Protein AF-A0A2V8ZLX4-F1 (afdb_monomer)

pLDDT: mean 80.01, std 16.04, range [33.12, 96.81]

Structure (mmCIF, N/CA/C/O backbone):
data_AF-A0A2V8ZLX4-F1
#
_entry.id   AF-A0A2V8ZLX4-F1
#
loop_
_atom_site.group_PDB
_atom_site.id
_atom_site.type_symbol
_atom_site.label_atom_id
_atom_site.label_alt_id
_atom_site.label_comp_id
_atom_site.label_asym_id
_atom_site.label_entity_id
_atom_site.label_seq_id
_atom_site.pdbx_PDB_ins_code
_atom_site.Cartn_x
_atom_site.Cartn_y
_atom_site.Cartn_z
_atom_site.occupancy
_atom_site.B_iso_or_equiv
_atom_site.auth_seq_id
_atom_site.auth_comp_id
_atom_site.auth_asym_id
_atom_site.auth_atom_id
_atom_site.pdbx_PDB_model_num
ATOM 1 N N . MET A 1 1 ? 41.575 -12.033 -39.866 1.00 42.47 1 MET A N 1
ATOM 2 C CA . MET A 1 1 ? 41.100 -11.963 -38.464 1.00 42.47 1 MET A CA 1
ATOM 3 C C . MET A 1 1 ? 39.827 -11.117 -38.433 1.00 42.47 1 MET A C 1
ATOM 5 O O . MET A 1 1 ? 39.918 -9.908 -38.311 1.00 42.47 1 MET A O 1
ATOM 9 N N . ASN A 1 2 ? 38.648 -11.728 -38.599 1.00 47.41 2 ASN A N 1
ATOM 10 C CA . ASN A 1 2 ? 37.373 -11.013 -38.829 1.00 47.41 2 ASN A CA 1
ATOM 11 C C . ASN A 1 2 ? 36.447 -10.983 -37.587 1.00 47.41 2 ASN A C 1
ATOM 13 O O . ASN A 1 2 ? 35.227 -10.976 -37.723 1.00 47.41 2 ASN A O 1
ATOM 17 N N . GLY A 1 3 ? 37.011 -11.005 -36.370 1.00 54.41 3 GLY A N 1
ATOM 18 C CA . GLY A 1 3 ? 36.251 -11.072 -35.106 1.00 54.41 3 GLY A CA 1
ATOM 19 C C . GLY A 1 3 ? 36.209 -9.779 -34.277 1.00 54.41 3 GLY A C 1
ATOM 20 O O . GLY A 1 3 ? 35.423 -9.683 -33.339 1.00 54.41 3 GLY A O 1
ATOM 21 N N . ALA A 1 4 ? 37.016 -8.769 -34.615 1.00 64.19 4 ALA A N 1
ATOM 22 C CA . ALA A 1 4 ? 37.214 -7.569 -33.794 1.00 64.19 4 ALA A CA 1
ATOM 23 C C . ALA A 1 4 ? 35.933 -6.785 -33.403 1.00 64.19 4 ALA A C 1
ATOM 25 O O . ALA A 1 4 ? 35.817 -6.409 -32.233 1.00 64.19 4 ALA A O 1
ATOM 26 N N . PRO A 1 5 ? 34.935 -6.552 -34.286 1.00 69.81 5 PRO A N 1
ATOM 27 C CA . PRO A 1 5 ? 33.767 -5.741 -33.920 1.00 69.81 5 PRO A CA 1
ATOM 28 C C . PRO A 1 5 ? 32.818 -6.461 -32.956 1.00 69.81 5 PRO A C 1
ATOM 30 O O . PRO A 1 5 ? 32.200 -5.822 -32.107 1.00 69.81 5 PRO A O 1
ATOM 33 N N . TRP A 1 6 ? 32.731 -7.789 -33.045 1.00 78.62 6 TRP A N 1
ATOM 34 C CA . TRP A 1 6 ? 31.919 -8.601 -32.138 1.00 78.62 6 TRP A CA 1
ATOM 35 C C . TRP A 1 6 ? 32.579 -8.810 -30.775 1.00 78.62 6 TRP A C 1
ATOM 37 O O . TRP A 1 6 ? 31.885 -9.142 -29.824 1.00 78.62 6 TRP A O 1
ATOM 47 N N . ILE A 1 7 ? 33.885 -8.557 -30.665 1.00 81.88 7 ILE A N 1
ATOM 48 C CA . ILE A 1 7 ? 34.617 -8.539 -29.393 1.00 81.88 7 ILE A CA 1
ATOM 49 C C . ILE A 1 7 ? 34.477 -7.167 -28.709 1.00 81.88 7 ILE A C 1
ATOM 51 O O . ILE A 1 7 ? 34.258 -7.097 -27.503 1.00 81.88 7 ILE A O 1
ATOM 55 N N . ALA A 1 8 ? 34.536 -6.065 -29.466 1.00 85.88 8 ALA A N 1
ATOM 56 C CA . ALA A 1 8 ? 34.393 -4.710 -28.918 1.00 85.88 8 ALA A CA 1
ATOM 57 C C . ALA A 1 8 ? 32.942 -4.349 -28.542 1.00 85.88 8 ALA A C 1
ATOM 59 O O . ALA A 1 8 ? 32.709 -3.548 -27.635 1.00 85.88 8 ALA A O 1
ATOM 60 N N . PHE A 1 9 ? 31.959 -4.935 -29.227 1.00 89.31 9 PHE A N 1
ATOM 61 C CA . PHE A 1 9 ? 30.538 -4.714 -28.966 1.00 89.31 9 PHE A CA 1
ATOM 62 C C . PHE A 1 9 ? 30.087 -5.070 -27.535 1.00 89.31 9 PHE A C 1
ATOM 64 O O . PHE A 1 9 ? 29.525 -4.185 -26.890 1.00 89.31 9 PHE A O 1
ATOM 71 N N . PRO A 1 10 ? 30.326 -6.285 -26.997 1.00 90.56 10 PRO A N 1
ATOM 72 C CA . PRO A 1 10 ? 29.906 -6.635 -25.641 1.00 90.56 10 PRO A CA 1
ATOM 73 C C . PRO A 1 10 ? 30.579 -5.750 -24.589 1.00 90.56 10 PRO A C 1
ATOM 75 O O . PRO A 1 10 ? 29.921 -5.342 -23.640 1.00 90.56 10 PRO A O 1
ATOM 78 N N . PHE A 1 11 ? 31.846 -5.368 -24.786 1.00 91.81 11 PHE A N 1
ATOM 79 C CA . PHE A 1 11 ? 32.520 -4.424 -23.894 1.00 91.81 11 PHE A CA 1
ATOM 80 C C . PHE A 1 11 ? 31.835 -3.050 -23.901 1.00 91.81 11 PHE A C 1
ATOM 82 O O . PHE A 1 11 ? 31.494 -2.518 -22.847 1.00 91.81 11 PHE A O 1
ATOM 89 N N . CYS A 1 12 ? 31.563 -2.496 -25.088 1.00 91.62 12 CYS A N 1
ATOM 90 C CA . CYS A 1 12 ? 30.848 -1.226 -25.222 1.00 91.62 12 CYS A CA 1
ATOM 91 C C . CYS A 1 12 ? 29.444 -1.291 -24.602 1.00 91.62 12 CYS A C 1
ATOM 93 O O . CYS A 1 12 ? 29.046 -0.366 -23.898 1.00 91.62 12 CYS A O 1
ATOM 95 N N . LEU A 1 13 ? 28.720 -2.393 -24.821 1.00 92.94 13 LEU A N 1
ATOM 96 C CA . LEU A 1 13 ? 27.395 -2.627 -24.254 1.00 92.94 13 LEU A CA 1
ATOM 97 C C . LEU A 1 13 ? 27.431 -2.647 -22.723 1.00 92.94 13 LEU A C 1
ATOM 99 O O . LEU A 1 13 ? 26.627 -1.964 -22.094 1.00 92.94 13 LEU A O 1
ATOM 103 N N . VAL A 1 14 ? 28.372 -3.383 -22.124 1.00 93.38 14 VAL A N 1
ATOM 104 C CA . VAL A 1 14 ? 28.529 -3.449 -20.664 1.00 93.38 14 VAL A CA 1
ATOM 105 C C . VAL A 1 14 ? 28.849 -2.071 -20.091 1.00 93.38 14 VAL A C 1
ATOM 107 O O . VAL A 1 14 ? 28.211 -1.666 -19.126 1.00 93.38 14 VAL A O 1
ATOM 110 N N . VAL A 1 15 ? 29.767 -1.315 -20.704 1.00 93.44 15 VAL A N 1
ATOM 111 C CA . VAL A 1 15 ? 30.139 0.032 -20.234 1.00 93.44 15 VAL A CA 1
ATOM 112 C C . VAL A 1 15 ? 28.954 1.000 -20.294 1.00 93.44 15 VAL A C 1
ATOM 114 O O . VAL A 1 15 ? 28.681 1.690 -19.313 1.00 93.44 15 VAL A O 1
ATOM 117 N N . VAL A 1 16 ? 28.219 1.037 -21.412 1.00 92.19 16 VAL A N 1
ATOM 118 C CA . VAL A 1 16 ? 27.037 1.907 -21.561 1.00 92.19 16 VAL A CA 1
ATOM 119 C C . VAL A 1 16 ? 25.951 1.515 -20.561 1.00 92.19 16 VAL A C 1
ATOM 121 O O . VAL A 1 16 ? 25.414 2.375 -19.867 1.00 92.19 16 VAL A O 1
ATOM 124 N N . THR A 1 17 ? 25.665 0.218 -20.439 1.00 92.25 17 THR A N 1
ATOM 125 C CA . THR A 1 17 ? 24.638 -0.298 -19.523 1.00 92.25 17 THR A CA 1
ATOM 126 C C . THR A 1 17 ? 24.994 0.001 -18.068 1.00 92.25 17 THR A C 1
ATOM 128 O O . THR A 1 17 ? 24.149 0.488 -17.323 1.00 92.25 17 THR A O 1
ATOM 131 N N . ALA A 1 18 ? 26.248 -0.223 -17.664 1.00 90.75 18 ALA A N 1
ATOM 132 C CA . ALA A 1 18 ? 26.724 0.083 -16.318 1.00 90.75 18 ALA A CA 1
ATOM 133 C C . ALA A 1 18 ? 26.631 1.584 -16.009 1.00 90.75 18 ALA A C 1
ATOM 135 O O . ALA A 1 18 ? 26.186 1.953 -14.925 1.00 90.75 18 ALA A O 1
ATOM 136 N N . GLY A 1 19 ? 26.977 2.451 -16.969 1.00 91.31 19 GLY A N 1
ATOM 137 C CA . GLY A 1 19 ? 26.840 3.901 -16.823 1.00 91.31 19 GLY A CA 1
ATOM 138 C C . GLY A 1 19 ? 25.388 4.348 -16.629 1.00 91.31 19 GLY A C 1
ATOM 139 O O . GLY A 1 19 ? 25.106 5.165 -15.756 1.00 91.31 19 GLY A O 1
ATOM 140 N N . ILE A 1 20 ? 24.451 3.774 -17.388 1.00 90.38 20 ILE A N 1
ATOM 141 C CA . ILE A 1 20 ? 23.016 4.074 -17.253 1.00 90.38 20 ILE A CA 1
ATOM 142 C C . ILE A 1 20 ? 22.462 3.516 -15.944 1.00 90.38 20 ILE A C 1
ATOM 144 O O . ILE A 1 20 ? 21.714 4.208 -15.263 1.00 90.38 20 ILE A O 1
ATOM 148 N N . CYS A 1 21 ? 22.864 2.307 -15.553 1.00 87.25 21 CYS A N 1
ATOM 149 C CA . CYS A 1 21 ? 22.480 1.720 -14.274 1.00 87.25 21 CYS A CA 1
ATOM 150 C C . CYS A 1 21 ? 22.970 2.585 -13.102 1.00 87.25 21 CYS A C 1
ATOM 152 O O . CYS A 1 21 ? 22.197 2.865 -12.193 1.00 87.25 21 CYS A O 1
ATOM 154 N N . ALA A 1 22 ? 24.213 3.077 -13.150 1.00 86.44 22 ALA A N 1
ATOM 155 C CA . ALA A 1 22 ? 24.742 4.004 -12.151 1.00 86.44 22 ALA A CA 1
ATOM 156 C C . ALA A 1 22 ? 23.957 5.328 -12.127 1.00 86.44 22 ALA A C 1
ATOM 158 O O . ALA A 1 22 ? 23.596 5.808 -11.054 1.00 86.44 22 ALA A O 1
ATOM 159 N N . ALA A 1 23 ? 23.622 5.882 -13.298 1.00 86.06 23 ALA A N 1
ATOM 160 C CA . ALA A 1 23 ? 22.785 7.076 -13.406 1.00 86.06 23 ALA A CA 1
ATOM 161 C C . ALA A 1 23 ? 21.362 6.859 -12.854 1.00 86.06 23 ALA A C 1
ATOM 163 O O . ALA A 1 23 ? 20.777 7.798 -12.308 1.00 86.06 23 ALA A O 1
ATOM 164 N N . SER A 1 24 ? 20.819 5.644 -12.997 1.00 82.56 24 SER A N 1
ATOM 165 C CA . SER A 1 24 ? 19.520 5.221 -12.457 1.00 82.56 24 SER A CA 1
ATOM 166 C C . SER A 1 24 ? 19.556 5.149 -10.940 1.00 82.56 24 SER A C 1
ATOM 168 O O . SER A 1 24 ? 18.721 5.763 -10.283 1.00 82.56 24 SER A O 1
ATOM 170 N N . SER A 1 25 ? 20.583 4.504 -10.379 1.00 76.69 25 SER A N 1
ATOM 171 C CA . SER A 1 25 ? 20.799 4.425 -8.930 1.00 76.69 25 SER A CA 1
ATOM 172 C C . SER A 1 25 ? 21.025 5.793 -8.284 1.00 76.69 25 SER A C 1
ATOM 174 O O . SER A 1 25 ? 20.680 5.992 -7.125 1.00 76.69 25 SER A O 1
ATOM 176 N N . MET A 1 26 ? 21.604 6.742 -9.024 1.00 79.00 26 MET A N 1
ATOM 177 C CA . MET A 1 26 ? 21.797 8.128 -8.582 1.00 79.00 26 MET A CA 1
ATOM 178 C C . MET A 1 26 ? 20.605 9.042 -8.896 1.00 79.00 26 MET A C 1
ATOM 180 O O . MET A 1 26 ? 20.649 10.223 -8.562 1.00 79.00 26 MET A O 1
ATOM 184 N N . HIS A 1 27 ? 19.559 8.536 -9.559 1.00 70.25 27 HIS A N 1
ATOM 185 C CA . HIS A 1 27 ? 18.378 9.307 -9.958 1.00 70.25 27 HIS A CA 1
ATOM 186 C C . HIS A 1 27 ? 18.691 10.608 -10.731 1.00 70.25 27 HIS A C 1
ATOM 188 O O . HIS A 1 27 ? 17.988 11.609 -10.599 1.00 70.25 27 HIS A O 1
ATOM 194 N N . LEU A 1 28 ? 19.739 10.604 -11.568 1.00 76.94 28 LEU A N 1
ATOM 195 C CA . LEU A 1 28 ? 20.173 11.782 -12.333 1.00 76.94 28 LEU A CA 1
ATOM 196 C C . LEU A 1 28 ? 19.090 12.380 -13.252 1.00 76.94 28 LEU A C 1
ATOM 198 O O . LEU A 1 28 ? 19.076 13.593 -13.450 1.00 76.94 28 LEU A O 1
ATOM 202 N N . LEU A 1 29 ? 18.175 11.575 -13.806 1.00 68.31 29 LEU A N 1
ATOM 203 C CA . LEU A 1 29 ? 17.091 12.063 -14.675 1.00 68.31 29 LEU A CA 1
ATOM 204 C C . LEU A 1 29 ? 15.893 12.609 -13.884 1.00 68.31 29 LEU A C 1
ATOM 206 O O . LEU A 1 29 ? 15.096 13.392 -14.412 1.00 68.31 29 LEU A O 1
ATOM 210 N N . ASN A 1 30 ? 15.813 12.300 -12.589 1.00 66.00 30 ASN A N 1
ATOM 211 C CA . ASN A 1 30 ? 14.802 12.853 -11.698 1.00 66.00 30 ASN A CA 1
ATOM 212 C C . ASN A 1 30 ? 15.051 14.342 -11.381 1.00 66.00 30 ASN A C 1
ATOM 214 O O . ASN A 1 30 ? 14.116 15.048 -11.008 1.00 66.00 30 ASN A O 1
ATOM 218 N N . VAL A 1 31 ? 16.268 14.859 -11.616 1.00 60.34 31 VAL A N 1
ATOM 219 C CA . VAL A 1 31 ? 16.608 16.297 -11.510 1.00 60.34 31 VAL A CA 1
ATOM 220 C C . VAL A 1 31 ? 15.785 17.158 -12.479 1.00 60.34 31 VAL A C 1
ATOM 222 O O . VAL A 1 31 ? 15.575 18.335 -12.232 1.00 60.34 31 VAL A O 1
ATOM 225 N N . ALA A 1 32 ? 15.246 16.587 -13.557 1.00 63.38 32 ALA A N 1
ATOM 226 C CA . ALA A 1 32 ? 14.338 17.291 -14.468 1.00 63.38 32 ALA A CA 1
ATOM 227 C C . ALA A 1 32 ? 12.860 16.889 -14.283 1.00 63.38 32 ALA A C 1
ATOM 229 O O . ALA A 1 32 ? 12.014 17.268 -15.089 1.00 63.38 32 ALA A O 1
ATOM 230 N N . GLY A 1 33 ? 12.539 16.078 -13.265 1.00 64.81 33 GLY A N 1
ATOM 231 C CA . GLY A 1 33 ? 11.188 15.554 -13.024 1.00 64.81 33 GLY A CA 1
ATOM 232 C C . GLY A 1 33 ? 10.684 14.557 -14.079 1.00 64.81 33 GLY A C 1
ATOM 233 O O . GLY A 1 33 ? 9.514 14.177 -14.042 1.00 64.81 33 GLY A O 1
ATOM 234 N N . VAL A 1 34 ? 11.542 14.118 -15.008 1.00 69.62 34 VAL A N 1
ATOM 235 C CA . VAL A 1 34 ? 11.166 13.255 -16.142 1.00 69.62 34 VAL A CA 1
ATOM 236 C C . VAL A 1 34 ? 10.746 11.865 -15.672 1.00 69.62 34 VAL A C 1
ATOM 238 O O . VAL A 1 34 ? 9.688 11.392 -16.078 1.00 69.62 34 VAL A O 1
ATOM 241 N N . ASP A 1 35 ? 11.523 11.242 -14.780 1.00 68.69 35 ASP A N 1
ATOM 242 C CA . ASP A 1 35 ? 11.202 9.919 -14.216 1.00 68.69 35 ASP A CA 1
ATOM 243 C C . ASP A 1 35 ? 9.833 9.924 -13.552 1.00 68.69 35 ASP A C 1
ATOM 245 O O . ASP A 1 35 ? 8.999 9.051 -13.758 1.00 68.69 35 ASP A O 1
ATOM 249 N N . THR A 1 36 ? 9.596 10.978 -12.785 1.00 68.38 36 THR A N 1
ATOM 250 C CA . THR A 1 36 ? 8.364 11.178 -12.052 1.00 68.38 36 THR A CA 1
ATOM 251 C C . THR A 1 36 ? 7.168 11.394 -12.979 1.00 68.38 36 THR A C 1
ATOM 253 O O . THR A 1 36 ? 6.082 10.884 -12.716 1.00 68.38 36 THR A O 1
ATOM 256 N N . TRP A 1 37 ? 7.338 12.157 -14.058 1.00 73.19 37 TRP A N 1
ATOM 257 C CA . TRP A 1 37 ? 6.285 12.359 -15.048 1.00 73.19 37 TRP A CA 1
ATOM 258 C C . TRP A 1 37 ? 5.956 11.068 -15.810 1.00 73.19 37 TRP A C 1
ATOM 260 O O . TRP A 1 37 ? 4.781 10.765 -16.001 1.00 73.19 37 TRP A O 1
ATOM 270 N N . LEU A 1 38 ? 6.968 10.285 -16.194 1.00 76.00 38 LEU A N 1
ATOM 271 C CA . LEU A 1 38 ? 6.772 9.012 -16.893 1.00 76.00 38 LEU A CA 1
ATOM 272 C C . LEU A 1 38 ? 6.137 7.951 -15.997 1.00 76.00 38 LEU A C 1
ATOM 274 O O . LEU A 1 38 ? 5.205 7.285 -16.427 1.00 76.00 38 LEU A O 1
ATOM 278 N N . GLU A 1 39 ? 6.571 7.848 -14.744 1.00 75.75 39 GLU A N 1
ATOM 279 C CA . GLU A 1 39 ? 5.969 6.936 -13.771 1.00 75.75 39 GLU A CA 1
ATOM 280 C C . GLU A 1 39 ? 4.484 7.250 -13.541 1.00 75.75 39 GLU A C 1
ATOM 282 O O . GLU A 1 39 ? 3.670 6.338 -13.435 1.00 75.75 39 GLU A O 1
ATOM 287 N N . ARG A 1 40 ? 4.097 8.537 -13.529 1.00 72.75 40 ARG A N 1
ATOM 288 C CA . ARG A 1 40 ? 2.675 8.922 -13.479 1.00 72.75 40 ARG A CA 1
ATOM 289 C C . ARG A 1 40 ? 1.915 8.380 -14.686 1.00 72.75 40 ARG A C 1
ATOM 291 O O . ARG A 1 40 ? 0.839 7.824 -14.518 1.00 72.75 40 ARG A O 1
ATOM 298 N N . LEU A 1 41 ? 2.474 8.520 -15.888 1.00 75.38 41 LEU A N 1
ATOM 299 C CA . LEU A 1 41 ? 1.843 8.003 -17.102 1.00 75.38 41 LEU A CA 1
ATOM 300 C C . LEU A 1 41 ? 1.729 6.475 -17.089 1.00 75.38 41 LEU A C 1
ATOM 302 O O . LEU A 1 41 ? 0.713 5.953 -17.538 1.00 75.38 41 LEU A O 1
ATOM 306 N N . GLU A 1 42 ? 2.732 5.764 -16.571 1.00 75.12 42 GLU A N 1
ATOM 307 C CA . GLU A 1 42 ? 2.673 4.306 -16.412 1.00 75.12 42 GLU A CA 1
ATOM 308 C C . GLU A 1 42 ? 1.580 3.889 -15.426 1.00 75.12 42 GLU A C 1
ATOM 310 O O . GLU A 1 42 ? 0.743 3.049 -15.757 1.00 75.12 42 GLU A O 1
ATOM 315 N N . LEU A 1 43 ? 1.554 4.496 -14.235 1.00 74.12 43 LEU A N 1
ATOM 316 C CA . LEU A 1 43 ? 0.550 4.200 -13.212 1.00 74.12 43 LEU A CA 1
ATOM 317 C C . LEU A 1 43 ? -0.864 4.559 -13.681 1.00 74.12 43 LEU A C 1
ATOM 319 O O . LEU A 1 43 ? -1.807 3.862 -13.324 1.00 74.12 43 LEU A O 1
ATOM 323 N N . ASP A 1 44 ? -1.023 5.598 -14.502 1.00 69.38 44 ASP A N 1
ATOM 324 C CA . ASP A 1 44 ? -2.308 5.977 -15.097 1.00 69.38 44 ASP A CA 1
ATOM 325 C C . ASP A 1 44 ? -2.799 4.981 -16.160 1.00 69.38 44 ASP A C 1
ATOM 327 O O . ASP A 1 44 ? -4.002 4.903 -16.410 1.00 69.38 44 ASP A O 1
ATOM 331 N N . GLN A 1 45 ? -1.887 4.239 -16.796 1.00 70.00 45 GLN A N 1
ATOM 332 C CA . GLN A 1 45 ? -2.202 3.222 -17.806 1.00 70.00 45 GLN A CA 1
ATOM 333 C C . GLN A 1 45 ? -2.302 1.799 -17.245 1.00 70.00 45 GLN A C 1
ATOM 335 O O . GLN A 1 45 ? -2.700 0.888 -17.979 1.00 70.00 45 GLN A O 1
ATOM 340 N N . MET A 1 46 ? -1.939 1.593 -15.977 1.00 70.25 46 MET A N 1
ATOM 341 C CA . MET A 1 46 ? -2.088 0.305 -15.307 1.00 70.25 46 MET A CA 1
ATOM 342 C C . MET A 1 46 ? -3.587 -0.045 -15.250 1.00 70.25 46 MET A C 1
ATOM 344 O O . MET A 1 46 ? -4.416 0.762 -14.833 1.00 70.25 46 MET A O 1
ATOM 348 N N . ASP A 1 47 ? -3.941 -1.200 -15.815 1.00 57.19 47 ASP A N 1
ATOM 349 C CA . ASP A 1 47 ? -5.316 -1.538 -16.191 1.00 57.19 47 ASP A CA 1
ATOM 350 C C . ASP A 1 47 ? -6.194 -1.891 -14.983 1.00 57.19 47 ASP A C 1
ATOM 352 O O . ASP A 1 47 ? -5.765 -2.560 -14.045 1.00 57.19 47 ASP A O 1
ATOM 356 N N . PHE A 1 48 ? -7.463 -1.486 -15.067 1.00 53.69 48 PHE A N 1
ATOM 357 C CA . PHE A 1 48 ? -8.496 -1.519 -14.022 1.00 53.69 48 PHE A CA 1
ATOM 358 C C . PHE A 1 48 ? -8.852 -2.913 -13.467 1.00 53.69 48 PHE A C 1
ATOM 360 O O . PHE A 1 48 ? -9.643 -3.009 -12.529 1.00 53.69 48 PHE A O 1
ATOM 367 N N . SER A 1 49 ? -8.279 -3.996 -14.002 1.00 45.75 49 SER A N 1
ATOM 368 C CA . SER A 1 49 ? -8.464 -5.357 -13.479 1.00 45.75 49 SER A CA 1
ATOM 369 C C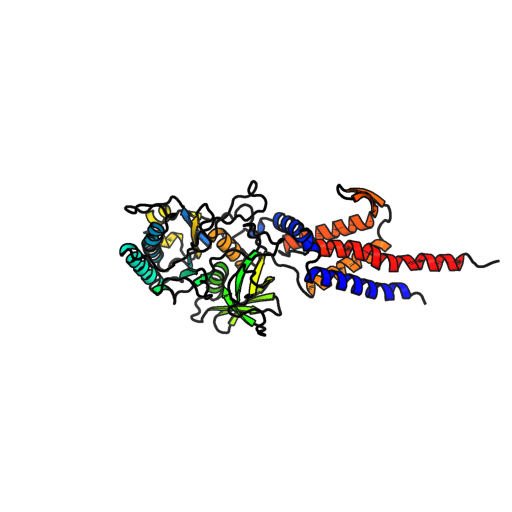 . SER A 1 49 ? -7.814 -5.582 -12.108 1.00 45.75 49 SER A C 1
ATOM 371 O O . SER A 1 49 ? -8.083 -6.603 -11.485 1.00 45.75 49 SER A O 1
ATOM 373 N N . VAL A 1 50 ? -6.991 -4.641 -11.625 1.00 47.75 50 VAL A N 1
ATOM 374 C CA . VAL A 1 50 ? -6.387 -4.655 -10.275 1.00 47.75 50 VAL A CA 1
ATOM 375 C C . VAL A 1 50 ? -7.447 -4.602 -9.161 1.00 47.75 50 VAL A C 1
ATOM 377 O O . VAL A 1 50 ? -7.210 -5.103 -8.071 1.00 47.75 50 VAL A O 1
ATOM 380 N N . ASN A 1 51 ? -8.664 -4.130 -9.457 1.00 46.94 51 ASN A N 1
ATOM 381 C CA . ASN A 1 51 ? -9.727 -3.945 -8.466 1.00 46.94 51 ASN A CA 1
ATOM 382 C C . ASN A 1 51 ? -10.916 -4.904 -8.589 1.00 46.94 51 ASN A C 1
ATOM 384 O O . ASN A 1 51 ? -12.009 -4.594 -8.112 1.00 46.94 51 ASN A O 1
ATOM 388 N N . THR A 1 52 ? -10.716 -6.119 -9.107 1.00 45.97 52 THR A N 1
ATOM 389 C CA . THR A 1 52 ? -11.532 -7.223 -8.589 1.00 45.97 52 THR A CA 1
ATOM 390 C C . THR A 1 52 ? -11.040 -7.511 -7.177 1.00 45.97 52 THR A C 1
ATOM 392 O O . THR A 1 52 ? -10.303 -8.469 -6.951 1.00 45.97 52 THR A O 1
ATOM 395 N N . ALA A 1 53 ? -11.450 -6.701 -6.198 1.00 49.19 53 ALA A N 1
ATOM 396 C CA . ALA A 1 53 ? -11.506 -7.191 -4.830 1.00 49.19 53 ALA A CA 1
ATOM 397 C C . ALA A 1 53 ? -12.187 -8.579 -4.855 1.00 49.19 53 ALA A C 1
ATOM 399 O O . ALA A 1 53 ? -12.901 -8.921 -5.801 1.00 49.19 53 ALA A O 1
ATOM 400 N N . PRO A 1 54 ? -12.072 -9.408 -3.821 1.00 54.22 54 PRO A N 1
ATOM 401 C CA . PRO A 1 54 ? -13.220 -10.203 -3.454 1.00 54.22 54 PRO A CA 1
ATOM 402 C C . PRO A 1 54 ? -14.190 -9.214 -2.781 1.00 54.22 54 PRO A C 1
ATOM 404 O O . PRO A 1 54 ? -14.076 -9.043 -1.561 1.00 54.22 54 PRO A O 1
ATOM 407 N N . PRO A 1 55 ? -15.113 -8.527 -3.506 1.00 56.34 55 PRO A N 1
ATOM 408 C CA . PRO A 1 55 ? -16.048 -7.573 -2.906 1.00 56.34 55 PRO A CA 1
ATOM 409 C C . PRO A 1 55 ? -16.874 -8.219 -1.795 1.00 56.34 55 PRO A C 1
ATOM 411 O O . PRO A 1 55 ? -17.472 -7.523 -0.989 1.00 56.34 55 PRO A O 1
ATOM 414 N N . ASP A 1 56 ? -16.879 -9.547 -1.691 1.00 66.81 56 ASP A N 1
ATOM 415 C CA . ASP A 1 56 ? -17.581 -10.297 -0.660 1.00 66.81 56 ASP A CA 1
ATOM 416 C C . ASP A 1 56 ? -16.848 -10.363 0.687 1.00 66.81 56 ASP A C 1
ATOM 418 O O . ASP A 1 56 ? -17.509 -10.525 1.712 1.00 66.81 56 ASP A O 1
ATOM 422 N N . LYS A 1 57 ? -15.514 -10.215 0.715 1.00 81.25 57 LYS A N 1
ATOM 423 C CA . LYS A 1 57 ? -14.700 -10.452 1.924 1.00 81.25 57 LYS A CA 1
ATOM 424 C C . LYS A 1 57 ? -14.333 -9.194 2.703 1.00 81.25 57 LYS A C 1
ATOM 426 O O . LYS A 1 57 ? -14.072 -9.311 3.894 1.00 81.25 57 LYS A O 1
ATOM 431 N N . LEU A 1 58 ? -14.313 -8.023 2.070 1.00 89.19 58 LEU A N 1
ATOM 432 C CA . LEU A 1 58 ? -14.012 -6.743 2.717 1.00 89.19 58 LEU A CA 1
ATOM 433 C C . LEU A 1 58 ? -15.274 -5.875 2.766 1.00 89.19 58 LEU A C 1
ATOM 435 O O . LEU A 1 58 ? -16.037 -5.808 1.799 1.00 89.19 58 LEU A O 1
ATOM 439 N N . ARG A 1 59 ? -15.526 -5.226 3.901 1.00 91.62 59 ARG A N 1
ATOM 440 C CA . ARG A 1 59 ? -16.587 -4.227 4.059 1.00 91.62 59 ARG A CA 1
ATOM 441 C C . ARG A 1 59 ? -16.016 -2.970 4.676 1.00 91.62 59 ARG A C 1
ATOM 443 O O . ARG A 1 59 ? -15.296 -3.059 5.670 1.00 91.62 59 ARG A O 1
ATOM 450 N N . LEU A 1 60 ? -16.373 -1.824 4.106 1.00 91.88 60 LEU A N 1
ATOM 451 C CA . LEU A 1 60 ? -15.963 -0.532 4.634 1.00 91.88 60 LEU A CA 1
ATOM 452 C C . LEU A 1 60 ? -17.135 0.106 5.369 1.00 91.88 60 LEU A C 1
ATOM 454 O O . LEU A 1 60 ? -18.248 0.168 4.848 1.00 91.88 60 LEU A O 1
ATOM 458 N N . ILE A 1 61 ? -16.878 0.587 6.578 1.00 93.94 61 ILE A N 1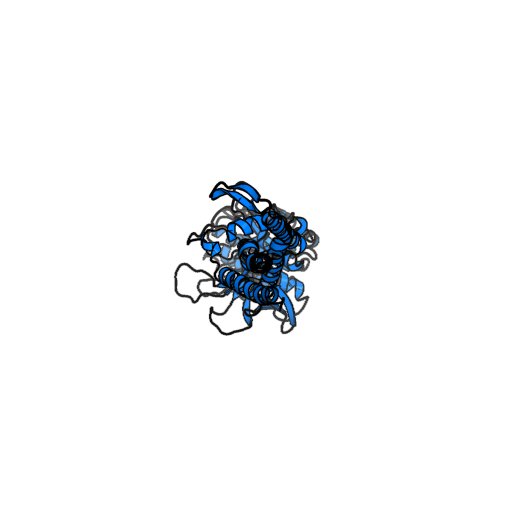
ATOM 459 C CA . ILE A 1 61 ? -17.831 1.385 7.342 1.00 93.94 61 ILE A CA 1
ATOM 460 C C . ILE A 1 61 ? -17.212 2.763 7.523 1.00 93.94 61 ILE A C 1
ATOM 462 O O . ILE A 1 61 ? -16.112 2.881 8.057 1.00 93.94 61 ILE A O 1
ATOM 466 N N . TYR A 1 62 ? -17.912 3.810 7.101 1.00 90.94 62 TYR A N 1
ATOM 467 C CA . TYR A 1 62 ? -17.374 5.165 7.174 1.00 90.94 62 TYR A CA 1
ATOM 468 C C . TYR A 1 62 ? -18.218 6.086 8.051 1.00 90.94 62 TYR A C 1
ATOM 470 O O . TYR A 1 62 ? -19.452 6.033 8.021 1.00 90.94 62 TYR A O 1
ATOM 478 N N . ILE A 1 63 ? -17.552 6.971 8.793 1.00 88.69 63 ILE A N 1
ATOM 479 C CA . ILE A 1 63 ? -18.187 8.097 9.490 1.00 88.69 63 ILE A CA 1
ATOM 480 C C . ILE A 1 63 ? -17.965 9.363 8.668 1.00 88.69 63 ILE A C 1
ATOM 482 O O . ILE A 1 63 ? -16.835 9.672 8.300 1.00 88.69 63 ILE A O 1
ATOM 486 N N . GLY A 1 64 ? -19.035 10.082 8.337 1.00 86.19 64 GLY A N 1
ATOM 487 C CA . GLY A 1 64 ? -18.930 11.364 7.643 1.00 86.19 64 GLY A CA 1
ATOM 488 C C . GLY A 1 64 ? -18.545 12.497 8.592 1.00 86.19 64 GLY A C 1
ATOM 489 O O . GLY A 1 64 ? -18.993 12.518 9.733 1.00 86.19 64 GLY A O 1
ATOM 490 N N . GLN A 1 65 ? -17.791 13.485 8.106 1.00 82.94 65 GLN A N 1
ATOM 491 C CA . GLN A 1 65 ? -17.422 14.686 8.868 1.00 82.94 65 GLN A CA 1
ATOM 492 C C . GLN A 1 65 ? -18.613 15.359 9.562 1.00 82.94 65 GLN A C 1
ATOM 494 O O . GLN A 1 65 ? -18.517 15.733 10.726 1.00 82.94 65 GLN A O 1
ATOM 499 N N . GLY A 1 66 ? -19.738 15.487 8.852 1.00 85.44 66 GLY A N 1
ATOM 500 C CA . GLY A 1 66 ? -20.969 16.099 9.361 1.00 85.44 66 GLY A CA 1
ATOM 501 C C . GLY A 1 66 ? -21.855 15.171 10.197 1.00 85.44 66 GLY A C 1
ATOM 502 O O . GLY A 1 66 ? -22.962 15.566 10.562 1.00 85.44 66 GLY A O 1
ATOM 503 N N . ASP A 1 67 ? -21.423 13.939 10.473 1.00 89.00 67 ASP A N 1
ATOM 504 C CA . ASP A 1 67 ? -22.208 13.016 11.288 1.00 89.00 67 ASP A CA 1
ATOM 505 C C . ASP A 1 67 ? -22.179 13.444 12.755 1.00 89.00 67 ASP A C 1
ATOM 507 O O . ASP A 1 67 ? -21.153 13.865 13.288 1.00 89.00 67 ASP A O 1
ATOM 511 N N . THR A 1 68 ? -23.328 13.328 13.416 1.00 90.50 68 THR A N 1
ATOM 512 C CA . THR A 1 68 ? -23.526 13.729 14.812 1.00 90.50 68 THR A CA 1
ATOM 513 C C . THR A 1 68 ? -24.063 12.559 15.625 1.00 90.50 68 THR A C 1
ATOM 515 O O . THR A 1 68 ? -24.731 11.667 15.092 1.00 90.50 68 THR A O 1
ATOM 518 N N . LEU A 1 69 ? -23.780 12.567 16.928 1.00 87.06 69 LEU A N 1
ATOM 519 C CA . LEU A 1 69 ? -24.387 11.639 17.876 1.00 87.06 69 LEU A CA 1
ATOM 520 C C . LEU A 1 69 ? -25.587 12.297 18.566 1.00 87.06 69 LEU A C 1
ATOM 522 O O . LEU A 1 69 ? -25.550 13.496 18.861 1.00 87.06 69 LEU A O 1
ATOM 526 N N . PRO A 1 70 ? -26.652 11.536 18.881 1.00 83.88 70 PRO A N 1
ATOM 527 C CA . PRO A 1 70 ? -27.757 12.062 19.666 1.00 83.88 70 PRO A CA 1
ATOM 528 C C . PRO A 1 70 ? -27.251 12.634 20.993 1.00 83.88 70 PRO A C 1
ATOM 530 O O . PRO A 1 70 ? -26.555 11.946 21.736 1.00 83.88 70 PRO A O 1
ATOM 533 N N . LYS A 1 71 ? -27.662 13.866 21.318 1.00 79.31 71 LYS A N 1
ATOM 534 C CA . LYS A 1 71 ? -27.308 14.573 22.567 1.00 79.31 71 LYS A CA 1
ATOM 535 C C . LYS A 1 71 ? -25.825 14.951 22.709 1.00 79.31 71 LYS A C 1
ATOM 537 O O . LYS A 1 71 ? -25.422 15.348 23.797 1.00 79.31 71 LYS A O 1
ATOM 542 N N . VAL A 1 72 ? -25.040 14.878 21.636 1.00 82.44 72 VAL A N 1
ATOM 543 C CA . VAL A 1 72 ? -23.680 15.425 21.589 1.00 82.44 72 VAL A CA 1
ATOM 544 C C . VAL A 1 72 ? -23.711 16.736 20.814 1.00 82.44 72 VAL A C 1
ATOM 546 O O . VAL A 1 72 ? -24.236 16.792 19.704 1.00 82.44 72 VAL A O 1
ATOM 549 N N . ASN A 1 73 ? -23.163 17.797 21.405 1.00 82.19 73 ASN A N 1
ATOM 550 C CA . ASN A 1 73 ? -22.959 19.054 20.695 1.00 82.19 73 ASN A CA 1
ATOM 551 C C . ASN A 1 73 ? -21.691 18.940 19.847 1.00 82.19 73 ASN A C 1
ATOM 553 O O . ASN A 1 73 ? -20.606 18.758 20.395 1.00 82.19 73 ASN A O 1
ATOM 557 N N . GLY A 1 74 ? -21.841 19.065 18.532 1.00 84.44 74 GLY A N 1
ATOM 558 C CA . GLY A 1 74 ? -20.744 18.944 17.575 1.00 84.44 74 GLY A CA 1
ATOM 559 C C . GLY A 1 74 ? -20.909 17.759 16.627 1.00 84.44 74 GLY A C 1
ATOM 560 O O . GLY A 1 74 ? -21.806 16.923 16.759 1.00 84.44 74 GLY A O 1
ATOM 561 N N . SER A 1 75 ? -20.037 17.729 15.635 1.00 86.56 75 SER A N 1
ATOM 562 C CA . SER A 1 75 ? -19.937 16.724 14.585 1.00 86.56 75 SER A CA 1
ATOM 563 C C . SER A 1 75 ? -18.701 15.850 14.780 1.00 86.56 75 SER A C 1
ATOM 565 O O . SER A 1 75 ? -17.861 16.124 15.633 1.00 86.56 75 SER A O 1
ATOM 567 N N . PHE A 1 76 ? -18.551 14.800 13.976 1.00 83.38 76 PHE A N 1
ATOM 568 C CA . PHE A 1 76 ? -17.340 13.976 13.978 1.00 83.38 76 PHE A CA 1
ATOM 569 C C . PHE A 1 76 ? -16.064 14.779 13.657 1.00 83.38 76 PHE A C 1
ATOM 571 O O . PHE A 1 76 ? -14.963 14.377 14.043 1.00 83.38 76 PHE A O 1
ATOM 578 N N . ALA A 1 77 ? -16.199 15.922 12.976 1.00 76.31 77 ALA A N 1
ATOM 579 C CA . ALA A 1 77 ? -15.087 16.832 12.726 1.00 76.31 77 ALA A CA 1
ATOM 580 C C . ALA A 1 77 ? -14.499 17.412 14.023 1.00 76.31 77 ALA A C 1
ATOM 582 O O . ALA A 1 77 ? -13.291 17.617 14.098 1.00 76.31 77 ALA A O 1
ATOM 583 N N . ASP A 1 78 ? -15.327 17.633 15.045 1.00 81.25 78 ASP A N 1
ATOM 584 C CA . ASP A 1 78 ? -14.920 18.276 16.292 1.00 81.25 78 ASP A CA 1
ATOM 585 C C . ASP A 1 78 ? -14.222 17.264 17.211 1.00 81.25 78 ASP A C 1
ATOM 587 O O . ASP A 1 78 ? -14.833 16.279 17.624 1.00 81.25 78 ASP A O 1
ATOM 591 N N . GLU A 1 79 ? -12.960 17.505 17.580 1.00 76.38 79 GLU A N 1
ATOM 592 C CA . GLU A 1 79 ? -12.127 16.554 18.339 1.00 76.38 79 GLU A CA 1
ATOM 593 C C . GLU A 1 79 ? -12.817 16.043 19.621 1.00 76.38 79 GLU A C 1
ATOM 595 O O . GLU A 1 79 ? -12.900 14.837 19.871 1.00 76.38 79 GLU A O 1
ATOM 600 N N . GLY A 1 80 ? -13.393 16.957 20.411 1.00 78.44 80 GLY A N 1
ATOM 601 C CA . GLY A 1 80 ? -14.092 16.615 21.651 1.00 78.44 80 GLY A CA 1
ATOM 602 C C . GLY A 1 80 ? -15.331 15.741 21.434 1.00 78.44 80 GLY A C 1
ATOM 603 O O . GLY A 1 80 ? -15.589 14.853 22.244 1.00 78.44 80 GLY A O 1
ATOM 604 N N . ALA A 1 81 ? -16.064 15.948 20.335 1.00 83.88 81 ALA A N 1
ATOM 605 C CA . ALA A 1 81 ? -17.209 15.118 19.970 1.00 83.88 81 ALA A CA 1
ATOM 606 C C . ALA A 1 81 ? -16.760 13.784 19.356 1.00 83.88 81 ALA A C 1
ATOM 608 O O . ALA A 1 81 ? -17.370 12.752 19.635 1.00 83.88 81 ALA A O 1
ATOM 609 N N . ARG A 1 82 ? -15.662 13.771 18.586 1.00 84.69 82 ARG A N 1
ATOM 610 C CA . ARG A 1 82 ? -15.052 12.573 17.988 1.00 84.69 82 ARG A CA 1
ATOM 611 C C . ARG A 1 82 ? -14.685 11.533 19.045 1.00 84.69 82 ARG A C 1
ATOM 613 O O . ARG A 1 82 ? -14.934 10.348 18.851 1.00 84.69 82 ARG A O 1
ATOM 620 N N . GLN A 1 83 ? -14.168 11.958 20.199 1.00 87.25 83 GLN A N 1
ATOM 621 C CA . GLN A 1 83 ? -13.832 11.046 21.301 1.00 87.25 83 GLN A CA 1
ATOM 622 C C . GLN A 1 83 ? -15.058 10.296 21.860 1.00 87.25 83 GLN A C 1
ATOM 624 O O . GLN A 1 83 ? -14.928 9.137 22.257 1.00 87.25 83 GLN A O 1
ATOM 629 N N . LEU A 1 84 ? -16.260 10.883 21.814 1.00 90.50 84 LEU A N 1
ATOM 630 C CA . LEU A 1 84 ? -17.494 10.222 22.264 1.00 90.50 84 LEU A CA 1
ATOM 631 C C . LEU A 1 84 ? -17.945 9.089 21.332 1.00 90.50 84 LEU A C 1
ATOM 633 O O . LEU A 1 84 ? -18.622 8.164 21.784 1.00 90.50 84 LEU A O 1
ATOM 637 N N . TRP A 1 85 ? -17.509 9.081 20.066 1.00 90.25 85 TRP A N 1
ATOM 638 C CA . TRP A 1 85 ? -17.775 7.974 19.135 1.00 90.25 85 TRP A CA 1
ATOM 639 C C . TRP A 1 85 ? -17.122 6.656 19.561 1.00 90.25 85 TRP A C 1
ATOM 641 O O . TRP A 1 85 ? -17.577 5.592 19.144 1.00 90.25 85 TRP A O 1
ATOM 651 N N . ARG A 1 86 ? -16.133 6.692 20.466 1.00 91.69 86 ARG A N 1
ATOM 652 C CA . ARG A 1 86 ? -15.529 5.494 21.078 1.00 91.69 86 ARG A CA 1
ATOM 653 C C . ARG A 1 86 ? -16.581 4.592 21.736 1.00 91.69 86 ARG A C 1
ATOM 655 O O . ARG A 1 86 ? -16.506 3.372 21.594 1.00 91.69 86 ARG A O 1
ATOM 662 N N . ARG A 1 87 ? -17.617 5.170 22.357 1.00 93.88 87 ARG A N 1
ATOM 663 C CA . ARG A 1 87 ? -18.757 4.412 22.904 1.00 93.88 87 ARG A CA 1
ATOM 664 C C . ARG A 1 87 ? -19.513 3.656 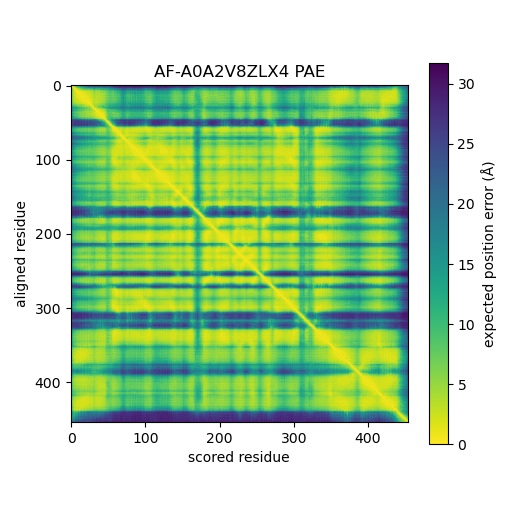21.813 1.00 93.88 87 ARG A C 1
ATOM 666 O O . ARG A 1 87 ? -19.814 2.475 21.963 1.00 93.88 87 ARG A O 1
ATOM 673 N N . GLU A 1 88 ? -19.769 4.303 20.683 1.00 93.94 88 GLU A N 1
ATOM 674 C CA . GLU A 1 88 ? -20.458 3.652 19.569 1.00 93.94 88 GLU A CA 1
ATOM 675 C C . GLU A 1 88 ? -19.589 2.595 18.885 1.00 93.94 88 GLU A C 1
ATOM 677 O O . GLU A 1 88 ? -20.112 1.596 18.389 1.00 93.94 88 GLU A O 1
ATOM 682 N N . HIS A 1 89 ? -18.264 2.759 18.883 1.00 94.75 89 HIS A N 1
ATOM 683 C CA . HIS A 1 89 ? -17.338 1.709 18.458 1.00 94.75 89 HIS A CA 1
ATOM 684 C C . HIS A 1 89 ? -17.398 0.494 19.390 1.00 94.75 89 HIS A C 1
ATOM 686 O O . HIS A 1 89 ? -17.409 -0.642 18.915 1.00 94.75 89 HIS A O 1
ATOM 692 N N . ALA A 1 90 ? -17.509 0.715 20.703 1.00 95.31 90 ALA A N 1
ATOM 693 C CA . ALA A 1 90 ? -17.704 -0.355 21.677 1.00 95.31 90 ALA A CA 1
ATOM 694 C C . ALA A 1 90 ? -19.010 -1.126 21.420 1.00 95.31 90 ALA A C 1
ATOM 696 O O . ALA A 1 90 ? -18.997 -2.358 21.366 1.00 95.31 90 ALA A O 1
ATOM 697 N N . HIS A 1 91 ? -20.123 -0.415 21.194 1.00 94.88 91 HIS A N 1
ATOM 698 C CA . HIS A 1 91 ? -21.409 -1.028 20.844 1.00 94.88 91 HIS A CA 1
ATOM 699 C C . HIS A 1 91 ? -21.329 -1.840 19.549 1.00 94.88 91 HIS A C 1
ATOM 701 O O . HIS A 1 91 ? -21.854 -2.953 19.483 1.00 94.88 91 HIS A O 1
ATOM 707 N N . LEU A 1 92 ? -20.645 -1.313 18.531 1.00 95.12 92 LEU A N 1
ATOM 708 C CA . LEU A 1 92 ? -20.440 -2.021 17.274 1.00 95.12 92 LEU A CA 1
ATOM 709 C C . LEU A 1 92 ? -19.646 -3.318 17.480 1.00 95.12 92 LEU A C 1
ATOM 711 O O . LEU A 1 92 ? -20.074 -4.362 16.995 1.00 95.12 92 LEU A O 1
ATOM 715 N N . LEU A 1 93 ? -18.536 -3.283 18.225 1.00 95.81 93 LEU A N 1
ATOM 716 C CA . LEU A 1 93 ? -17.736 -4.479 18.521 1.00 95.81 93 LEU A CA 1
ATOM 717 C C . LEU A 1 93 ? -18.548 -5.544 19.268 1.00 95.81 93 LEU A C 1
ATOM 719 O O . LEU A 1 93 ? -18.499 -6.723 18.914 1.00 95.81 93 LEU A O 1
ATOM 723 N N . GLN A 1 94 ? -19.343 -5.134 20.260 1.00 94.94 94 GLN A N 1
ATOM 724 C CA . GLN A 1 94 ? -20.231 -6.042 20.990 1.00 94.94 94 GLN A CA 1
ATOM 725 C C . GLN A 1 94 ? -21.284 -6.674 20.072 1.00 94.94 94 GLN A C 1
ATOM 727 O O . GLN A 1 94 ? -21.529 -7.878 20.152 1.00 94.94 94 GLN A O 1
ATOM 732 N N . ALA A 1 95 ? -21.883 -5.877 19.185 1.00 94.38 95 ALA A N 1
ATOM 733 C CA . ALA A 1 95 ? -22.912 -6.331 18.257 1.00 94.38 95 ALA A CA 1
ATOM 734 C C . ALA A 1 95 ? -22.363 -7.241 17.146 1.00 94.38 95 ALA A C 1
ATOM 736 O O . ALA A 1 95 ? -23.034 -8.191 16.747 1.00 94.38 95 ALA A O 1
ATOM 737 N N . LEU A 1 96 ? -21.145 -6.981 16.659 1.00 94.06 96 LEU A N 1
ATOM 738 C CA . LEU A 1 96 ? -20.446 -7.837 15.696 1.00 94.06 96 LEU A CA 1
ATOM 739 C C . LEU A 1 96 ? -20.045 -9.185 16.316 1.00 94.06 96 LEU A C 1
ATOM 741 O O . LEU A 1 96 ? -20.059 -10.211 15.632 1.00 94.06 96 LEU A O 1
ATOM 745 N N . GLY A 1 97 ? -19.707 -9.201 17.609 1.00 91.38 97 GLY A N 1
ATOM 746 C CA . GLY A 1 97 ? -19.351 -10.413 18.340 1.00 91.38 97 GLY A CA 1
ATOM 747 C C . GLY A 1 97 ? -18.150 -11.135 17.719 1.00 91.38 97 GLY A C 1
ATOM 748 O O . GLY A 1 97 ? -17.068 -10.572 17.588 1.00 91.38 97 GLY A O 1
ATOM 749 N N . ASN A 1 98 ? -18.330 -12.407 17.360 1.00 91.44 98 ASN A N 1
ATOM 750 C CA . ASN A 1 98 ? -17.332 -13.226 16.660 1.00 91.44 98 ASN A CA 1
ATOM 751 C C . ASN A 1 98 ? -17.671 -13.447 15.178 1.00 91.44 98 ASN A C 1
ATOM 753 O O . ASN A 1 98 ? -17.129 -14.363 14.565 1.00 91.44 98 ASN A O 1
ATOM 757 N N . ALA A 1 99 ? -18.628 -12.696 14.632 1.00 93.12 99 ALA A N 1
ATOM 758 C CA . ALA A 1 99 ? -19.051 -12.885 13.258 1.00 93.12 99 ALA A CA 1
ATOM 759 C C . ALA A 1 99 ? -17.996 -12.458 12.224 1.00 93.12 99 ALA A C 1
ATOM 761 O O . ALA A 1 99 ? -17.750 -13.248 11.310 1.00 93.12 99 ALA A O 1
ATOM 762 N N . PRO A 1 100 ? -17.373 -11.265 12.310 1.00 93.00 100 PRO A N 1
ATOM 763 C CA . PRO A 1 100 ? -16.313 -10.906 11.377 1.00 93.00 100 PRO A CA 1
ATOM 764 C C . PRO A 1 100 ? -15.036 -11.705 11.654 1.00 93.00 100 PRO A C 1
ATOM 766 O O . PRO A 1 100 ? -14.806 -12.189 12.761 1.00 93.00 100 PRO A O 1
ATOM 769 N N . ARG A 1 101 ? -14.178 -11.813 10.635 1.00 90.00 101 ARG A N 1
ATOM 770 C CA . ARG A 1 101 ? -12.827 -12.388 10.776 1.00 90.00 101 ARG A CA 1
ATOM 771 C C . ARG A 1 101 ? -11.888 -11.423 11.488 1.00 90.00 101 ARG A C 1
ATOM 773 O O . ARG A 1 101 ? -10.992 -11.851 12.210 1.00 90.00 101 ARG A O 1
ATOM 780 N N . LEU A 1 102 ? -12.075 -10.135 11.219 1.00 92.69 102 LEU A N 1
ATOM 781 C CA . LEU A 1 102 ? -11.244 -9.044 11.696 1.00 92.69 102 LEU A CA 1
ATOM 782 C C . LEU A 1 102 ? -12.052 -7.746 11.666 1.00 92.69 102 LEU A C 1
ATOM 784 O O . LEU A 1 102 ? -12.783 -7.496 10.704 1.00 92.69 102 LEU A O 1
ATOM 788 N N . VAL A 1 103 ? -11.865 -6.910 12.684 1.00 95.62 103 VAL A N 1
ATOM 789 C CA . VAL A 1 103 ? -12.295 -5.509 12.681 1.00 95.62 103 VAL A CA 1
ATOM 790 C C . VAL A 1 103 ? -11.053 -4.628 12.768 1.00 95.62 103 VAL A C 1
ATOM 792 O O . VAL A 1 103 ? -10.271 -4.758 13.703 1.00 95.62 103 VAL A O 1
ATOM 795 N N . ALA A 1 104 ? -10.859 -3.746 11.797 1.00 95.50 104 ALA A N 1
ATOM 796 C CA . ALA A 1 104 ? -9.762 -2.790 11.758 1.00 95.50 104 ALA A CA 1
ATOM 797 C C . ALA A 1 104 ? -10.316 -1.363 11.825 1.00 95.50 104 ALA A C 1
ATOM 799 O O . ALA A 1 104 ? -11.318 -1.056 11.179 1.00 95.50 104 ALA A O 1
ATOM 800 N N . PHE A 1 105 ? -9.666 -0.497 12.594 1.00 93.44 105 PHE A N 1
ATOM 801 C CA . PHE A 1 105 ? -10.010 0.920 12.694 1.00 93.44 105 PHE A CA 1
ATOM 802 C C . PHE A 1 105 ? -8.895 1.757 12.074 1.00 93.44 105 PHE A C 1
ATOM 804 O O . PHE A 1 105 ? -7.833 1.887 12.669 1.00 93.44 105 PHE A O 1
ATOM 811 N N . ASP A 1 106 ? -9.137 2.364 10.917 1.00 90.00 106 ASP A N 1
ATOM 812 C CA . ASP A 1 106 ? -8.311 3.446 10.377 1.00 90.00 106 ASP A CA 1
ATOM 813 C C . ASP A 1 106 ? -8.710 4.774 11.031 1.00 90.00 106 ASP A C 1
ATOM 815 O O . ASP A 1 106 ? -9.327 5.643 10.418 1.00 90.00 106 ASP A O 1
ATOM 819 N N . LEU A 1 107 ? -8.470 4.843 12.339 1.00 84.62 107 LEU A N 1
ATOM 820 C CA . LEU A 1 107 ? -8.732 5.978 13.216 1.00 84.62 107 LEU A CA 1
ATOM 821 C C . LEU A 1 107 ? -7.659 5.986 14.302 1.00 84.62 107 LEU A C 1
ATOM 823 O O . LEU A 1 107 ? -7.260 4.921 14.777 1.00 84.62 107 LEU A O 1
ATOM 827 N N . ASN A 1 108 ? -7.256 7.174 14.747 1.00 80.12 108 ASN A N 1
ATOM 828 C CA . ASN A 1 108 ? -6.344 7.308 15.878 1.00 80.12 108 ASN A CA 1
ATOM 829 C C . ASN A 1 108 ? -7.112 7.375 17.203 1.00 80.12 108 ASN A C 1
ATOM 831 O O . ASN A 1 108 ? -8.173 7.997 17.313 1.00 80.12 108 ASN A O 1
ATOM 835 N N . PHE A 1 109 ? -6.530 6.784 18.246 1.00 83.81 109 PHE A N 1
ATOM 836 C CA . PHE A 1 109 ? -7.099 6.769 19.594 1.00 83.81 109 PHE A CA 1
ATOM 837 C C . PHE A 1 109 ? -6.136 7.399 20.614 1.00 83.81 109 PHE A C 1
ATOM 839 O O . PHE A 1 109 ? -5.626 6.679 21.475 1.00 83.81 109 PHE A O 1
ATOM 846 N N . PRO A 1 110 ? -5.883 8.724 20.561 1.00 80.69 110 PRO A N 1
ATOM 847 C CA . PRO A 1 110 ? -5.039 9.409 21.541 1.00 80.69 110 PRO A CA 1
ATOM 848 C C . PRO A 1 110 ? -5.700 9.468 22.926 1.00 80.69 110 PRO A C 1
ATOM 850 O O . PRO A 1 110 ? -6.908 9.223 23.063 1.00 80.69 110 PRO A O 1
ATOM 853 N N . ALA A 1 111 ? -4.912 9.817 23.951 1.00 85.94 111 ALA A N 1
ATOM 854 C CA . ALA A 1 111 ? -5.388 10.048 25.320 1.00 85.94 111 ALA A CA 1
ATOM 855 C C . ALA A 1 111 ? -6.659 10.924 25.325 1.00 85.94 111 ALA A C 1
ATOM 857 O O . ALA A 1 111 ? -6.686 11.937 24.625 1.00 85.94 111 ALA A O 1
ATOM 858 N N . PRO A 1 112 ? -7.730 10.533 26.045 1.00 86.44 112 PRO A N 1
ATOM 859 C CA . PRO A 1 112 ? -8.923 11.364 26.114 1.00 86.44 112 PRO A CA 1
ATOM 860 C C . PRO A 1 112 ? -8.609 12.683 26.816 1.00 86.44 112 PRO A C 1
ATOM 862 O O . PRO A 1 112 ? -7.743 12.735 27.690 1.00 86.44 112 PRO A O 1
ATOM 865 N N . ASN A 1 113 ? -9.350 13.732 26.471 1.00 86.56 113 ASN A N 1
ATOM 866 C CA . ASN A 1 113 ? -9.280 14.976 27.230 1.00 86.56 113 ASN A CA 1
ATOM 867 C C . ASN A 1 113 ? -9.868 14.802 28.651 1.00 86.56 113 ASN A C 1
ATOM 869 O O . ASN A 1 113 ? -10.461 13.773 28.988 1.00 86.56 113 ASN A O 1
ATOM 873 N N . ASP A 1 114 ? -9.727 15.829 29.491 1.00 86.69 114 ASP A N 1
ATOM 874 C CA . ASP A 1 114 ? -10.133 15.779 30.906 1.00 86.69 114 ASP A CA 1
ATOM 875 C C . ASP A 1 114 ? -11.656 15.679 31.130 1.00 86.69 114 ASP A C 1
ATOM 877 O O . ASP A 1 114 ? -12.119 15.567 32.270 1.00 86.69 114 ASP A O 1
ATOM 881 N N . ALA A 1 115 ? -12.470 15.705 30.069 1.00 87.94 115 ALA A N 1
ATOM 882 C CA . ALA A 1 115 ? -13.908 15.536 30.196 1.00 87.94 115 ALA A CA 1
ATOM 883 C C . ALA A 1 115 ? -14.243 14.097 30.619 1.00 87.94 115 ALA A C 1
ATOM 885 O O . ALA A 1 115 ? -13.938 13.125 29.925 1.00 87.94 115 ALA A O 1
ATOM 886 N N . LYS A 1 116 ? -14.958 13.964 31.741 1.00 90.81 116 LYS A N 1
ATOM 887 C CA . LYS A 1 116 ? -15.350 12.668 32.318 1.00 90.81 116 LYS A CA 1
ATOM 888 C C . LYS A 1 116 ? -16.058 11.747 31.314 1.00 90.81 116 LYS A C 1
ATOM 890 O O . LYS A 1 116 ? -15.856 10.537 31.341 1.00 90.81 116 LYS A O 1
ATOM 895 N N . GLU A 1 117 ? -16.877 12.309 30.428 1.00 90.81 117 GLU A N 1
ATOM 896 C CA . GLU A 1 117 ? -17.595 11.543 29.403 1.00 90.81 117 GLU A CA 1
ATOM 897 C C . GLU A 1 117 ? -16.650 10.930 28.358 1.00 90.81 117 GLU A C 1
ATOM 899 O O . GLU A 1 117 ? -16.848 9.781 27.964 1.00 90.81 117 GLU A O 1
ATOM 904 N N . ASN A 1 118 ? -15.585 11.642 27.975 1.00 89.06 118 ASN A N 1
ATOM 905 C CA . ASN A 1 118 ? -14.575 11.158 27.031 1.00 89.06 118 ASN A CA 1
ATOM 906 C C . ASN A 1 118 ? -13.673 10.088 27.647 1.00 89.06 118 ASN A C 1
ATOM 908 O O . ASN A 1 118 ? -13.337 9.103 26.981 1.00 89.06 118 ASN A O 1
ATOM 912 N N . GLN A 1 119 ? -13.336 10.228 28.930 1.00 91.62 119 GLN A N 1
ATOM 913 C CA . GLN A 1 119 ? -12.655 9.175 29.688 1.00 91.62 119 GLN A CA 1
ATOM 914 C C . GLN A 1 119 ? -13.514 7.906 29.730 1.00 91.62 119 GLN A C 1
ATOM 916 O O . GLN A 1 119 ? -13.055 6.836 29.337 1.00 91.62 119 GLN A O 1
ATOM 921 N N . GLN A 1 120 ? -14.795 8.043 30.084 1.00 93.06 120 GLN A N 1
ATOM 922 C CA . GLN A 1 120 ? -15.716 6.911 30.142 1.00 93.06 120 GLN A CA 1
ATOM 923 C C . GLN A 1 120 ? -15.901 6.232 28.773 1.00 93.06 120 GLN A C 1
ATOM 925 O O . GLN A 1 120 ? -15.840 5.008 28.686 1.00 93.06 120 GLN A O 1
ATOM 930 N N . ALA A 1 121 ? -16.090 6.999 27.693 1.00 92.44 121 ALA A N 1
ATOM 931 C CA . ALA A 1 121 ? -16.203 6.446 26.341 1.00 92.44 121 ALA A CA 1
ATOM 932 C C . ALA A 1 121 ? -14.927 5.694 25.912 1.00 92.44 121 ALA A C 1
ATOM 934 O O . ALA A 1 121 ? -14.999 4.668 25.234 1.00 92.44 121 ALA A O 1
ATOM 935 N N . SER A 1 122 ? -13.756 6.174 26.341 1.00 92.31 122 SER A N 1
ATOM 936 C CA . SER A 1 122 ? -12.467 5.522 26.077 1.00 92.31 122 SER A CA 1
ATOM 937 C C . SER A 1 122 ? -12.309 4.210 26.841 1.00 92.31 122 SER A C 1
ATOM 939 O O . SER A 1 122 ? -11.848 3.225 26.266 1.00 92.31 122 SER A O 1
ATOM 941 N N . ASP A 1 123 ? -12.732 4.170 28.105 1.00 93.31 123 ASP A N 1
ATOM 942 C CA . ASP A 1 123 ? -12.713 2.955 28.922 1.00 93.31 123 ASP A CA 1
ATOM 943 C C . ASP A 1 123 ? -13.675 1.892 28.383 1.00 93.31 123 ASP A C 1
ATOM 945 O O . ASP A 1 123 ? -13.323 0.711 28.311 1.00 93.31 123 ASP A O 1
ATOM 949 N N . GLU A 1 124 ? -14.874 2.306 27.963 1.00 95.44 124 GLU A N 1
ATOM 950 C CA . GLU A 1 124 ? -15.864 1.434 27.325 1.00 95.44 124 GLU A CA 1
ATOM 951 C C . GLU A 1 124 ? -15.305 0.811 26.037 1.00 95.44 124 GLU A C 1
ATOM 953 O O . GLU A 1 124 ? -15.405 -0.404 25.845 1.00 95.44 124 GLU A O 1
ATOM 958 N N . PHE A 1 125 ? -14.646 1.610 25.192 1.00 95.44 125 PHE A N 1
ATOM 959 C CA . PHE A 1 125 ? -14.000 1.117 23.978 1.00 95.44 125 PHE A CA 1
ATOM 960 C C . PHE A 1 125 ? -12.833 0.175 24.271 1.00 95.44 125 PHE A C 1
ATOM 962 O O . PHE A 1 125 ? -12.798 -0.937 23.748 1.00 95.44 125 PHE A O 1
ATOM 969 N N . ALA A 1 126 ? -11.911 0.556 25.156 1.00 94.62 126 ALA A N 1
ATOM 970 C CA . ALA A 1 126 ? -10.772 -0.288 25.506 1.00 94.62 126 ALA A CA 1
ATOM 971 C C . ALA A 1 126 ? -11.196 -1.609 26.164 1.00 94.62 126 ALA A C 1
ATOM 973 O O . ALA A 1 126 ? -10.562 -2.650 25.975 1.00 94.62 126 ALA A O 1
ATOM 974 N N . LYS A 1 127 ? -12.286 -1.599 26.938 1.00 95.12 127 LYS A N 1
ATOM 975 C CA . LYS A 1 127 ? -12.912 -2.821 27.441 1.00 95.12 127 LYS A CA 1
ATOM 976 C C . LYS A 1 127 ? -13.454 -3.673 26.291 1.00 95.12 127 LYS A C 1
ATOM 978 O O . LYS A 1 127 ? -13.130 -4.855 26.236 1.00 95.12 127 LYS A O 1
ATOM 983 N N . ALA A 1 128 ? -14.207 -3.085 25.362 1.00 95.69 12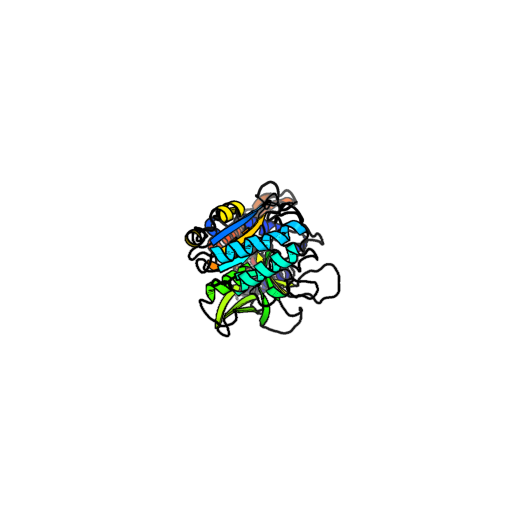8 ALA A N 1
ATOM 984 C CA . ALA A 1 128 ? -14.761 -3.808 24.219 1.00 95.69 128 ALA A CA 1
ATOM 985 C C . ALA A 1 128 ? -13.679 -4.419 23.314 1.00 95.69 128 ALA A C 1
ATOM 987 O O . ALA A 1 128 ? -13.847 -5.550 22.876 1.00 95.69 128 ALA A O 1
ATOM 988 N N . VAL A 1 129 ? -12.557 -3.726 23.088 1.00 95.12 129 VAL A N 1
ATOM 989 C CA . VAL A 1 129 ? -11.408 -4.265 22.337 1.00 95.12 129 VAL A CA 1
ATOM 990 C C . VAL A 1 129 ? -10.804 -5.481 23.046 1.00 95.12 129 VAL A C 1
ATOM 992 O O . VAL A 1 129 ? -10.577 -6.504 22.411 1.00 95.12 129 VAL A O 1
ATOM 995 N N . ARG A 1 130 ? -10.590 -5.414 24.368 1.00 92.56 130 ARG A N 1
ATOM 996 C CA . ARG A 1 130 ? -10.030 -6.536 25.151 1.00 92.56 130 ARG A CA 1
ATOM 997 C C . ARG A 1 130 ? -10.968 -7.739 25.251 1.00 92.56 130 ARG A C 1
ATOM 999 O O . ARG A 1 130 ? -10.502 -8.869 25.332 1.00 92.56 130 ARG A O 1
ATOM 1006 N N . GLU A 1 131 ? -12.273 -7.494 25.301 1.00 93.69 131 GLU A N 1
ATOM 1007 C CA . GLU A 1 131 ? -13.304 -8.532 25.426 1.00 93.69 131 GLU A CA 1
ATOM 1008 C C . GLU A 1 131 ? -13.804 -9.048 24.064 1.00 93.69 131 GLU A C 1
ATOM 1010 O O . GLU A 1 131 ? -14.615 -9.981 24.015 1.00 93.69 131 GLU A O 1
ATOM 1015 N N . ALA A 1 132 ? -13.335 -8.461 22.957 1.00 91.62 132 ALA A N 1
ATOM 1016 C CA . ALA A 1 132 ? -13.724 -8.858 21.615 1.00 91.62 132 ALA A CA 1
ATOM 1017 C C . ALA A 1 132 ? -13.331 -10.315 21.342 1.00 91.62 132 ALA A C 1
ATOM 1019 O O . ALA A 1 132 ? -12.220 -10.763 21.616 1.00 91.62 132 ALA A O 1
ATOM 1020 N N . ARG A 1 133 ? -14.272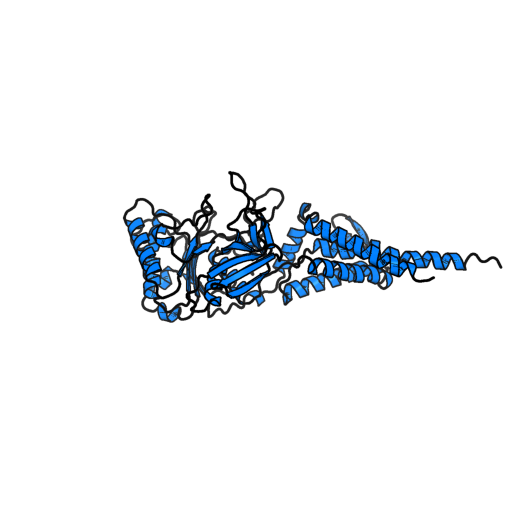 -11.072 20.770 1.00 87.50 133 ARG A N 1
ATOM 1021 C CA . ARG A 1 133 ? -14.035 -12.462 20.347 1.00 87.50 133 ARG A CA 1
ATOM 1022 C C . ARG A 1 133 ? -13.470 -12.562 18.931 1.00 87.50 133 ARG A C 1
ATOM 1024 O O . ARG A 1 133 ? -12.951 -13.609 18.558 1.00 87.50 133 ARG A O 1
ATOM 1031 N N . THR A 1 134 ? -13.617 -11.499 18.148 1.00 89.31 134 THR A N 1
ATOM 1032 C CA . THR A 1 134 ? -12.908 -11.290 16.882 1.00 89.31 134 THR A CA 1
ATOM 1033 C C . THR A 1 134 ? -11.569 -10.613 17.156 1.00 89.31 134 THR A C 1
ATOM 1035 O O . THR A 1 134 ? -11.436 -9.895 18.147 1.00 89.31 134 THR A O 1
ATOM 1038 N N . ARG A 1 135 ? -10.597 -10.780 16.254 1.00 90.88 135 ARG A N 1
ATOM 1039 C CA . ARG A 1 135 ? -9.397 -9.936 16.266 1.00 90.88 135 ARG A CA 1
ATOM 1040 C C . ARG A 1 135 ? -9.783 -8.492 15.959 1.00 90.88 135 ARG A C 1
ATOM 1042 O O . ARG A 1 135 ? -10.663 -8.252 15.121 1.00 90.88 135 ARG A O 1
ATOM 1049 N N . VAL A 1 136 ? -9.142 -7.561 16.659 1.00 93.81 136 VAL A N 1
ATOM 1050 C CA . VAL A 1 136 ? -9.363 -6.122 16.522 1.00 93.81 136 VAL A CA 1
ATOM 1051 C C . VAL A 1 136 ? -8.015 -5.433 16.372 1.00 93.81 136 VAL A C 1
ATOM 1053 O O . VAL A 1 136 ? -7.193 -5.522 17.278 1.00 93.81 136 VAL A O 1
ATOM 1056 N N . ILE A 1 137 ? -7.822 -4.730 15.257 1.00 94.44 137 ILE A N 1
ATOM 1057 C CA . ILE A 1 137 ? -6.637 -3.905 15.010 1.00 94.44 137 ILE A CA 1
ATOM 1058 C C . ILE A 1 137 ? -7.036 -2.439 15.135 1.00 94.44 137 ILE A C 1
ATOM 1060 O O . ILE A 1 137 ? -7.981 -1.988 14.480 1.00 94.44 137 ILE A O 1
ATOM 1064 N N . VAL A 1 138 ? -6.307 -1.684 15.949 1.00 92.81 138 VAL A N 1
ATOM 1065 C CA . VAL A 1 138 ? -6.494 -0.234 16.064 1.00 92.81 138 VAL A CA 1
ATOM 1066 C C . VAL A 1 138 ? -5.441 0.524 15.267 1.00 92.81 138 VAL A C 1
ATOM 1068 O O . VAL A 1 138 ? -4.268 0.157 15.227 1.00 92.81 138 VAL A O 1
ATOM 1071 N N . GLY A 1 139 ? -5.864 1.596 14.616 1.00 88.12 139 GLY A N 1
ATOM 1072 C CA . GLY A 1 139 ? -4.973 2.530 13.960 1.00 88.12 139 GLY A CA 1
ATOM 1073 C C . GLY A 1 139 ? -4.177 3.340 14.978 1.00 88.12 139 GLY A C 1
ATOM 1074 O O . GLY A 1 139 ? -4.694 3.725 16.032 1.00 88.12 139 GLY A O 1
ATOM 1075 N N . ALA A 1 140 ? -2.906 3.588 14.675 1.00 84.88 140 ALA A N 1
ATOM 1076 C CA . ALA A 1 140 ? -2.091 4.513 15.445 1.00 84.88 140 ALA A CA 1
ATOM 1077 C C . ALA A 1 140 ? -1.101 5.270 14.564 1.00 84.88 140 ALA A C 1
ATOM 1079 O O . ALA A 1 140 ? -0.475 4.711 13.660 1.00 84.88 140 ALA A O 1
ATOM 1080 N N . GLU A 1 141 ? -0.872 6.523 14.926 1.00 80.31 141 GLU A N 1
ATOM 1081 C CA . GLU A 1 141 ? 0.298 7.280 14.505 1.00 80.31 141 GLU A CA 1
ATOM 1082 C C . GLU A 1 141 ? 1.433 7.128 15.510 1.00 80.31 141 GLU A C 1
ATOM 1084 O O . GLU A 1 141 ? 1.253 6.681 16.644 1.00 80.31 141 GLU A O 1
ATOM 1089 N N . LEU A 1 142 ? 2.638 7.494 15.085 1.00 78.19 142 LEU A N 1
ATOM 1090 C CA . LEU A 1 142 ? 3.810 7.463 15.945 1.00 78.19 142 LEU A CA 1
ATOM 1091 C C . LEU A 1 142 ? 4.089 8.858 16.481 1.00 78.19 142 LEU A C 1
ATOM 1093 O O . LEU A 1 142 ? 4.255 9.796 15.704 1.00 78.19 142 LEU A O 1
ATOM 1097 N N . ASN A 1 143 ? 4.250 8.970 17.798 1.00 75.69 143 ASN A N 1
ATOM 1098 C CA . ASN A 1 143 ? 4.740 10.200 18.406 1.00 75.69 143 ASN A CA 1
ATOM 1099 C C . ASN A 1 143 ? 6.185 10.496 17.977 1.00 75.69 143 ASN A C 1
ATOM 1101 O O . ASN A 1 143 ? 6.861 9.696 17.317 1.00 75.69 143 ASN A O 1
ATOM 1105 N N . GLU A 1 144 ? 6.707 11.640 18.414 1.00 69.88 144 GLU A N 1
ATOM 1106 C CA . GLU A 1 144 ? 8.115 11.996 18.230 1.00 69.88 144 GLU A CA 1
ATOM 1107 C C . GLU A 1 144 ? 9.052 10.894 18.745 1.00 69.88 144 GLU A C 1
ATOM 1109 O O . GLU A 1 144 ? 10.095 10.614 18.145 1.00 69.88 144 GLU A O 1
ATOM 1114 N N . GLN A 1 145 ? 8.638 10.186 19.803 1.00 71.81 145 GLN A N 1
ATOM 1115 C CA . GLN A 1 145 ? 9.360 9.066 20.387 1.00 71.81 145 GLN A CA 1
ATOM 1116 C C . GLN A 1 145 ? 9.289 7.764 19.571 1.00 71.81 145 GLN A C 1
ATOM 1118 O O . GLN A 1 145 ? 10.030 6.822 19.875 1.00 71.81 145 GLN A O 1
ATOM 1123 N N . GLY A 1 146 ? 8.579 7.736 18.441 1.00 73.25 146 GLY A N 1
ATOM 1124 C CA . GLY A 1 146 ? 8.446 6.558 17.583 1.00 73.25 146 GLY A CA 1
ATOM 1125 C C . GLY A 1 146 ? 7.625 5.446 18.236 1.00 73.25 146 GLY A C 1
ATOM 1126 O O . GLY A 1 146 ? 7.788 4.284 17.870 1.00 73.25 146 GLY A O 1
ATOM 1127 N N . LEU A 1 147 ? 6.809 5.805 19.225 1.00 81.31 147 LEU A N 1
ATOM 1128 C CA . LEU A 1 147 ? 5.873 4.940 19.926 1.00 81.31 147 LEU A CA 1
ATOM 1129 C C . LEU A 1 147 ? 4.454 5.231 19.423 1.00 81.31 147 LEU A C 1
ATOM 1131 O O . LEU A 1 147 ? 4.163 6.386 19.102 1.00 81.31 147 LEU A O 1
ATOM 1135 N N . PRO A 1 148 ? 3.573 4.221 19.373 1.00 83.06 148 PRO A N 1
ATOM 1136 C CA . PRO A 1 148 ? 2.187 4.427 18.975 1.00 83.06 148 PRO A CA 1
ATOM 1137 C C . PRO A 1 148 ? 1.477 5.388 19.938 1.00 83.06 148 PRO A C 1
ATOM 1139 O O . PRO A 1 148 ? 1.546 5.228 21.160 1.00 83.06 148 PRO A O 1
ATOM 1142 N N . GLN A 1 149 ? 0.785 6.382 19.386 1.00 81.25 149 GLN A N 1
ATOM 1143 C CA . GLN A 1 149 ? -0.099 7.287 20.115 1.00 81.25 149 GLN A CA 1
ATOM 1144 C C . GLN A 1 149 ? -1.448 6.606 20.363 1.00 81.25 149 GLN A C 1
ATOM 1146 O O . GLN A 1 149 ? -2.432 6.833 19.665 1.00 81.25 149 GLN A O 1
ATOM 1151 N N . LEU A 1 150 ? -1.472 5.739 21.371 1.00 82.62 150 LEU A N 1
ATOM 1152 C CA . LEU A 1 150 ? -2.671 5.046 21.834 1.00 82.62 150 LEU A CA 1
ATOM 1153 C C . LEU A 1 150 ? -2.999 5.453 23.271 1.00 82.62 150 LEU A C 1
ATOM 1155 O O . LEU A 1 150 ? -2.093 5.709 24.070 1.00 82.62 150 LEU A O 1
ATOM 1159 N N . ILE A 1 151 ? -4.288 5.440 23.624 1.00 82.56 151 ILE A N 1
ATOM 1160 C CA . ILE A 1 151 ? -4.724 5.473 25.025 1.00 82.56 151 ILE A CA 1
ATOM 1161 C C . ILE A 1 151 ? -4.033 4.354 25.809 1.00 82.56 151 ILE A C 1
ATOM 1163 O O . ILE A 1 151 ? -3.829 3.253 25.295 1.00 82.56 151 ILE A O 1
ATOM 1167 N N . ASP A 1 152 ? -3.694 4.618 27.072 1.00 80.38 152 ASP A N 1
ATOM 1168 C CA . ASP A 1 152 ? -2.928 3.683 27.908 1.00 80.38 152 ASP A CA 1
ATOM 1169 C C . ASP A 1 152 ? -3.552 2.284 27.973 1.00 80.38 152 ASP A C 1
ATOM 1171 O O . ASP A 1 152 ? -2.847 1.275 27.943 1.00 80.38 152 ASP A O 1
ATOM 1175 N N . SER A 1 153 ? -4.882 2.221 27.993 1.00 76.88 153 SER A N 1
ATOM 1176 C CA . SER A 1 153 ? -5.659 0.984 28.035 1.00 76.88 153 SER A CA 1
ATOM 1177 C C . SER A 1 153 ? -5.627 0.170 26.731 1.00 76.88 153 SER A C 1
ATOM 1179 O O . SER A 1 153 ? -5.985 -1.008 26.759 1.00 76.88 153 SER A O 1
ATOM 1181 N N . LEU A 1 154 ? -5.156 0.750 25.618 1.00 84.94 154 LEU A N 1
ATOM 1182 C CA . LEU A 1 154 ? -4.961 0.091 24.318 1.00 84.94 154 LEU A CA 1
ATOM 1183 C C . LEU A 1 154 ? -3.492 -0.217 23.992 1.00 84.94 154 LEU A C 1
ATOM 1185 O O . LEU A 1 154 ? -3.227 -0.812 22.954 1.00 84.94 154 LEU A O 1
ATOM 1189 N N . LYS A 1 155 ? -2.523 0.101 24.863 1.00 80.50 155 LYS A N 1
ATOM 1190 C CA . LYS A 1 155 ? -1.089 -0.161 24.600 1.00 80.50 155 LYS A CA 1
ATOM 1191 C C . LYS A 1 155 ? -0.733 -1.636 24.355 1.00 80.50 155 LYS A C 1
ATOM 1193 O O . LYS A 1 155 ? 0.339 -1.914 23.829 1.00 80.50 155 LYS A O 1
ATOM 1198 N N . GLY A 1 156 ? -1.600 -2.568 24.753 1.00 80.56 156 GLY A N 1
ATOM 1199 C CA . GLY A 1 156 ? -1.458 -4.005 24.492 1.00 80.56 156 GLY A CA 1
ATOM 1200 C C . GLY A 1 156 ? -2.346 -4.549 23.367 1.00 80.56 156 GLY A C 1
ATOM 1201 O O . GLY A 1 156 ? -2.380 -5.762 23.187 1.00 80.56 156 GLY A O 1
ATOM 1202 N N . ALA A 1 157 ? -3.100 -3.698 22.666 1.00 86.25 157 ALA A N 1
ATOM 1203 C CA . ALA A 1 157 ? -3.923 -4.111 21.531 1.00 86.25 157 ALA A CA 1
ATOM 1204 C C . ALA A 1 157 ? -3.063 -4.339 20.275 1.00 86.25 157 ALA A C 1
ATOM 1206 O O . ALA A 1 157 ? -1.992 -3.746 20.138 1.00 86.25 157 ALA A O 1
ATOM 1207 N N . GLU A 1 158 ? -3.544 -5.171 19.349 1.00 91.12 158 GLU A N 1
ATOM 1208 C CA . GLU A 1 158 ? -2.983 -5.245 17.994 1.00 91.12 158 GLU A CA 1
ATOM 1209 C C . GLU A 1 158 ? -3.200 -3.896 17.291 1.00 91.12 158 GLU A C 1
ATOM 1211 O O . GLU A 1 158 ? -4.279 -3.301 17.387 1.00 91.12 158 GLU A O 1
ATOM 1216 N N . TRP A 1 159 ? -2.179 -3.384 16.603 1.00 92.12 159 TRP A N 1
ATOM 1217 C CA . TRP A 1 159 ? -2.238 -2.066 15.973 1.00 92.12 159 TRP A CA 1
ATOM 1218 C C . TRP A 1 159 ? -1.392 -1.985 14.702 1.00 92.12 159 TRP A C 1
ATOM 1220 O O . TRP A 1 159 ? -0.437 -2.740 14.530 1.00 92.12 159 TRP A O 1
ATOM 1230 N N . GLY A 1 160 ? -1.731 -1.038 13.826 1.00 90.00 160 GLY A N 1
ATOM 1231 C CA . GLY A 1 160 ? -0.986 -0.758 12.597 1.00 90.00 160 GLY A CA 1
ATOM 1232 C C . GLY A 1 160 ? -0.944 0.733 12.269 1.00 90.00 160 GLY A C 1
ATOM 1233 O O . GLY A 1 160 ? -1.798 1.501 12.716 1.00 90.00 160 GLY A O 1
ATOM 1234 N N . LEU A 1 161 ? 0.064 1.153 11.495 1.00 87.75 161 LEU A N 1
ATOM 1235 C CA . LEU A 1 161 ? 0.213 2.561 11.109 1.00 87.75 161 LEU A CA 1
ATOM 1236 C C . LEU A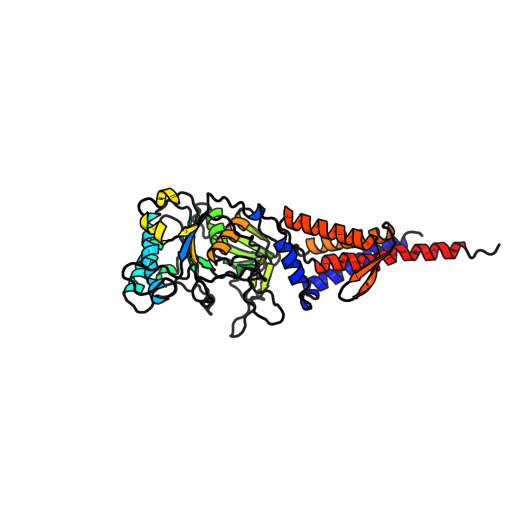 1 161 ? -0.929 3.005 10.194 1.00 87.75 161 LEU A C 1
ATOM 1238 O O . LEU A 1 161 ? -1.129 2.423 9.125 1.00 87.75 161 LEU A O 1
ATOM 1242 N N . THR A 1 162 ? -1.618 4.071 10.592 1.00 82.44 162 THR A N 1
ATOM 1243 C CA . THR A 1 162 ? -2.639 4.755 9.778 1.00 82.44 162 THR A CA 1
ATOM 1244 C C . THR A 1 162 ? -2.015 5.659 8.724 1.00 82.44 162 THR A C 1
ATOM 1246 O O . THR A 1 162 ? -2.659 5.956 7.721 1.00 82.44 162 THR A O 1
ATOM 1249 N N . GLN A 1 163 ? -0.742 6.038 8.897 1.00 75.50 163 GLN A N 1
ATOM 1250 C CA . GLN A 1 163 ? -0.016 6.896 7.969 1.00 75.50 163 GLN A CA 1
ATOM 1251 C C . GLN A 1 163 ? 0.025 6.290 6.560 1.00 75.50 163 GLN A C 1
ATOM 1253 O O . GLN A 1 163 ? 0.798 5.380 6.249 1.00 75.50 163 GLN A O 1
ATOM 1258 N N . VAL A 1 164 ? -0.787 6.863 5.683 1.00 67.62 164 VAL A N 1
ATOM 1259 C CA . VAL A 1 164 ? -0.708 6.677 4.244 1.00 67.62 164 VAL A CA 1
ATOM 1260 C C . VAL A 1 164 ? 0.348 7.678 3.777 1.00 67.62 164 VAL A C 1
ATOM 1262 O O . VAL A 1 164 ? 0.183 8.869 3.999 1.00 67.62 164 VAL A O 1
ATOM 1265 N N . GLY A 1 165 ? 1.471 7.240 3.202 1.00 61.03 165 GLY A N 1
ATOM 1266 C CA . GLY A 1 165 ? 2.397 8.152 2.513 1.00 61.03 165 GLY A CA 1
ATOM 1267 C C . GLY A 1 165 ? 3.892 7.935 2.724 1.00 61.03 165 GLY A C 1
ATOM 1268 O O . GLY A 1 165 ? 4.407 8.066 3.827 1.00 61.03 165 GLY A O 1
ATOM 1269 N N . GLY A 1 166 ? 4.603 7.674 1.622 1.00 49.09 166 GLY A N 1
ATOM 1270 C CA . GLY A 1 166 ? 6.061 7.765 1.508 1.00 49.09 166 GLY A CA 1
ATOM 1271 C C . GLY A 1 166 ? 6.456 8.963 0.641 1.00 49.09 166 GLY A C 1
ATOM 1272 O O . GLY A 1 166 ? 5.927 9.142 -0.458 1.00 49.09 166 GLY A O 1
ATOM 1273 N N . LEU A 1 167 ? 7.368 9.807 1.122 1.00 43.78 167 LEU A N 1
ATOM 1274 C CA . LEU A 1 167 ? 7.849 10.964 0.366 1.00 43.78 167 LEU A CA 1
ATOM 1275 C C . LEU A 1 167 ? 8.947 10.532 -0.616 1.00 43.78 167 LEU A C 1
ATOM 1277 O O . LEU A 1 167 ? 9.989 10.041 -0.197 1.00 43.78 167 LEU A O 1
ATOM 1281 N N . ARG A 1 168 ? 8.767 10.792 -1.918 1.00 38.91 168 ARG A N 1
ATOM 1282 C CA . ARG A 1 168 ? 9.884 10.849 -2.878 1.00 38.91 168 ARG A CA 1
ATOM 1283 C C . ARG A 1 168 ? 10.284 12.315 -3.029 1.00 38.91 168 ARG A C 1
ATOM 1285 O O . ARG A 1 168 ? 9.436 13.129 -3.380 1.00 38.91 168 ARG A O 1
ATOM 1292 N N . LEU A 1 169 ? 11.552 12.648 -2.778 1.00 40.12 169 LEU A N 1
ATOM 1293 C CA . LEU A 1 169 ? 12.080 14.012 -2.923 1.00 40.12 169 LEU A CA 1
ATOM 1294 C C . LEU A 1 169 ? 11.785 14.575 -4.327 1.00 40.12 169 LEU A C 1
ATOM 1296 O O . LEU A 1 169 ? 12.392 14.158 -5.314 1.00 40.12 169 LEU A O 1
ATOM 1300 N N . GLU A 1 170 ? 10.881 15.551 -4.402 1.00 37.97 170 GLU A N 1
ATOM 1301 C CA . GLU A 1 170 ? 10.718 16.468 -5.531 1.00 37.97 170 GLU A CA 1
ATOM 1302 C C . GLU A 1 170 ? 11.261 17.834 -5.099 1.00 37.97 170 GLU A C 1
ATOM 1304 O O . GLU A 1 170 ? 10.656 18.467 -4.245 1.00 37.97 170 GLU A O 1
ATOM 1309 N N . HIS A 1 171 ? 12.396 18.286 -5.649 1.00 33.12 171 HIS A N 1
ATOM 1310 C CA . HIS A 1 171 ? 12.867 19.688 -5.622 1.00 33.12 171 HIS A CA 1
ATOM 1311 C C . HIS A 1 171 ? 12.523 20.532 -4.370 1.00 33.12 171 HIS A C 1
ATOM 1313 O O . HIS A 1 171 ? 12.077 21.670 -4.496 1.00 33.12 171 HIS A O 1
ATOM 1319 N N . GLY A 1 172 ? 12.691 19.995 -3.156 1.00 35.59 172 GLY A N 1
ATOM 1320 C CA . GLY A 1 172 ? 12.380 20.723 -1.919 1.00 35.59 172 GLY A CA 1
ATOM 1321 C C . GLY A 1 172 ? 10.928 21.214 -1.778 1.00 35.59 172 GLY A C 1
ATOM 1322 O O . GLY A 1 172 ? 10.676 22.069 -0.934 1.00 35.59 172 GLY A O 1
ATOM 1323 N N . GLN A 1 173 ? 9.973 20.712 -2.572 1.00 33.69 173 GLN A N 1
ATOM 1324 C CA . GLN A 1 173 ? 8.558 21.067 -2.461 1.00 33.69 173 GLN A CA 1
ATOM 1325 C C . GLN A 1 173 ? 7.742 19.867 -1.985 1.00 33.69 173 GLN A C 1
ATOM 1327 O O . GLN A 1 173 ? 7.458 18.939 -2.739 1.00 33.69 173 GLN A O 1
ATOM 1332 N N . SER A 1 174 ? 7.333 19.924 -0.716 1.00 36.72 174 SER A N 1
ATOM 1333 C CA . SER A 1 174 ? 6.256 19.095 -0.181 1.00 36.72 174 SER A CA 1
ATOM 1334 C C . SER A 1 174 ? 4.944 19.568 -0.809 1.00 36.72 174 SER A C 1
ATOM 1336 O O . SER A 1 174 ? 4.388 20.584 -0.402 1.00 36.72 174 SER A O 1
ATOM 1338 N N . LYS A 1 175 ? 4.473 18.893 -1.857 1.00 39.66 175 LYS A N 1
ATOM 1339 C CA . LYS A 1 175 ? 3.062 18.969 -2.257 1.00 39.66 175 LYS A CA 1
ATOM 1340 C C . LYS A 1 175 ? 2.380 17.691 -1.786 1.00 39.66 175 LYS A C 1
ATOM 1342 O O . LYS A 1 175 ? 2.948 16.618 -1.970 1.00 39.66 175 LYS A O 1
ATOM 1347 N N . ALA A 1 176 ? 1.183 17.834 -1.216 1.00 41.97 176 ALA A N 1
ATOM 1348 C CA . ALA A 1 176 ? 0.339 16.816 -0.574 1.00 41.97 176 ALA A CA 1
ATOM 1349 C C . ALA A 1 176 ? -0.185 15.709 -1.522 1.00 41.97 176 ALA A C 1
ATOM 1351 O O . ALA A 1 176 ? -1.362 15.368 -1.525 1.00 41.97 176 ALA A O 1
ATOM 1352 N N . LEU A 1 177 ? 0.678 15.169 -2.384 1.00 50.69 177 LEU A N 1
ATOM 1353 C CA . LEU A 1 177 ? 0.362 14.097 -3.319 1.00 50.69 177 LEU A CA 1
ATOM 1354 C C . LEU A 1 177 ? 1.026 12.815 -2.846 1.00 50.69 177 LEU A C 1
ATOM 1356 O O . LEU A 1 177 ? 2.245 12.655 -2.962 1.00 50.69 177 LEU A O 1
ATOM 1360 N N . ILE A 1 178 ? 0.214 11.877 -2.375 1.00 55.25 178 ILE A N 1
ATOM 1361 C CA . ILE A 1 178 ? 0.710 10.566 -1.982 1.00 55.25 178 ILE A CA 1
ATOM 1362 C C . ILE A 1 178 ? 0.895 9.706 -3.225 1.00 55.25 178 ILE A C 1
ATOM 1364 O O . ILE A 1 178 ? -0.062 9.358 -3.907 1.00 55.25 178 ILE A O 1
ATOM 1368 N N . ARG A 1 179 ? 2.148 9.353 -3.520 1.00 66.06 179 ARG A N 1
ATOM 1369 C CA . ARG A 1 179 ? 2.507 8.478 -4.658 1.00 66.06 179 ARG A CA 1
ATOM 1370 C C . ARG A 1 179 ? 3.043 7.128 -4.243 1.00 66.06 179 ARG A C 1
ATOM 1372 O O . ARG A 1 179 ? 3.286 6.264 -5.082 1.00 66.06 179 ARG A O 1
ATOM 1379 N N . ARG A 1 180 ? 3.288 6.979 -2.950 1.00 77.62 180 ARG A N 1
ATOM 1380 C CA . ARG A 1 180 ? 3.825 5.774 -2.357 1.00 77.62 180 ARG A CA 1
ATOM 1381 C C . ARG A 1 180 ? 3.072 5.487 -1.088 1.00 77.62 180 ARG A C 1
ATOM 1383 O O . ARG A 1 180 ? 2.852 6.389 -0.284 1.00 77.62 180 ARG A O 1
ATOM 1390 N N . TYR A 1 181 ? 2.715 4.232 -0.918 1.00 84.94 181 TYR A N 1
ATOM 1391 C CA . TYR A 1 181 ? 2.152 3.746 0.320 1.00 84.94 181 TYR A CA 1
ATOM 1392 C C . TYR A 1 181 ? 3.277 3.204 1.199 1.00 84.94 181 TYR A C 1
ATOM 1394 O O . TYR A 1 181 ? 4.147 2.486 0.701 1.00 84.94 181 TYR A O 1
ATOM 1402 N N . VAL A 1 182 ? 3.276 3.549 2.488 1.00 88.38 182 VAL A N 1
ATOM 1403 C CA . VAL A 1 182 ? 4.231 3.004 3.462 1.00 88.38 182 VAL A CA 1
ATOM 1404 C C . VAL A 1 182 ? 3.690 1.679 3.954 1.00 88.38 182 VAL A C 1
ATOM 1406 O O . VAL A 1 182 ? 2.713 1.639 4.683 1.00 88.38 182 VAL A O 1
ATOM 1409 N N . LEU A 1 183 ? 4.345 0.590 3.567 1.00 93.69 183 LEU A N 1
ATOM 1410 C CA . LEU A 1 183 ? 4.022 -0.747 4.047 1.00 93.69 183 LEU A CA 1
ATOM 1411 C C . LEU A 1 183 ? 4.480 -0.952 5.488 1.00 93.69 183 LEU A C 1
ATOM 1413 O O . LEU A 1 183 ? 3.773 -1.586 6.269 1.00 93.69 183 LEU A O 1
ATOM 1417 N N . ALA A 1 184 ? 5.668 -0.449 5.825 1.00 93.75 184 ALA A N 1
ATOM 1418 C CA . ALA A 1 184 ? 6.236 -0.557 7.160 1.00 93.75 184 ALA A CA 1
ATOM 1419 C C . ALA A 1 184 ? 7.327 0.494 7.404 1.00 93.75 184 ALA A C 1
ATOM 1421 O O . ALA A 1 184 ? 7.988 0.958 6.473 1.00 93.75 184 ALA A O 1
ATOM 1422 N N . ARG A 1 185 ? 7.571 0.807 8.677 1.00 90.69 185 ARG A N 1
ATOM 1423 C CA . ARG A 1 185 ? 8.664 1.674 9.139 1.00 90.69 185 ARG A CA 1
ATOM 1424 C C . ARG A 1 185 ? 9.631 0.877 10.001 1.00 90.69 185 ARG A C 1
ATOM 1426 O O . ARG A 1 185 ? 9.216 0.218 10.947 1.00 90.69 185 ARG A O 1
ATOM 1433 N N . SER A 1 186 ? 10.924 0.956 9.717 1.00 91.56 186 SER A N 1
ATOM 1434 C CA . SER A 1 186 ? 11.954 0.313 10.534 1.00 91.56 186 SER A CA 1
ATOM 1435 C C . SER A 1 186 ? 11.888 0.803 11.983 1.00 91.56 186 SER A C 1
ATOM 1437 O O . SER A 1 186 ? 11.639 1.980 12.260 1.00 91.56 186 SER A O 1
ATOM 1439 N N . GLN A 1 187 ? 12.110 -0.102 12.931 1.00 89.31 187 GLN A N 1
ATOM 1440 C CA . GLN A 1 187 ? 12.241 0.242 14.345 1.00 89.31 187 GLN A CA 1
ATOM 1441 C C . GLN A 1 187 ? 13.641 0.763 14.681 1.00 89.31 187 GLN A C 1
ATOM 1443 O O . GLN A 1 187 ? 13.817 1.432 15.700 1.00 89.31 187 GLN A O 1
ATOM 1448 N N . VAL A 1 188 ? 14.620 0.496 13.813 1.00 88.50 188 VAL A N 1
ATOM 1449 C CA . VAL A 1 188 ? 16.013 0.899 14.005 1.00 88.50 188 VAL A CA 1
ATOM 1450 C C . VAL A 1 188 ? 16.394 2.071 13.091 1.00 88.50 188 VAL A C 1
ATOM 1452 O O . VAL A 1 188 ? 15.826 2.232 12.006 1.00 88.50 188 VAL A O 1
ATOM 1455 N N . PRO A 1 189 ? 17.358 2.908 13.505 1.00 85.81 189 PRO A N 1
ATOM 1456 C CA . PRO A 1 189 ? 17.891 3.967 12.657 1.00 85.81 189 PRO A CA 1
ATOM 1457 C C . PRO A 1 189 ? 18.585 3.449 11.389 1.00 85.81 189 PRO A C 1
ATOM 1459 O O . PRO A 1 189 ? 19.159 2.353 11.367 1.00 85.81 189 PRO A O 1
ATOM 1462 N N . VAL A 1 190 ? 18.601 4.286 10.350 1.00 84.38 190 VAL A N 1
ATOM 1463 C CA . VAL A 1 190 ? 19.432 4.118 9.149 1.00 84.38 190 VAL A CA 1
ATOM 1464 C C . VAL A 1 190 ? 20.903 3.963 9.552 1.00 84.38 190 VAL A C 1
ATOM 1466 O O . VAL A 1 190 ? 21.388 4.642 10.453 1.00 84.38 190 VAL A O 1
ATOM 1469 N N . GLY A 1 191 ? 21.619 3.065 8.871 1.00 79.56 191 GLY A N 1
ATOM 1470 C CA . GLY A 1 191 ? 23.034 2.771 9.135 1.00 79.56 191 GLY A CA 1
ATOM 1471 C C . GLY A 1 191 ? 23.270 1.627 10.123 1.00 79.56 191 GLY A C 1
ATOM 1472 O O . GLY A 1 191 ? 24.396 1.148 10.232 1.00 79.56 191 GLY A O 1
ATOM 1473 N N . THR A 1 192 ? 22.225 1.124 10.786 1.00 81.56 192 THR A N 1
ATOM 1474 C CA . THR A 1 192 ? 22.323 -0.100 11.595 1.00 81.56 192 THR A CA 1
ATOM 1475 C C . THR A 1 192 ? 22.590 -1.314 10.684 1.00 81.56 192 THR A C 1
ATOM 1477 O O . THR A 1 192 ? 21.767 -1.579 9.800 1.00 81.56 192 THR A O 1
ATOM 1480 N N . PRO A 1 193 ? 23.691 -2.077 10.864 1.00 78.62 193 PRO A N 1
ATOM 1481 C CA . PRO A 1 193 ? 24.100 -3.148 9.948 1.00 78.62 193 PRO A CA 1
ATOM 1482 C C . PRO A 1 193 ? 23.321 -4.450 10.200 1.00 78.62 193 PRO A C 1
ATOM 1484 O O . PRO A 1 193 ? 23.884 -5.499 10.502 1.00 78.62 193 PRO A O 1
ATOM 1487 N N . LEU A 1 194 ? 21.998 -4.378 10.097 1.00 81.19 194 LEU A N 1
ATOM 1488 C CA . 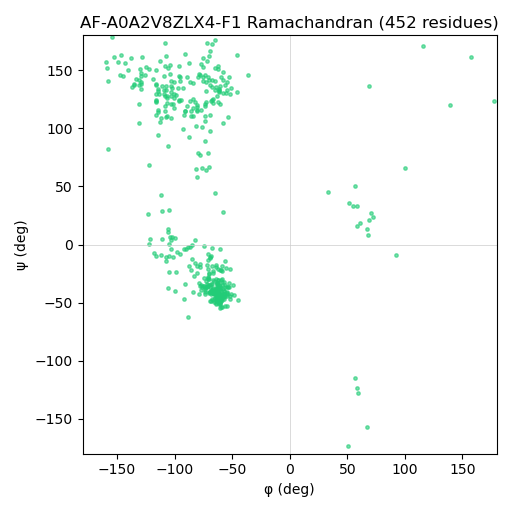LEU A 1 194 ? 21.101 -5.523 10.190 1.00 81.19 194 LEU A CA 1
ATOM 1489 C C . LEU A 1 194 ? 20.564 -5.849 8.798 1.00 81.19 194 LEU A C 1
ATOM 1491 O O . LEU A 1 194 ? 19.911 -5.013 8.172 1.00 81.19 194 LEU A O 1
ATOM 1495 N N . VAL A 1 195 ? 20.809 -7.080 8.337 1.00 80.38 195 VAL A N 1
ATOM 1496 C CA . VAL A 1 195 ? 20.246 -7.590 7.072 1.00 80.38 195 VAL A CA 1
ATOM 1497 C C . VAL A 1 195 ? 18.719 -7.556 7.133 1.00 80.38 195 VAL A C 1
ATOM 1499 O O . VAL A 1 195 ? 18.079 -7.065 6.205 1.00 80.38 195 VAL A O 1
ATOM 1502 N N . ARG A 1 196 ? 18.152 -8.009 8.261 1.00 89.44 196 ARG A N 1
ATOM 1503 C CA . ARG A 1 196 ? 16.724 -7.934 8.576 1.00 89.44 196 ARG A CA 1
ATOM 1504 C C . ARG A 1 196 ? 16.491 -7.018 9.766 1.00 89.44 196 ARG A C 1
ATOM 1506 O O . ARG A 1 196 ? 16.950 -7.309 10.868 1.00 89.44 196 ARG A O 1
ATOM 1513 N N . GLN A 1 197 ? 15.789 -5.919 9.532 1.00 92.19 197 GLN A N 1
ATOM 1514 C CA . GLN A 1 197 ? 15.469 -4.928 10.551 1.00 92.19 197 GLN A CA 1
ATOM 1515 C C . GLN A 1 197 ? 14.036 -5.129 11.043 1.00 92.19 197 GLN A C 1
ATOM 1517 O O . GLN A 1 197 ? 13.142 -5.194 10.201 1.00 92.19 197 GLN A O 1
ATOM 1522 N N . PRO A 1 198 ? 13.787 -5.201 12.363 1.00 93.44 198 PRO A N 1
ATOM 1523 C CA . PRO A 1 198 ? 12.423 -5.232 12.878 1.00 93.44 198 PRO A CA 1
ATOM 1524 C C . PRO A 1 198 ? 11.682 -3.964 12.457 1.00 93.44 198 PRO A C 1
ATOM 1526 O O . PRO A 1 198 ? 12.274 -2.881 12.381 1.00 93.44 198 PRO A O 1
ATOM 1529 N N . ALA A 1 199 ? 10.394 -4.100 12.167 1.00 93.38 199 ALA A N 1
ATOM 1530 C CA . ALA A 1 199 ? 9.608 -3.024 11.594 1.00 93.38 199 ALA A CA 1
ATOM 1531 C C . ALA A 1 199 ? 8.226 -2.911 12.225 1.00 93.38 199 ALA A C 1
ATOM 1533 O O . ALA A 1 199 ? 7.727 -3.830 12.864 1.00 93.38 199 ALA A O 1
ATOM 1534 N N . ILE A 1 200 ? 7.631 -1.741 12.055 1.00 92.31 200 ILE A N 1
ATOM 1535 C CA . ILE A 1 200 ? 6.265 -1.427 12.436 1.00 92.31 200 ILE A CA 1
ATOM 1536 C C . ILE A 1 200 ? 5.431 -1.506 11.156 1.00 92.31 200 ILE A C 1
ATOM 1538 O O . ILE A 1 200 ? 5.727 -0.748 10.225 1.00 92.31 200 ILE A O 1
ATOM 1542 N N . PRO A 1 201 ? 4.446 -2.41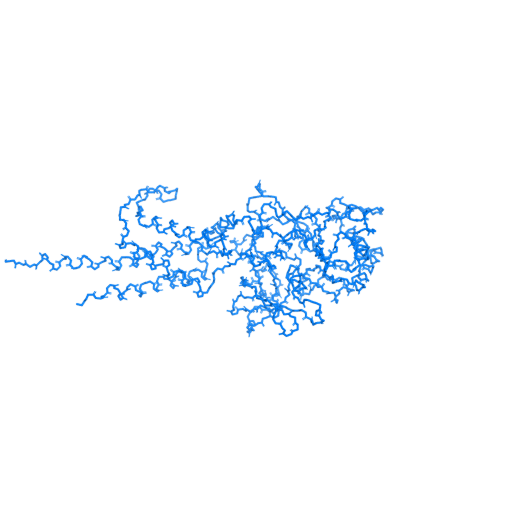0 11.070 1.00 94.94 201 PRO A N 1
ATOM 1543 C CA . PRO A 1 201 ? 3.611 -2.553 9.889 1.00 94.94 201 PRO A CA 1
ATOM 1544 C C . PRO A 1 201 ? 2.584 -1.421 9.787 1.00 94.94 201 PRO A C 1
ATOM 1546 O O . PRO A 1 201 ? 2.154 -0.828 10.777 1.00 94.94 201 PRO A O 1
ATOM 1549 N N . SER A 1 202 ? 2.179 -1.127 8.559 1.00 93.44 202 SER A N 1
ATOM 1550 C CA . SER A 1 202 ? 0.971 -0.353 8.272 1.00 93.44 202 SER A CA 1
ATOM 1551 C C . SER A 1 202 ? -0.293 -1.133 8.598 1.00 93.44 202 SER A C 1
ATOM 1553 O O . SER A 1 202 ? -0.264 -2.360 8.692 1.00 93.44 202 SER A O 1
ATOM 1555 N N . LEU A 1 203 ? -1.415 -0.425 8.723 1.00 92.19 203 LEU A N 1
ATOM 1556 C CA . LEU A 1 203 ? -2.714 -1.037 8.979 1.00 92.19 203 LEU A CA 1
ATOM 1557 C C . LEU A 1 203 ? -3.055 -2.111 7.933 1.00 92.19 203 LEU A C 1
ATOM 1559 O O . LEU A 1 203 ? -3.444 -3.215 8.306 1.00 92.19 203 LEU A O 1
ATOM 1563 N N . ALA A 1 204 ? -2.820 -1.849 6.642 1.00 92.94 204 ALA A N 1
ATOM 1564 C CA . ALA A 1 204 ? -3.062 -2.834 5.584 1.00 92.94 204 ALA A CA 1
ATOM 1565 C C . ALA A 1 204 ? -2.178 -4.090 5.716 1.00 92.94 204 ALA A C 1
ATOM 1567 O O . ALA A 1 204 ? -2.638 -5.206 5.463 1.00 92.94 204 ALA A O 1
ATOM 1568 N N . VAL A 1 205 ? -0.915 -3.929 6.128 1.00 95.62 205 VAL A N 1
ATOM 1569 C CA . VAL A 1 205 ? -0.001 -5.060 6.354 1.00 95.62 205 VAL A CA 1
ATOM 1570 C C . VAL A 1 205 ? -0.387 -5.845 7.607 1.00 95.62 205 VAL A C 1
ATOM 1572 O O . VAL A 1 205 ? -0.304 -7.071 7.585 1.00 95.62 205 VAL A O 1
ATOM 1575 N N . GLU A 1 206 ? -0.857 -5.185 8.665 1.00 94.62 206 GLU A N 1
ATOM 1576 C CA . GLU A 1 206 ? -1.339 -5.870 9.870 1.00 94.62 206 GLU A CA 1
ATOM 1577 C C . GLU A 1 206 ? -2.623 -6.665 9.583 1.00 94.62 206 GLU A C 1
ATOM 1579 O O . GLU A 1 206 ? -2.741 -7.831 9.961 1.00 94.62 206 GLU A O 1
ATOM 1584 N N . MET A 1 207 ? -3.549 -6.095 8.802 1.00 93.69 207 MET A N 1
ATOM 1585 C CA . MET A 1 207 ? -4.726 -6.819 8.306 1.00 93.69 207 MET A CA 1
ATOM 1586 C C . MET A 1 207 ? -4.324 -8.071 7.510 1.00 93.69 207 MET A C 1
ATOM 1588 O O . MET A 1 207 ? -4.905 -9.143 7.695 1.00 93.69 207 MET A O 1
ATOM 1592 N N . LEU A 1 208 ? -3.302 -7.961 6.654 1.00 94.06 208 LEU A N 1
ATOM 1593 C CA . LEU A 1 208 ? -2.756 -9.086 5.892 1.00 94.06 208 LEU A CA 1
ATOM 1594 C C . LEU A 1 208 ? -2.085 -10.133 6.790 1.00 94.06 208 LEU A C 1
ATOM 1596 O O . LEU A 1 208 ? -2.285 -11.327 6.579 1.00 94.06 208 LEU A O 1
ATOM 1600 N N . LEU A 1 209 ? -1.313 -9.715 7.796 1.00 93.38 209 LEU A N 1
ATOM 1601 C CA . LEU A 1 209 ? -0.705 -10.613 8.782 1.00 93.38 209 LEU A CA 1
ATOM 1602 C C . LEU A 1 209 ? -1.765 -11.436 9.512 1.00 93.38 209 LEU A C 1
ATOM 1604 O O . LEU A 1 209 ? -1.623 -12.655 9.643 1.00 93.38 209 LEU A O 1
ATOM 1608 N N . VAL A 1 210 ? -2.847 -10.793 9.950 1.00 89.06 210 VAL A N 1
ATOM 1609 C CA . VAL A 1 210 ? -3.964 -11.473 10.608 1.00 89.06 210 VAL A CA 1
ATOM 1610 C C . VAL A 1 210 ? -4.634 -12.480 9.670 1.00 89.06 210 VAL A C 1
ATOM 1612 O O . VAL A 1 210 ? -4.921 -13.603 10.082 1.00 89.06 210 VAL A O 1
ATOM 1615 N N . ASP A 1 211 ? -4.831 -12.120 8.403 1.00 88.12 211 ASP A N 1
ATOM 1616 C CA . ASP A 1 211 ? -5.448 -12.999 7.408 1.00 88.12 211 ASP A CA 1
ATOM 1617 C C . ASP A 1 211 ? -4.569 -14.227 7.078 1.00 88.12 211 ASP A C 1
ATOM 1619 O O . ASP A 1 211 ? -5.064 -15.355 6.986 1.00 88.12 211 ASP A O 1
ATOM 1623 N N . LEU A 1 212 ? -3.249 -14.031 6.964 1.00 89.56 212 LEU A N 1
ATOM 1624 C CA . LEU A 1 212 ? -2.278 -15.079 6.627 1.00 89.56 212 LEU A CA 1
ATOM 1625 C C . LEU A 1 212 ? -1.912 -15.991 7.803 1.00 89.56 212 LEU A C 1
ATOM 1627 O O . LEU A 1 212 ? -1.647 -17.175 7.593 1.00 89.56 212 LEU A O 1
ATOM 1631 N N . SER A 1 213 ? -1.894 -15.470 9.031 1.00 85.19 213 SER A N 1
ATOM 1632 C CA . SER A 1 213 ? -1.437 -16.211 10.217 1.00 85.19 213 SER A CA 1
ATOM 1633 C C . SER A 1 213 ? -2.365 -17.361 10.637 1.00 85.19 213 SER A C 1
ATOM 1635 O O . SER A 1 213 ? -1.957 -18.187 11.456 1.00 85.19 213 SER A O 1
ATOM 1637 N N . ARG A 1 214 ? -3.582 -17.472 10.063 1.00 69.94 214 ARG A N 1
ATOM 1638 C CA . ARG A 1 214 ? -4.640 -18.434 10.474 1.00 69.94 214 ARG A CA 1
ATOM 1639 C C . ARG A 1 214 ? -4.875 -18.340 12.012 1.00 69.94 214 ARG A C 1
ATOM 1641 O O . ARG A 1 214 ? -4.363 -17.400 12.618 1.00 69.94 214 ARG A O 1
ATOM 1648 N N . PRO A 1 215 ? -5.675 -19.181 12.712 1.00 68.25 215 PRO A N 1
ATOM 1649 C CA . PRO A 1 215 ? -5.807 -19.030 14.163 1.00 68.25 215 PRO A CA 1
ATOM 1650 C C . PRO A 1 215 ? -4.556 -19.593 14.863 1.00 68.25 215 PRO A C 1
ATOM 1652 O O . PRO A 1 215 ? -4.609 -20.615 15.538 1.00 68.25 215 PRO A O 1
ATOM 1655 N N . SER A 1 216 ? -3.411 -18.949 14.639 1.00 70.00 216 SER A N 1
ATOM 1656 C CA . SER A 1 216 ? -2.173 -19.130 15.386 1.00 70.00 216 SER A CA 1
ATOM 1657 C C . SER A 1 216 ? -2.191 -18.211 16.605 1.00 70.00 216 SER A C 1
ATOM 1659 O O . SER A 1 216 ? -2.640 -17.066 16.523 1.00 70.00 216 SER A O 1
ATOM 1661 N N . THR A 1 217 ? -1.716 -18.719 17.740 1.00 73.50 217 THR A N 1
ATOM 1662 C CA . THR A 1 217 ? -1.457 -17.926 18.954 1.00 73.50 217 THR A CA 1
ATOM 1663 C C . THR A 1 217 ? -0.063 -17.304 18.948 1.00 73.50 217 THR A C 1
ATOM 1665 O O . THR A 1 217 ? 0.314 -16.639 19.909 1.00 73.50 217 THR A O 1
ATOM 1668 N N . GLU A 1 218 ? 0.742 -17.578 17.921 1.00 82.06 218 GLU A N 1
ATOM 1669 C CA . GLU A 1 218 ? 2.077 -17.009 17.812 1.00 82.06 218 GLU A CA 1
ATOM 1670 C C . GLU A 1 218 ? 2.009 -15.511 17.487 1.00 82.06 218 GLU A C 1
ATOM 1672 O O . GLU A 1 218 ? 1.144 -15.087 16.716 1.00 82.06 218 GLU A O 1
ATOM 1677 N N . PRO A 1 219 ? 2.937 -14.707 18.032 1.00 83.81 219 PRO A N 1
ATOM 1678 C CA . PRO A 1 219 ? 2.996 -13.288 17.724 1.00 83.81 219 PRO A CA 1
ATOM 1679 C C . PRO A 1 219 ? 3.337 -13.077 16.247 1.00 83.81 219 PRO A C 1
ATOM 1681 O O . PRO A 1 219 ? 4.274 -13.683 15.714 1.00 83.81 219 PRO A O 1
ATOM 1684 N N . THR A 1 220 ? 2.591 -12.196 15.590 1.00 90.44 220 THR A N 1
ATOM 1685 C CA . THR A 1 220 ? 2.904 -11.713 14.247 1.00 90.44 220 THR A CA 1
ATOM 1686 C C . THR A 1 220 ? 4.018 -10.673 14.312 1.00 90.44 220 THR A C 1
ATOM 1688 O O . THR A 1 220 ? 4.154 -9.925 15.281 1.00 90.44 220 THR A O 1
ATOM 1691 N N . SER A 1 221 ? 4.877 -10.642 13.296 1.00 93.06 221 SER A N 1
ATOM 1692 C CA . SER A 1 221 ? 5.897 -9.600 13.177 1.00 93.06 221 SER A CA 1
ATOM 1693 C C . SER A 1 221 ? 6.285 -9.353 11.726 1.00 93.06 221 SER A C 1
ATOM 1695 O O . SER A 1 221 ? 6.053 -10.184 10.844 1.00 93.06 221 SER A O 1
ATOM 1697 N N . VAL A 1 222 ? 6.898 -8.197 11.478 1.00 95.62 222 VAL A N 1
ATOM 1698 C CA . VAL A 1 222 ? 7.450 -7.830 10.173 1.00 95.62 222 VAL A CA 1
ATOM 1699 C C . VAL A 1 222 ? 8.916 -7.437 10.287 1.00 95.62 222 VAL A C 1
ATOM 1701 O O . VAL A 1 222 ? 9.346 -6.824 11.269 1.00 95.62 222 VAL A O 1
ATOM 1704 N N . ALA A 1 223 ? 9.686 -7.754 9.248 1.00 96.25 223 ALA A N 1
ATOM 1705 C CA . ALA A 1 223 ? 11.066 -7.311 9.125 1.00 96.25 223 ALA A CA 1
ATOM 1706 C C . ALA A 1 223 ? 11.379 -6.792 7.717 1.00 96.25 223 ALA A C 1
ATOM 1708 O O . ALA A 1 223 ? 10.998 -7.407 6.723 1.00 96.25 223 ALA A O 1
ATOM 1709 N N . LEU A 1 224 ? 12.119 -5.685 7.635 1.00 94.50 224 LEU A N 1
ATOM 1710 C CA . LEU A 1 224 ? 12.687 -5.175 6.387 1.00 94.50 224 LEU A CA 1
ATOM 1711 C C . LEU A 1 224 ? 13.970 -5.944 6.062 1.00 94.50 224 LEU A C 1
ATOM 1713 O O . LEU A 1 224 ? 14.958 -5.822 6.785 1.00 94.50 224 LEU A O 1
ATOM 1717 N N . ASP A 1 225 ? 13.977 -6.688 4.959 1.00 93.06 225 ASP A N 1
ATOM 1718 C CA . ASP A 1 225 ? 15.176 -7.281 4.367 1.00 93.06 225 ASP A CA 1
ATOM 1719 C C . ASP A 1 225 ? 15.821 -6.263 3.414 1.00 93.06 225 ASP A C 1
ATOM 1721 O O . ASP A 1 225 ? 15.461 -6.134 2.239 1.00 93.06 225 ASP A O 1
ATOM 1725 N N . THR A 1 226 ? 16.768 -5.491 3.950 1.00 87.38 226 THR A N 1
ATOM 1726 C CA . THR A 1 226 ? 17.405 -4.378 3.226 1.00 87.38 226 THR A CA 1
ATOM 1727 C C . THR A 1 226 ? 18.250 -4.845 2.045 1.00 87.38 226 THR A C 1
ATOM 1729 O O . THR A 1 226 ? 18.321 -4.154 1.030 1.00 87.38 226 THR A O 1
ATOM 1732 N N . GLY A 1 227 ? 18.838 -6.042 2.138 1.00 84.81 227 GLY A N 1
ATOM 1733 C CA . GLY A 1 227 ? 19.645 -6.624 1.067 1.00 84.81 227 GLY A CA 1
ATOM 1734 C C . GLY A 1 227 ? 18.813 -7.057 -0.138 1.00 84.81 227 GLY A C 1
ATOM 1735 O O . GLY A 1 227 ? 19.309 -7.037 -1.264 1.00 84.81 227 GLY A O 1
ATOM 1736 N N . LYS A 1 228 ? 17.546 -7.423 0.087 1.00 86.75 228 LYS A N 1
ATOM 1737 C CA . LYS A 1 228 ? 16.632 -7.880 -0.968 1.00 86.75 228 LYS A CA 1
ATOM 1738 C C . LYS A 1 228 ? 15.579 -6.856 -1.375 1.00 86.75 228 LYS A C 1
ATOM 1740 O O . LYS A 1 228 ? 14.932 -7.057 -2.396 1.00 86.75 228 LYS A O 1
ATOM 1745 N N . SER A 1 229 ? 15.443 -5.750 -0.637 1.00 89.00 229 SER A N 1
ATOM 1746 C CA . SER A 1 229 ? 14.335 -4.799 -0.814 1.00 89.00 229 SER A CA 1
ATOM 1747 C C . SER A 1 229 ? 12.974 -5.498 -0.675 1.00 89.00 229 SER A C 1
ATOM 1749 O O . SER A 1 229 ? 12.106 -5.415 -1.542 1.00 89.00 229 SER A O 1
ATOM 1751 N N . GLU A 1 230 ? 12.820 -6.247 0.416 1.00 93.94 230 GLU A N 1
ATOM 1752 C CA . GLU A 1 230 ? 11.602 -6.999 0.721 1.00 93.94 230 GLU A CA 1
ATOM 1753 C C . GLU A 1 230 ? 11.123 -6.690 2.140 1.00 93.94 230 GLU A C 1
ATOM 1755 O O . GLU A 1 230 ? 11.924 -6.549 3.066 1.00 93.94 230 GLU A O 1
ATOM 1760 N N . LEU A 1 231 ? 9.808 -6.656 2.326 1.00 96.06 231 LEU A N 1
ATOM 1761 C CA . LEU A 1 231 ? 9.175 -6.770 3.631 1.00 96.06 231 LEU A CA 1
ATOM 1762 C C . LEU A 1 231 ? 8.802 -8.237 3.857 1.00 96.06 231 LEU A C 1
ATOM 1764 O O . LEU A 1 231 ? 8.105 -8.841 3.043 1.00 96.06 231 LEU A O 1
ATOM 1768 N N . VAL A 1 232 ? 9.280 -8.819 4.951 1.00 96.81 232 VAL A N 1
ATOM 1769 C CA . VAL A 1 232 ? 9.043 -10.223 5.294 1.00 96.81 232 VAL A CA 1
ATOM 1770 C C . VAL A 1 232 ? 8.084 -10.299 6.475 1.00 96.81 232 VAL A C 1
ATOM 1772 O O . VAL A 1 232 ? 8.306 -9.645 7.494 1.00 96.81 232 VAL A O 1
ATOM 1775 N N . LEU A 1 233 ? 7.019 -11.082 6.317 1.00 96.56 233 LEU A N 1
ATOM 1776 C CA . LEU A 1 233 ? 5.942 -11.272 7.286 1.00 96.56 233 LEU A CA 1
ATOM 1777 C C . LEU A 1 233 ? 6.139 -12.604 8.012 1.00 96.56 233 LEU A C 1
ATOM 1779 O O . LEU A 1 233 ? 6.380 -13.624 7.362 1.00 96.56 233 LEU A O 1
ATOM 1783 N N . PHE A 1 234 ? 5.983 -12.608 9.334 1.00 94.75 234 PHE A N 1
ATOM 1784 C CA . PHE A 1 234 ? 6.166 -13.788 10.178 1.00 94.75 234 PHE A CA 1
ATOM 1785 C C . PHE A 1 234 ? 4.977 -14.022 11.117 1.00 94.75 234 PHE A C 1
ATOM 1787 O O . PHE A 1 234 ? 4.371 -13.073 11.611 1.00 94.75 234 PHE A O 1
ATOM 1794 N N . SER A 1 235 ? 4.707 -15.296 11.407 1.00 93.38 235 SER A N 1
ATOM 1795 C CA . SER A 1 235 ? 3.983 -15.775 12.594 1.00 93.38 235 SER A CA 1
ATOM 1796 C C . SER A 1 235 ? 4.988 -16.575 13.412 1.00 93.38 235 SER A C 1
ATOM 1798 O O . SER A 1 235 ? 5.489 -17.588 12.922 1.00 93.38 235 SER A O 1
ATOM 1800 N N . GLY A 1 236 ? 5.346 -16.098 14.605 1.00 89.75 236 GLY A N 1
ATOM 1801 C CA . GLY A 1 236 ? 6.397 -16.710 15.414 1.00 89.75 236 GLY A CA 1
ATOM 1802 C C . GLY A 1 236 ? 7.720 -16.788 14.646 1.00 89.75 236 GLY A C 1
ATOM 1803 O O . GLY A 1 236 ? 8.313 -15.768 14.300 1.00 89.75 236 GLY A O 1
ATOM 1804 N N . SER A 1 237 ? 8.178 -18.009 14.364 1.00 89.88 237 SER A N 1
ATOM 1805 C CA . SER A 1 237 ? 9.380 -18.263 13.546 1.00 89.88 237 SER A CA 1
ATOM 1806 C C . SER A 1 237 ? 9.078 -18.598 12.080 1.00 89.88 237 SER A C 1
ATOM 1808 O O . SER A 1 237 ? 9.994 -18.705 11.263 1.00 89.88 237 SER A O 1
ATOM 1810 N N . THR A 1 238 ? 7.799 -18.750 11.736 1.00 92.12 238 THR A N 1
ATOM 1811 C CA . THR A 1 238 ? 7.343 -19.162 10.411 1.00 92.12 238 THR A CA 1
ATOM 1812 C C . THR A 1 238 ? 7.201 -17.948 9.504 1.00 92.12 238 THR A C 1
ATOM 1814 O O . THR A 1 238 ? 6.458 -17.015 9.802 1.00 92.12 238 THR A O 1
ATOM 1817 N N . GLU A 1 239 ? 7.892 -17.968 8.367 1.00 94.94 239 GLU A N 1
ATOM 1818 C CA . GLU A 1 239 ? 7.722 -16.970 7.312 1.00 94.94 239 GLU A CA 1
ATOM 1819 C C . GLU A 1 239 ? 6.392 -17.197 6.581 1.00 94.94 239 GLU A C 1
ATOM 1821 O O . GLU A 1 239 ? 6.149 -18.276 6.042 1.00 94.94 239 GLU A O 1
ATOM 1826 N N . LEU A 1 240 ? 5.535 -16.176 6.567 1.00 94.38 240 LEU A N 1
ATOM 1827 C CA . LEU A 1 240 ? 4.215 -16.217 5.939 1.00 94.38 240 LEU A CA 1
ATOM 1828 C C . LEU A 1 240 ? 4.260 -15.727 4.490 1.00 94.38 240 LEU A C 1
ATOM 1830 O O . LEU A 1 240 ? 3.673 -16.347 3.605 1.00 94.38 240 LEU A O 1
ATOM 1834 N N . LYS A 1 241 ? 4.920 -14.585 4.253 1.00 95.38 241 LYS A N 1
ATOM 1835 C CA . LYS A 1 241 ? 4.948 -13.916 2.945 1.00 95.38 241 LYS A CA 1
ATOM 1836 C C . LYS A 1 241 ? 6.142 -12.971 2.812 1.00 95.38 241 LYS A C 1
ATOM 1838 O O . LYS A 1 241 ? 6.607 -12.397 3.796 1.00 95.38 241 LYS A O 1
ATOM 1843 N N . ARG A 1 242 ? 6.600 -12.779 1.573 1.00 95.50 242 ARG A N 1
ATOM 1844 C CA . ARG A 1 242 ? 7.551 -11.733 1.175 1.00 95.50 242 ARG A CA 1
ATOM 1845 C C . ARG A 1 242 ? 6.859 -10.754 0.246 1.00 95.50 242 ARG A C 1
ATOM 1847 O O . ARG A 1 242 ? 6.224 -11.174 -0.716 1.00 95.50 242 ARG A O 1
ATOM 1854 N N . ILE A 1 243 ? 7.011 -9.469 0.522 1.00 95.06 243 ILE A N 1
ATOM 1855 C CA . ILE A 1 243 ? 6.459 -8.384 -0.283 1.00 95.06 243 ILE A CA 1
ATOM 1856 C C . ILE A 1 243 ? 7.636 -7.595 -0.844 1.00 95.06 243 ILE A C 1
ATOM 1858 O O . ILE A 1 243 ? 8.362 -6.942 -0.097 1.00 95.06 243 ILE A O 1
ATOM 1862 N N . SER A 1 244 ? 7.850 -7.660 -2.157 1.00 92.75 244 SER A N 1
ATOM 1863 C CA . SER A 1 244 ? 8.838 -6.805 -2.827 1.00 92.75 244 SER A CA 1
ATOM 1864 C C . SER A 1 244 ? 8.442 -5.334 -2.693 1.00 92.75 244 SER A C 1
ATOM 1866 O O . SER A 1 244 ? 7.321 -4.973 -3.043 1.00 92.75 244 SER A O 1
ATOM 1868 N N . CYS A 1 245 ? 9.351 -4.486 -2.219 1.00 91.25 245 CYS A N 1
ATOM 1869 C CA . CYS A 1 245 ? 9.074 -3.076 -1.957 1.00 91.25 245 CYS A CA 1
ATOM 1870 C C . CYS A 1 245 ? 10.299 -2.194 -2.230 1.00 91.25 245 CYS A C 1
ATOM 1872 O O . CYS A 1 245 ? 11.434 -2.656 -2.309 1.00 91.25 245 CYS A O 1
ATOM 1874 N N . ASP A 1 246 ? 10.081 -0.894 -2.356 1.00 87.69 246 ASP A N 1
ATOM 1875 C CA . ASP A 1 246 ? 11.141 0.097 -2.280 1.00 87.69 246 ASP A CA 1
ATOM 1876 C C . ASP A 1 246 ? 11.559 0.264 -0.804 1.00 87.69 246 ASP A C 1
ATOM 1878 O O . ASP A 1 246 ? 10.723 0.231 0.094 1.00 87.69 246 ASP A O 1
ATOM 1882 N N . ILE A 1 247 ? 12.859 0.414 -0.534 1.00 87.12 247 ILE A N 1
ATOM 1883 C CA . ILE A 1 247 ? 13.372 0.784 0.793 1.00 87.12 247 ILE A CA 1
ATOM 1884 C C . ILE A 1 247 ? 14.046 2.140 0.674 1.00 87.12 247 ILE A C 1
ATOM 1886 O O . ILE A 1 247 ? 14.962 2.306 -0.135 1.00 87.12 247 ILE A O 1
ATOM 1890 N N . GLU A 1 248 ? 13.592 3.098 1.472 1.00 83.44 248 GLU A N 1
ATOM 1891 C CA . GLU A 1 248 ? 14.069 4.476 1.423 1.00 83.44 248 GLU A CA 1
ATOM 1892 C C . GLU A 1 248 ? 14.209 5.096 2.814 1.00 83.44 248 GLU A C 1
ATOM 1894 O O . GLU A 1 248 ? 13.496 4.703 3.737 1.00 83.44 248 GLU A O 1
ATOM 1899 N N . PRO A 1 249 ? 15.138 6.045 3.009 1.00 82.25 249 PRO A N 1
ATOM 1900 C CA . PRO A 1 249 ? 15.209 6.788 4.255 1.00 82.25 249 PRO A CA 1
ATOM 1901 C C . PRO A 1 249 ? 14.003 7.726 4.391 1.00 82.25 249 PRO A C 1
ATOM 1903 O O . PRO A 1 249 ? 13.625 8.424 3.453 1.00 82.25 249 PRO A O 1
ATOM 1906 N N . GLU A 1 250 ? 13.430 7.773 5.587 1.00 78.00 250 GLU A N 1
ATOM 1907 C CA . GLU A 1 250 ? 12.431 8.754 5.993 1.00 78.00 250 GLU A CA 1
ATOM 1908 C C . GLU A 1 250 ? 13.037 10.163 5.903 1.00 78.00 250 GLU A C 1
ATOM 1910 O O . GLU A 1 250 ? 14.044 10.465 6.549 1.00 78.00 250 GLU A O 1
ATOM 1915 N N . ILE A 1 251 ? 12.426 11.030 5.096 1.00 66.69 251 ILE A N 1
ATOM 1916 C CA . ILE A 1 251 ? 12.825 12.433 4.950 1.00 66.69 251 ILE A CA 1
ATOM 1917 C C . ILE A 1 251 ? 12.035 13.250 5.975 1.00 66.69 251 ILE A C 1
ATOM 1919 O O . ILE A 1 251 ? 10.814 13.346 5.869 1.00 66.69 251 ILE A O 1
ATOM 1923 N N . ARG A 1 252 ? 12.715 13.856 6.956 1.00 62.72 252 ARG A N 1
ATOM 1924 C CA . ARG A 1 252 ? 12.095 14.780 7.920 1.00 62.72 252 ARG A CA 1
ATOM 1925 C C . ARG A 1 252 ? 12.658 16.190 7.799 1.00 62.72 252 ARG A C 1
ATOM 1927 O O . ARG A 1 252 ? 13.870 16.383 7.726 1.00 62.72 252 ARG A O 1
ATOM 1934 N N . ASN A 1 253 ? 11.751 17.163 7.864 1.00 46.41 253 ASN A N 1
ATOM 1935 C CA . ASN A 1 253 ? 12.062 18.558 8.139 1.00 46.41 253 ASN A CA 1
ATOM 1936 C C . ASN A 1 253 ? 12.107 18.722 9.670 1.00 46.41 253 ASN A C 1
ATOM 1938 O O . ASN A 1 253 ? 11.084 18.559 10.323 1.00 46.41 253 ASN A O 1
ATOM 1942 N N . SER A 1 254 ? 13.280 19.044 10.226 1.00 40.12 254 SER A N 1
ATOM 1943 C CA . SER A 1 254 ? 13.558 19.424 11.632 1.00 40.12 254 SER A CA 1
ATOM 1944 C C . SER A 1 254 ? 13.435 18.375 12.764 1.00 40.12 254 SER A C 1
ATOM 1946 O O . SER A 1 254 ? 12.468 17.630 12.859 1.00 40.12 254 SER A O 1
ATOM 1948 N N . GLY A 1 255 ? 14.430 18.398 13.671 1.00 49.72 255 GLY A N 1
ATOM 1949 C CA . GLY A 1 255 ? 14.278 18.021 15.086 1.00 49.72 255 GLY A CA 1
ATOM 1950 C C . GLY A 1 255 ? 14.728 16.624 15.539 1.00 49.72 255 GLY A C 1
ATOM 1951 O O . GLY A 1 255 ? 13.913 15.841 16.002 1.00 49.72 255 GLY A O 1
ATOM 1952 N N . ASP A 1 256 ? 16.029 16.335 15.474 1.00 46.28 256 ASP A N 1
ATOM 1953 C CA . ASP A 1 256 ? 16.748 15.492 16.457 1.00 46.28 256 ASP A CA 1
ATOM 1954 C C . ASP A 1 256 ? 16.497 13.966 16.539 1.00 46.28 256 ASP A C 1
ATOM 1956 O O . ASP A 1 256 ? 16.766 13.329 17.560 1.00 46.28 256 ASP A O 1
ATOM 1960 N N . ARG A 1 257 ? 16.080 13.310 15.446 1.00 62.66 257 ARG A N 1
ATOM 1961 C CA . ARG A 1 257 ? 16.182 11.841 15.334 1.00 62.66 257 ARG A CA 1
ATOM 1962 C C . ARG A 1 257 ? 16.844 11.380 14.051 1.00 62.66 257 ARG A C 1
ATOM 1964 O O . ARG A 1 257 ? 16.575 11.894 12.970 1.00 62.66 257 ARG A O 1
ATOM 1971 N N . MET A 1 258 ? 17.684 10.355 14.199 1.00 70.31 258 MET A N 1
ATOM 1972 C CA . MET A 1 258 ? 18.279 9.630 13.081 1.00 70.31 258 MET A CA 1
ATOM 1973 C C . MET A 1 258 ? 17.162 9.119 12.152 1.00 70.31 258 MET A C 1
ATOM 1975 O O . MET A 1 258 ? 16.185 8.547 12.654 1.00 70.31 258 MET A O 1
ATOM 1979 N N . PRO A 1 259 ? 17.291 9.301 10.825 1.00 78.19 259 PRO A N 1
ATOM 1980 C CA . PRO A 1 259 ? 16.286 8.846 9.873 1.00 78.19 259 PRO A CA 1
ATOM 1981 C C . PRO A 1 259 ? 16.079 7.338 10.014 1.00 78.19 259 PRO A C 1
ATOM 1983 O O . PRO A 1 259 ? 17.006 6.601 10.360 1.00 78.19 259 PRO A O 1
ATOM 1986 N N . ARG A 1 260 ? 14.857 6.870 9.762 1.00 85.62 260 ARG A N 1
ATOM 1987 C CA . ARG A 1 260 ? 14.516 5.441 9.738 1.00 85.62 260 ARG A CA 1
ATOM 1988 C C . ARG A 1 260 ? 14.278 4.987 8.307 1.00 85.62 260 ARG A C 1
ATOM 1990 O O . ARG A 1 260 ? 14.074 5.813 7.428 1.00 85.62 260 ARG A O 1
ATOM 1997 N N . LEU A 1 261 ? 14.322 3.683 8.061 1.00 88.31 261 LEU A N 1
ATOM 1998 C CA . LEU A 1 261 ? 13.963 3.141 6.751 1.00 88.31 261 LEU A CA 1
ATOM 1999 C C . LEU A 1 261 ? 12.449 2.951 6.643 1.00 88.31 261 LEU A C 1
ATOM 2001 O O . LEU A 1 261 ? 11.813 2.481 7.584 1.00 88.31 261 LEU A O 1
ATOM 2005 N N . LEU A 1 262 ? 11.892 3.288 5.489 1.00 88.44 262 LEU A N 1
ATOM 2006 C CA . LEU A 1 262 ? 10.515 3.031 5.098 1.00 88.44 262 LEU A CA 1
ATOM 2007 C C . LEU A 1 262 ? 10.516 1.957 4.016 1.00 88.44 262 LEU A C 1
ATOM 2009 O O . LEU A 1 262 ? 11.285 2.044 3.060 1.00 88.44 262 LEU A O 1
ATOM 2013 N N . ALA A 1 263 ? 9.653 0.958 4.171 1.00 91.81 263 ALA A N 1
ATOM 2014 C CA . ALA A 1 263 ? 9.276 0.050 3.100 1.00 91.81 263 ALA A CA 1
ATOM 2015 C C . ALA A 1 263 ? 8.077 0.658 2.375 1.00 91.81 263 ALA A C 1
ATOM 2017 O O . ALA A 1 263 ? 7.039 0.880 3.000 1.00 91.81 263 ALA A O 1
ATOM 2018 N N . THR A 1 264 ? 8.206 0.940 1.082 1.00 90.19 264 THR A N 1
ATOM 2019 C CA . THR A 1 264 ? 7.174 1.618 0.297 1.00 90.19 264 THR A CA 1
ATOM 2020 C C . THR A 1 264 ? 6.854 0.880 -0.996 1.00 90.19 264 THR A C 1
ATOM 2022 O O . THR A 1 264 ? 7.691 0.179 -1.557 1.00 90.19 264 THR A O 1
ATOM 2025 N N . ILE A 1 265 ? 5.626 1.011 -1.485 1.00 88.38 265 ILE A N 1
ATOM 2026 C CA . ILE A 1 265 ? 5.243 0.576 -2.837 1.00 88.38 265 ILE A CA 1
ATOM 2027 C C . ILE A 1 265 ? 4.678 1.766 -3.607 1.00 88.38 265 ILE A C 1
ATOM 2029 O O . ILE A 1 265 ? 4.113 2.667 -2.976 1.00 88.38 265 ILE A O 1
ATOM 2033 N N . PRO A 1 266 ? 4.810 1.805 -4.947 1.00 83.12 266 PRO A N 1
ATOM 2034 C CA . PRO A 1 266 ? 4.037 2.732 -5.759 1.00 83.12 266 PRO A CA 1
ATOM 2035 C C . PRO A 1 266 ? 2.556 2.606 -5.402 1.00 83.12 266 PRO A C 1
ATOM 2037 O O . PRO A 1 266 ? 2.038 1.503 -5.252 1.00 83.12 266 PRO A O 1
ATOM 2040 N N . LEU A 1 267 ? 1.876 3.731 -5.226 1.00 77.69 267 LEU A N 1
ATOM 2041 C CA . LEU A 1 267 ? 0.446 3.712 -4.976 1.00 77.69 267 LEU A CA 1
ATOM 2042 C C . LEU A 1 267 ? -0.275 3.817 -6.317 1.00 77.69 267 LEU A C 1
ATOM 2044 O O . LEU A 1 267 ? -0.215 4.853 -6.980 1.00 77.69 267 LEU A O 1
ATOM 2048 N N . HIS A 1 268 ? -0.940 2.737 -6.717 1.00 72.69 268 HIS A N 1
ATOM 2049 C CA . HIS A 1 268 ? -1.913 2.765 -7.798 1.00 72.69 268 HIS A CA 1
ATOM 2050 C C . HIS A 1 268 ? -3.304 2.774 -7.172 1.00 72.69 268 HIS A C 1
ATOM 2052 O O . HIS A 1 268 ? -3.649 1.878 -6.412 1.00 72.69 268 HIS A O 1
ATOM 2058 N N . TYR A 1 269 ? -4.089 3.803 -7.473 1.00 65.06 269 TYR A N 1
ATOM 2059 C CA . TYR A 1 269 ? -5.474 3.880 -7.035 1.00 65.06 269 TYR A CA 1
ATOM 2060 C C . TYR A 1 269 ? -6.337 4.224 -8.247 1.00 65.06 269 TYR A C 1
ATOM 2062 O O . TYR A 1 269 ? -6.288 5.361 -8.740 1.00 65.06 269 TYR A O 1
ATOM 2070 N N . PRO A 1 270 ? -7.072 3.249 -8.800 1.00 54.81 270 PRO A N 1
ATOM 2071 C CA . PRO A 1 270 ? -7.905 3.495 -9.962 1.00 54.81 270 PRO A CA 1
ATOM 2072 C C . PRO A 1 270 ? -9.126 4.338 -9.573 1.00 54.81 270 PRO A C 1
ATOM 2074 O O . PRO A 1 270 ? -9.369 4.635 -8.404 1.00 54.81 270 PRO A O 1
ATOM 2077 N N . ARG A 1 271 ? -9.906 4.744 -10.583 1.00 53.34 271 ARG A N 1
ATOM 2078 C CA . ARG A 1 271 ? -10.974 5.756 -10.474 1.00 53.34 271 ARG A CA 1
ATOM 2079 C C . ARG A 1 271 ? -12.006 5.535 -9.363 1.00 53.34 271 ARG A C 1
ATOM 2081 O O . ARG A 1 271 ? -12.627 6.515 -8.975 1.00 53.34 271 ARG A O 1
ATOM 2088 N N . THR A 1 272 ? -12.177 4.322 -8.853 1.00 52.25 272 THR A N 1
ATOM 2089 C CA . THR A 1 272 ? -12.633 3.984 -7.491 1.00 52.25 272 THR A CA 1
ATOM 2090 C C . THR A 1 272 ? -12.718 2.457 -7.452 1.00 52.25 272 THR A C 1
ATOM 2092 O O . THR A 1 272 ? -13.385 1.889 -8.315 1.00 52.25 272 THR A O 1
ATOM 2095 N N . PRO A 1 273 ? -12.044 1.736 -6.542 1.00 55.38 273 PRO A N 1
ATOM 2096 C CA . PRO A 1 273 ? -12.507 0.392 -6.201 1.00 55.38 273 PRO A CA 1
ATOM 2097 C C . PRO A 1 273 ? -13.995 0.463 -5.836 1.00 55.38 273 PRO A C 1
ATOM 2099 O O . PRO A 1 273 ? -14.378 1.294 -5.014 1.00 55.38 273 PRO A O 1
ATOM 2102 N N . GLU A 1 274 ? -14.831 -0.391 -6.430 1.00 66.75 274 GLU A N 1
ATOM 2103 C CA . GLU A 1 274 ? -16.227 -0.570 -6.008 1.00 66.75 274 GLU A CA 1
ATOM 2104 C C . GLU A 1 274 ? -16.254 -1.332 -4.674 1.00 66.75 274 GLU A C 1
ATOM 2106 O O . GLU A 1 274 ? -16.690 -2.481 -4.581 1.00 66.75 274 GLU A O 1
ATOM 2111 N N . PHE A 1 275 ? -15.713 -0.725 -3.618 1.00 76.94 275 PHE A N 1
ATOM 2112 C CA . PHE A 1 275 ? -15.881 -1.263 -2.281 1.00 76.94 275 PHE A CA 1
ATOM 2113 C C . PHE A 1 275 ? -17.348 -1.148 -1.876 1.00 76.94 275 PHE A C 1
ATOM 2115 O O . PHE A 1 275 ? -18.026 -0.158 -2.155 1.00 76.94 275 PHE A O 1
ATOM 2122 N N . VAL A 1 276 ? -17.846 -2.169 -1.179 1.00 85.19 276 VAL A N 1
ATOM 2123 C CA . VAL A 1 276 ? -19.142 -2.075 -0.511 1.00 85.19 276 VAL A CA 1
ATOM 2124 C C . VAL A 1 276 ? -18.942 -1.229 0.742 1.00 85.19 276 VAL A C 1
ATOM 2126 O O . VAL A 1 276 ? -18.397 -1.708 1.742 1.00 85.19 276 VAL A O 1
ATOM 2129 N N . GLU A 1 277 ? -19.344 0.035 0.644 1.00 87.88 277 GLU A N 1
ATOM 2130 C CA . GLU A 1 277 ? -19.220 1.022 1.712 1.00 87.88 277 GLU A CA 1
ATOM 2131 C C . GLU A 1 277 ? -20.573 1.334 2.343 1.00 87.88 277 GLU A C 1
ATOM 2133 O O . GLU A 1 277 ? -21.572 1.552 1.655 1.00 87.88 277 GLU A O 1
ATOM 2138 N N . GLU A 1 278 ? -20.597 1.400 3.668 1.00 91.88 278 GLU A N 1
ATOM 2139 C CA . GLU A 1 278 ? -21.806 1.660 4.435 1.00 91.88 278 GLU A CA 1
ATOM 2140 C C . GLU A 1 278 ? -21.571 2.797 5.425 1.00 91.88 278 GLU A C 1
ATOM 2142 O O . GLU A 1 278 ? -20.536 2.881 6.089 1.00 91.88 278 GLU A O 1
ATOM 2147 N N . LYS A 1 279 ? -22.554 3.689 5.547 1.00 92.44 279 LYS A N 1
ATOM 2148 C CA . LYS A 1 279 ? -22.465 4.796 6.495 1.00 92.44 279 LYS A CA 1
ATOM 2149 C C . LYS A 1 279 ? -22.642 4.270 7.918 1.00 92.44 279 LYS A C 1
ATOM 2151 O O . LYS A 1 279 ? -23.622 3.583 8.204 1.00 92.44 279 LYS A O 1
ATOM 2156 N N . TYR A 1 280 ? -21.763 4.662 8.834 1.00 92.94 280 TYR A N 1
ATOM 2157 C CA . TYR A 1 280 ? -21.756 4.203 10.226 1.00 92.94 280 TYR A CA 1
ATOM 2158 C C . TYR A 1 280 ? -23.117 4.360 10.915 1.00 92.94 280 TYR A C 1
ATOM 2160 O O . TYR A 1 280 ? -23.615 3.435 11.554 1.00 92.94 280 TYR A O 1
ATOM 2168 N N . ALA A 1 281 ? -23.778 5.505 10.721 1.00 90.12 281 ALA A N 1
ATOM 2169 C CA . ALA A 1 281 ? -25.104 5.764 11.281 1.00 90.12 281 ALA A CA 1
ATOM 2170 C C . ALA A 1 281 ? -26.171 4.749 10.820 1.00 90.12 281 ALA A C 1
ATOM 2172 O O . ALA A 1 281 ? -27.073 4.416 11.584 1.00 90.12 281 ALA A O 1
ATOM 2173 N N . GLN A 1 282 ? -26.068 4.226 9.592 1.00 92.31 282 GLN A N 1
ATOM 2174 C CA . GLN A 1 282 ? -26.976 3.190 9.087 1.00 92.31 282 GLN A CA 1
ATOM 2175 C C . GLN A 1 282 ? -26.683 1.836 9.736 1.00 92.31 282 GLN A C 1
ATOM 2177 O O . GLN A 1 282 ? -27.612 1.105 10.069 1.00 92.31 282 GLN A O 1
ATOM 2182 N N . VAL A 1 283 ? -25.405 1.522 9.969 1.00 92.94 283 VAL A N 1
ATOM 2183 C CA . VAL A 1 283 ? -24.983 0.306 10.678 1.00 92.94 283 VAL A CA 1
ATOM 2184 C C . VAL A 1 283 ? -25.502 0.317 12.120 1.00 92.94 283 VAL A C 1
ATOM 2186 O O . VAL A 1 283 ? -26.075 -0.677 12.571 1.00 92.94 283 VAL A O 1
ATOM 2189 N N . LEU A 1 284 ? -25.408 1.460 12.811 1.00 89.94 284 LEU A N 1
ATOM 2190 C CA . LEU A 1 284 ? -25.926 1.629 14.174 1.00 89.94 284 LEU A CA 1
ATOM 2191 C C . LEU A 1 284 ? -27.435 1.363 14.292 1.00 89.94 284 LEU A C 1
ATOM 2193 O O . LEU A 1 284 ? -27.897 0.798 15.281 1.00 89.94 284 LEU A O 1
ATOM 2197 N N . GLN A 1 285 ? -28.223 1.712 13.274 1.00 90.50 285 GLN A N 1
ATOM 2198 C CA . GLN A 1 285 ? -29.673 1.468 13.281 1.00 90.50 285 GLN A CA 1
ATOM 2199 C C . GLN A 1 285 ? -30.033 -0.024 13.223 1.00 90.50 285 GLN A C 1
ATOM 2201 O O . GLN A 1 285 ? -31.150 -0.404 13.576 1.00 90.50 285 GLN A O 1
ATOM 2206 N N . ARG A 1 286 ? -29.097 -0.880 12.795 1.00 93.25 286 ARG A N 1
ATOM 2207 C CA . ARG A 1 286 ? -29.303 -2.324 12.627 1.00 93.25 286 ARG A CA 1
ATOM 2208 C C . ARG A 1 286 ? -28.329 -3.189 13.423 1.00 93.25 286 ARG A C 1
ATOM 2210 O O . ARG A 1 286 ? -28.119 -4.343 13.052 1.00 93.25 286 ARG A O 1
ATOM 2217 N N . LEU A 1 287 ? -27.783 -2.690 14.538 1.00 89.25 287 LEU A N 1
ATOM 2218 C CA . LEU A 1 287 ? -26.844 -3.448 15.383 1.00 89.25 287 LEU A CA 1
ATOM 2219 C C . LEU A 1 287 ? -27.345 -4.856 15.741 1.00 89.25 287 LEU A C 1
ATOM 2221 O O . LEU A 1 287 ? -26.564 -5.797 15.767 1.00 89.25 287 LEU A O 1
ATOM 2225 N N . SER A 1 288 ? -28.653 -5.047 15.929 1.00 86.50 288 SER A N 1
ATOM 2226 C CA . SER A 1 288 ? -29.232 -6.364 16.238 1.00 86.50 288 SER A CA 1
ATOM 2227 C C . SER A 1 288 ? -29.078 -7.417 15.130 1.00 86.50 288 SER A C 1
ATOM 2229 O O . SER A 1 288 ? -29.212 -8.607 15.406 1.00 86.50 288 SER A O 1
ATOM 2231 N N . ARG A 1 289 ? -28.812 -7.008 13.882 1.00 89.12 289 ARG A N 1
ATOM 2232 C CA . ARG A 1 289 ? -28.634 -7.898 12.717 1.00 89.12 289 ARG A CA 1
ATOM 2233 C C . ARG A 1 289 ? -27.238 -7.813 12.098 1.00 89.12 289 ARG A C 1
ATOM 2235 O O . ARG A 1 289 ? -26.902 -8.646 11.262 1.00 89.12 289 ARG A O 1
ATOM 2242 N N . VAL A 1 290 ? -26.416 -6.870 12.559 1.00 89.88 290 VAL A N 1
ATOM 2243 C CA . VAL A 1 290 ? -25.094 -6.548 12.004 1.00 89.88 290 VAL A CA 1
ATOM 2244 C C . VAL A 1 290 ? -24.182 -7.777 11.927 1.00 89.88 290 VAL A C 1
ATOM 2246 O O . VAL A 1 290 ? -23.548 -8.018 10.908 1.00 89.88 290 VAL A O 1
ATOM 2249 N N . ALA A 1 291 ? -24.193 -8.644 12.943 1.00 90.62 291 ALA A N 1
ATOM 2250 C CA . ALA A 1 291 ? -23.394 -9.868 12.948 1.00 90.62 291 ALA A CA 1
ATOM 2251 C C . ALA A 1 291 ? -23.664 -10.783 11.738 1.00 90.62 291 ALA A C 1
ATOM 2253 O O . ALA A 1 291 ? -22.749 -11.431 11.239 1.00 90.62 291 ALA A O 1
ATOM 2254 N N . ALA A 1 292 ? -24.903 -10.858 11.243 1.00 90.25 292 ALA A N 1
ATOM 2255 C CA . ALA A 1 292 ? -25.206 -11.670 10.067 1.00 90.25 292 ALA A CA 1
ATOM 2256 C C . ALA A 1 292 ? -24.591 -11.066 8.794 1.00 90.25 292 ALA A C 1
ATOM 2258 O O . ALA A 1 292 ? -24.019 -11.795 7.985 1.00 90.25 292 ALA A O 1
ATOM 2259 N N . ASP A 1 293 ? -24.647 -9.740 8.660 1.00 88.94 293 ASP A N 1
ATOM 2260 C CA . ASP A 1 293 ? -24.199 -9.012 7.470 1.00 88.94 293 ASP A CA 1
ATOM 2261 C C . ASP A 1 293 ? -22.669 -9.018 7.314 1.00 88.94 293 ASP A C 1
ATOM 2263 O O . ASP A 1 293 ? -22.164 -9.015 6.187 1.00 88.94 293 ASP A O 1
ATOM 2267 N N . TYR A 1 294 ? -21.922 -9.075 8.422 1.00 92.62 294 TYR A N 1
ATOM 2268 C CA . TYR A 1 294 ? -20.449 -9.046 8.436 1.00 92.62 294 TYR A CA 1
ATOM 2269 C C . TYR A 1 294 ? -19.794 -10.398 8.730 1.00 92.62 294 TYR A C 1
ATOM 2271 O O . TYR A 1 294 ? -18.581 -10.461 8.939 1.00 92.62 294 TYR A O 1
ATOM 2279 N N . ARG A 1 295 ? -20.568 -11.489 8.726 1.00 92.75 295 ARG A N 1
ATOM 2280 C CA . ARG A 1 295 ? -20.033 -12.827 8.974 1.00 92.75 295 ARG A CA 1
ATOM 2281 C C . ARG A 1 295 ? -18.929 -13.187 7.979 1.00 92.75 295 ARG A C 1
ATOM 2283 O O . ARG A 1 295 ? -19.124 -13.066 6.774 1.00 92.75 295 ARG A O 1
ATOM 2290 N N . ASP A 1 296 ? -17.802 -13.658 8.503 1.00 90.31 296 ASP A N 1
ATOM 2291 C CA . ASP A 1 296 ? -16.614 -14.074 7.755 1.00 90.31 296 ASP A CA 1
ATOM 2292 C C . ASP A 1 296 ? -15.960 -12.955 6.915 1.00 90.31 296 ASP A C 1
ATOM 2294 O O . ASP A 1 296 ? -15.151 -13.225 6.022 1.00 90.31 296 ASP A O 1
ATOM 2298 N N . LYS A 1 297 ? -16.258 -11.686 7.223 1.00 91.62 297 LYS A N 1
ATOM 2299 C CA . LYS A 1 297 ? -15.697 -10.519 6.525 1.00 91.62 297 LYS A CA 1
ATOM 2300 C C . LYS A 1 297 ? -14.620 -9.826 7.348 1.00 91.62 297 LYS A C 1
ATOM 2302 O O . LYS A 1 297 ? -14.603 -9.901 8.576 1.00 91.62 297 LYS A O 1
ATOM 2307 N N . VAL A 1 298 ? -13.728 -9.138 6.651 1.00 92.56 298 VAL A N 1
ATOM 2308 C CA . VAL A 1 298 ? -12.872 -8.095 7.207 1.00 92.56 298 VAL A CA 1
ATOM 2309 C C . VAL A 1 298 ? -13.679 -6.803 7.199 1.00 92.56 298 VAL A C 1
ATOM 2311 O O . VAL A 1 298 ? -14.213 -6.406 6.161 1.00 92.56 298 VAL A O 1
ATOM 2314 N N . VAL A 1 299 ? -13.798 -6.171 8.358 1.00 94.50 299 VAL A N 1
ATOM 2315 C CA . VAL A 1 299 ? -14.520 -4.911 8.531 1.00 94.50 299 VAL A CA 1
ATOM 2316 C C . VAL A 1 299 ? -13.491 -3.821 8.768 1.00 94.50 299 VAL A C 1
ATOM 2318 O O . VAL A 1 299 ? -12.791 -3.865 9.774 1.00 94.50 299 VAL A O 1
ATOM 2321 N N . LEU A 1 300 ? -13.384 -2.862 7.852 1.00 94.25 300 LEU A N 1
ATOM 2322 C CA . LEU A 1 300 ? -12.507 -1.706 8.007 1.00 94.25 300 LEU A CA 1
ATOM 2323 C C . LEU A 1 300 ? -13.354 -0.463 8.258 1.00 94.25 300 LEU A C 1
ATOM 2325 O O . LEU A 1 300 ? -14.187 -0.085 7.434 1.00 94.25 300 LEU A O 1
ATOM 2329 N N . LEU A 1 301 ? -13.146 0.155 9.413 1.00 93.06 301 LEU A N 1
ATOM 2330 C CA . LEU A 1 301 ? -13.752 1.424 9.776 1.00 93.06 301 LEU A CA 1
ATOM 2331 C C . LEU A 1 301 ? -12.816 2.573 9.453 1.00 93.06 301 LEU A C 1
ATOM 2333 O O . LEU A 1 301 ? -11.630 2.478 9.737 1.00 93.06 301 LEU A O 1
ATOM 2337 N N . GLY A 1 302 ? -13.359 3.678 8.960 1.00 89.50 302 GLY A N 1
ATOM 2338 C CA . GLY A 1 302 ? -12.599 4.910 8.788 1.00 89.50 302 GLY A CA 1
ATOM 2339 C C . GLY A 1 302 ? -13.469 6.156 8.814 1.00 89.50 302 GLY A C 1
ATOM 2340 O O . GLY A 1 302 ? -14.698 6.091 8.928 1.00 89.50 302 GLY A O 1
ATOM 2341 N N . ALA A 1 303 ? -12.821 7.309 8.694 1.00 82.75 303 ALA A N 1
ATOM 2342 C CA . ALA A 1 303 ? -13.487 8.601 8.633 1.00 82.75 303 ALA A CA 1
ATOM 2343 C C . ALA A 1 303 ? -13.409 9.227 7.236 1.00 82.75 303 ALA A C 1
ATOM 2345 O O . ALA A 1 303 ? -12.408 9.109 6.531 1.00 82.75 303 ALA A O 1
ATOM 2346 N N . ARG A 1 304 ? -14.476 9.934 6.855 1.00 81.50 304 ARG A N 1
ATOM 2347 C CA . ARG A 1 304 ? -14.528 10.821 5.691 1.00 81.50 304 ARG A CA 1
ATOM 2348 C C . ARG A 1 304 ? -14.505 12.267 6.161 1.00 81.50 304 ARG A C 1
ATOM 2350 O O . ARG A 1 304 ? -15.566 12.866 6.338 1.00 81.50 304 ARG A O 1
ATOM 2357 N N . ILE A 1 305 ? -13.309 12.795 6.392 1.00 70.44 305 ILE A N 1
ATOM 2358 C CA . ILE A 1 305 ? -13.098 14.192 6.780 1.00 70.44 305 ILE A CA 1
ATOM 2359 C C . ILE A 1 305 ? -12.516 14.941 5.583 1.00 70.44 305 ILE A C 1
ATOM 2361 O O . ILE A 1 305 ? -11.533 14.507 4.991 1.00 70.44 305 ILE A O 1
ATOM 2365 N N . GLU A 1 306 ? -13.160 16.036 5.192 1.00 61.75 306 GLU A N 1
ATOM 2366 C CA . GLU A 1 306 ? -12.738 16.912 4.105 1.00 61.75 306 GLU A CA 1
ATOM 2367 C C . GLU A 1 306 ? -11.864 18.036 4.694 1.00 61.75 306 GLU A C 1
ATOM 2369 O O . GLU A 1 306 ? -12.370 18.995 5.275 1.00 61.75 306 GLU A O 1
ATOM 2374 N N . GLY A 1 307 ? -10.536 17.904 4.592 1.00 51.69 307 GLY A N 1
ATOM 2375 C CA . GLY A 1 307 ? -9.569 18.933 5.005 1.00 51.69 307 GLY A CA 1
ATOM 2376 C C . GLY A 1 307 ? -8.166 18.390 5.306 1.00 51.69 307 GLY A C 1
ATOM 2377 O O . GLY A 1 307 ? -8.014 17.198 5.565 1.00 51.69 307 GLY A O 1
ATOM 2378 N N . GLU A 1 308 ? -7.154 19.273 5.309 1.00 44.84 308 GLU A N 1
ATOM 2379 C CA . GLU A 1 308 ? -5.879 19.068 6.030 1.00 44.84 308 GLU A CA 1
ATOM 2380 C C . GLU A 1 308 ? -6.173 19.173 7.536 1.00 44.84 308 GLU A C 1
ATOM 2382 O O . GLU A 1 308 ? -5.803 20.139 8.203 1.00 44.84 308 GLU A O 1
ATOM 2387 N N . VAL A 1 309 ? -6.940 18.230 8.082 1.00 36.09 309 VAL A N 1
ATOM 2388 C CA . VAL A 1 309 ? -6.933 18.041 9.531 1.00 36.09 309 VAL A CA 1
ATOM 2389 C C . VAL A 1 309 ? -5.602 17.375 9.789 1.00 36.09 309 VAL A C 1
ATOM 2391 O O . VAL A 1 309 ? -5.417 16.254 9.338 1.00 36.09 309 VAL A O 1
ATOM 2394 N N . ALA A 1 310 ? -4.671 18.144 10.358 1.00 35.41 310 ALA A N 1
ATOM 2395 C CA . ALA A 1 310 ? -3.268 17.798 10.514 1.00 35.41 310 ALA A CA 1
ATOM 2396 C C . ALA A 1 310 ? -3.066 16.307 10.807 1.00 35.41 310 ALA A C 1
ATOM 2398 O O . ALA A 1 310 ? -3.863 15.711 11.535 1.00 35.41 310 ALA A O 1
ATOM 2399 N N . ALA A 1 311 ? -1.961 15.771 10.289 1.00 39.94 311 ALA A N 1
ATOM 2400 C CA . ALA A 1 311 ? -1.472 14.395 10.394 1.00 39.94 311 ALA A CA 1
ATOM 2401 C C . ALA A 1 311 ? -1.239 13.871 11.832 1.00 39.94 311 ALA A C 1
ATOM 2403 O O . ALA A 1 311 ? -0.349 13.055 12.036 1.00 39.94 311 ALA A O 1
ATOM 2404 N N . GLU A 1 312 ? -1.978 14.404 12.806 1.00 35.88 312 GLU A N 1
ATOM 2405 C CA . GLU A 1 312 ? -2.122 14.031 14.209 1.00 35.88 312 GLU A CA 1
ATOM 2406 C C . GLU A 1 312 ? -3.497 13.360 14.491 1.00 35.88 312 GLU A C 1
ATOM 2408 O O . GLU A 1 312 ? -3.704 12.758 15.545 1.00 35.88 312 GLU A O 1
ATOM 2413 N N . GLU A 1 313 ? -4.477 13.444 13.575 1.00 42.00 313 GLU A N 1
ATOM 2414 C CA . GLU A 1 313 ? -5.897 13.220 13.910 1.00 42.00 313 GLU A CA 1
ATOM 2415 C C . GLU A 1 313 ? -6.639 12.098 13.146 1.00 42.00 313 GLU A C 1
ATOM 2417 O O . GLU A 1 313 ? -7.826 11.856 13.405 1.00 42.00 313 GLU A O 1
ATOM 2422 N N . GLY A 1 314 ? -5.947 11.331 12.294 1.00 40.25 314 GLY A N 1
ATOM 2423 C CA . GLY A 1 314 ? -6.371 9.975 11.901 1.00 40.25 314 GLY A CA 1
ATOM 2424 C C . GLY A 1 314 ? -7.570 9.860 10.957 1.00 40.25 314 GLY A C 1
ATOM 2425 O O . GLY A 1 314 ? -8.237 8.828 10.935 1.00 40.25 314 GLY A O 1
ATOM 2426 N N . GLY A 1 315 ? -7.862 10.891 10.171 1.00 44.28 315 GLY A N 1
ATOM 2427 C CA . GLY A 1 315 ? -8.859 10.819 9.110 1.00 44.28 315 GLY A CA 1
ATOM 2428 C C . GLY A 1 315 ? -8.599 11.901 8.084 1.00 44.28 315 GLY A C 1
ATOM 2429 O O . GLY A 1 315 ? -9.207 12.956 8.154 1.00 44.28 315 GLY A O 1
ATOM 2430 N N . GLU A 1 316 ? -7.679 11.667 7.154 1.00 52.41 316 GLU A N 1
ATOM 2431 C CA . GLU A 1 316 ? -7.325 12.660 6.140 1.00 52.41 316 GLU A CA 1
ATOM 2432 C C . GLU A 1 316 ? -7.952 12.324 4.781 1.00 52.41 316 GLU A C 1
ATOM 2434 O O . GLU A 1 316 ? -8.002 11.162 4.348 1.00 52.41 316 GLU A O 1
ATOM 2439 N N . LEU A 1 317 ? -8.414 13.366 4.083 1.00 46.53 317 LEU A N 1
ATOM 2440 C CA . LEU A 1 317 ? -8.687 13.299 2.653 1.00 46.53 317 LEU A CA 1
ATOM 2441 C C . LEU A 1 317 ? -7.348 13.183 1.923 1.00 46.53 317 LEU A C 1
ATOM 2443 O O . LEU A 1 317 ? -6.565 14.131 1.871 1.00 46.53 317 LEU A O 1
ATOM 2447 N N . VAL A 1 318 ? -7.094 12.033 1.314 1.00 52.06 318 VAL A N 1
ATOM 2448 C CA . VAL A 1 318 ? -5.871 11.791 0.561 1.00 52.06 318 VAL A CA 1
ATOM 2449 C C . VAL A 1 318 ? -6.086 12.175 -0.901 1.00 52.06 318 VAL A C 1
ATOM 2451 O O . VAL A 1 318 ? -6.846 11.548 -1.648 1.00 52.06 318 VAL A O 1
ATOM 2454 N N . VAL A 1 319 ? -5.357 13.195 -1.355 1.00 47.94 319 VAL A N 1
ATOM 2455 C CA . VAL A 1 319 ? -5.313 13.547 -2.777 1.00 47.94 319 VAL A CA 1
ATOM 2456 C C . VAL A 1 319 ? -4.327 12.622 -3.490 1.00 47.94 319 VAL A C 1
ATOM 2458 O O . VAL A 1 319 ? -3.107 12.778 -3.432 1.00 47.94 319 VAL A O 1
ATOM 2461 N N . LEU A 1 320 ? -4.878 11.636 -4.194 1.00 49.22 320 LEU A N 1
ATOM 2462 C CA . LEU A 1 320 ? -4.124 10.579 -4.875 1.00 49.22 320 LEU A CA 1
ATOM 2463 C C . LEU A 1 320 ? -3.629 10.954 -6.280 1.00 49.22 320 LEU A C 1
ATOM 2465 O O . LEU A 1 320 ? -3.008 10.137 -6.959 1.00 49.22 320 LEU A O 1
ATOM 2469 N N . ALA A 1 321 ? -3.923 12.168 -6.758 1.00 44.03 321 ALA A N 1
ATOM 2470 C CA . ALA A 1 321 ? -3.736 12.531 -8.159 1.00 44.03 321 ALA A CA 1
ATOM 2471 C C . ALA A 1 321 ? -3.075 13.904 -8.351 1.00 44.03 321 ALA A C 1
ATOM 2473 O O . ALA A 1 321 ? -3.497 14.881 -7.740 1.00 44.03 321 ALA A O 1
ATOM 2474 N N . PRO A 1 322 ? -2.110 14.034 -9.283 1.00 39.88 322 PRO A N 1
ATOM 2475 C CA . PRO A 1 322 ? -1.500 15.318 -9.632 1.00 39.88 322 PRO A CA 1
ATOM 2476 C C . PRO A 1 322 ? -2.452 16.274 -10.371 1.00 39.88 322 PRO A C 1
ATOM 2478 O O . PRO A 1 322 ? -2.115 17.445 -10.534 1.00 39.88 322 PRO A O 1
ATOM 2481 N N . LYS A 1 323 ? -3.610 15.782 -10.830 1.00 46.16 323 LYS A N 1
ATOM 2482 C CA . LYS A 1 323 ? -4.703 16.576 -11.397 1.00 46.16 323 LYS A CA 1
ATOM 2483 C C . LYS A 1 323 ? -5.931 16.469 -10.481 1.00 46.16 323 LYS A C 1
ATOM 2485 O O . LYS A 1 323 ? -6.686 15.504 -10.627 1.00 46.16 323 LYS A O 1
ATOM 2490 N N . PRO A 1 324 ? -6.126 17.414 -9.550 1.00 46.91 324 PRO A N 1
ATOM 2491 C CA . PRO A 1 324 ? -7.259 17.397 -8.622 1.00 46.91 324 PRO A CA 1
ATOM 2492 C C . PRO A 1 324 ? -8.622 17.434 -9.336 1.00 46.91 324 PRO A C 1
ATOM 2494 O O . PRO A 1 324 ? -9.608 16.958 -8.789 1.00 46.91 324 PRO A O 1
ATOM 2497 N N . ASP A 1 325 ? -8.663 17.911 -10.584 1.00 44.97 325 ASP A N 1
ATOM 2498 C CA . ASP A 1 325 ? -9.908 18.129 -11.328 1.00 44.97 325 ASP A CA 1
ATOM 2499 C C . ASP A 1 325 ? -10.446 16.875 -12.057 1.00 44.97 325 ASP A C 1
ATOM 2501 O O . ASP A 1 325 ? -11.578 16.881 -12.534 1.00 44.97 325 ASP A O 1
ATOM 2505 N N . GLU A 1 326 ? -9.659 15.791 -12.179 1.00 50.72 326 GLU A N 1
ATOM 2506 C CA . GLU A 1 326 ? -10.009 14.618 -13.015 1.00 50.72 326 GLU A CA 1
ATOM 2507 C C . GLU A 1 326 ? -10.201 13.296 -12.236 1.00 50.72 326 GLU A C 1
ATOM 2509 O O . GLU A 1 326 ? -10.663 12.304 -12.816 1.00 50.72 326 GLU A O 1
ATOM 2514 N N . ARG A 1 327 ? -9.847 13.240 -10.943 1.00 55.94 327 ARG A N 1
ATOM 2515 C CA . ARG A 1 327 ? -10.011 12.048 -10.087 1.00 55.94 327 ARG A CA 1
ATOM 2516 C C . ARG A 1 327 ? -10.680 12.417 -8.769 1.00 55.94 327 ARG A C 1
ATOM 2518 O O . ARG A 1 327 ? -10.306 13.406 -8.151 1.00 55.94 327 ARG A O 1
ATOM 2525 N N . ALA A 1 328 ? -11.630 11.588 -8.333 1.00 56.69 328 ALA A N 1
ATOM 2526 C CA . ALA A 1 328 ? -12.207 11.718 -7.004 1.00 56.69 328 ALA A CA 1
ATOM 2527 C C . ALA A 1 328 ? -11.097 11.524 -5.951 1.00 56.69 328 ALA A C 1
ATOM 2529 O O . ALA A 1 328 ? -10.301 10.587 -6.090 1.00 56.69 328 ALA A O 1
ATOM 2530 N N . PRO A 1 329 ? -11.004 12.394 -4.934 1.00 64.00 329 PRO A N 1
ATOM 2531 C CA . PRO A 1 329 ? -10.115 12.153 -3.809 1.00 64.00 329 PRO A CA 1
ATOM 2532 C C . PRO A 1 329 ? -10.555 10.877 -3.080 1.00 64.00 329 PRO A C 1
ATOM 2534 O O . PRO A 1 329 ? -11.735 10.519 -3.104 1.00 64.00 329 PRO A O 1
ATOM 2537 N N . ALA A 1 330 ? -9.608 10.185 -2.452 1.00 72.12 330 ALA A N 1
ATOM 2538 C CA . ALA A 1 330 ? -9.913 9.021 -1.631 1.00 72.12 330 ALA A CA 1
ATOM 2539 C C . ALA A 1 330 ? -9.609 9.323 -0.172 1.00 72.12 330 ALA A C 1
ATOM 2541 O O . ALA A 1 330 ? -8.801 10.188 0.150 1.00 72.12 330 ALA A O 1
ATOM 2542 N N . TYR A 1 331 ? -10.232 8.575 0.717 1.00 77.62 331 TYR A N 1
ATOM 2543 C CA . TYR A 1 331 ? -9.974 8.664 2.147 1.00 77.62 331 TYR A CA 1
ATOM 2544 C C . TYR A 1 331 ? -8.963 7.595 2.570 1.00 77.62 331 TYR A C 1
ATOM 2546 O O . TYR A 1 331 ? -8.880 6.544 1.927 1.00 77.62 331 TYR A O 1
ATOM 2554 N N . GLY A 1 332 ? -8.223 7.841 3.658 1.00 78.38 332 GLY A N 1
ATOM 2555 C CA . GLY A 1 332 ? -7.189 6.928 4.172 1.00 78.38 332 GLY A CA 1
ATOM 2556 C C . GLY A 1 332 ? -7.625 5.458 4.207 1.00 78.38 332 GLY A C 1
ATOM 2557 O O . GLY A 1 332 ? -6.952 4.597 3.636 1.00 78.38 332 GLY A O 1
ATOM 2558 N N . TYR A 1 333 ? -8.819 5.182 4.735 1.00 83.12 333 TYR A N 1
ATOM 2559 C CA . TYR A 1 333 ? -9.319 3.812 4.883 1.00 83.12 333 TYR A CA 1
ATOM 2560 C C . TYR A 1 333 ? -9.569 3.129 3.540 1.00 83.12 333 TYR A C 1
ATOM 2562 O O . TYR A 1 333 ? -9.383 1.921 3.416 1.00 83.12 333 TYR A O 1
ATOM 2570 N N . GLN A 1 334 ? -9.950 3.882 2.506 1.00 83.75 334 GLN A N 1
ATOM 2571 C CA . GLN A 1 334 ? -10.112 3.324 1.167 1.00 83.75 334 GLN A CA 1
ATOM 2572 C C . GLN A 1 334 ? -8.747 2.991 0.553 1.00 83.75 334 GLN A C 1
ATOM 2574 O O . GLN A 1 334 ? -8.609 1.992 -0.154 1.00 83.75 334 GLN A O 1
ATOM 2579 N N . VAL A 1 335 ? -7.714 3.783 0.862 1.00 82.88 335 VAL A N 1
ATOM 2580 C CA . VAL A 1 335 ? -6.337 3.489 0.450 1.00 82.88 335 VAL A CA 1
ATOM 2581 C C . VAL A 1 335 ? -5.819 2.232 1.150 1.00 82.88 335 VAL A C 1
ATOM 2583 O O . VAL A 1 335 ? -5.316 1.336 0.474 1.00 82.88 335 VAL A O 1
ATOM 2586 N N . HIS A 1 336 ? -5.995 2.116 2.471 1.00 87.12 336 HIS A N 1
ATOM 2587 C CA . HIS A 1 336 ? -5.647 0.901 3.223 1.00 87.12 336 HIS A CA 1
ATOM 2588 C C . HIS A 1 336 ? -6.392 -0.328 2.698 1.00 87.12 336 HIS A C 1
ATOM 2590 O O . HIS A 1 336 ? -5.778 -1.376 2.515 1.00 87.12 336 HIS A O 1
ATOM 2596 N N . ALA A 1 337 ? -7.684 -0.192 2.389 1.00 88.00 337 ALA A N 1
ATOM 2597 C CA . ALA A 1 337 ? -8.491 -1.245 1.777 1.00 88.00 337 ALA A CA 1
ATOM 2598 C C . ALA A 1 337 ? -7.937 -1.702 0.420 1.00 88.00 337 ALA A C 1
ATOM 2600 O O . ALA A 1 337 ? -7.818 -2.905 0.180 1.00 88.00 337 ALA A O 1
ATOM 2601 N N . SER A 1 338 ? -7.581 -0.751 -0.452 1.00 85.56 338 SER A N 1
ATOM 2602 C CA . SER A 1 338 ? -6.997 -1.034 -1.769 1.00 85.56 338 SER A CA 1
ATOM 2603 C C . SER A 1 338 ? -5.674 -1.766 -1.627 1.00 85.56 338 SER A C 1
ATOM 2605 O O . SER A 1 338 ? -5.511 -2.845 -2.184 1.00 85.56 338 SER A O 1
ATOM 2607 N N . VAL A 1 339 ? -4.766 -1.243 -0.802 1.00 88.19 339 VAL A N 1
ATOM 2608 C CA . VAL A 1 339 ? -3.452 -1.857 -0.604 1.00 88.19 339 VAL A CA 1
ATOM 2609 C C . VAL A 1 339 ? -3.572 -3.233 0.044 1.00 88.19 339 VAL A C 1
ATOM 2611 O O . VAL A 1 339 ? -2.907 -4.164 -0.396 1.00 88.19 339 VAL A O 1
ATOM 2614 N N . TYR A 1 340 ? -4.442 -3.409 1.041 1.00 90.62 340 TYR A N 1
ATOM 2615 C CA . TYR A 1 340 ? -4.711 -4.727 1.618 1.00 90.62 340 TYR A CA 1
ATOM 2616 C C . TYR A 1 340 ? -5.182 -5.720 0.544 1.00 90.62 340 TYR A C 1
ATOM 2618 O O . TYR A 1 340 ? -4.653 -6.829 0.467 1.00 90.62 340 TYR A O 1
ATOM 2626 N N . SER A 1 341 ? -6.124 -5.315 -0.315 1.00 87.38 341 SER A N 1
ATOM 2627 C CA . SER A 1 341 ? -6.619 -6.147 -1.419 1.00 87.38 341 SER A CA 1
ATOM 2628 C C . SER A 1 341 ? -5.505 -6.502 -2.409 1.00 87.38 341 SER A C 1
ATOM 2630 O O . SER A 1 341 ? -5.332 -7.675 -2.742 1.00 87.38 341 SER A O 1
ATOM 2632 N N . ASP A 1 342 ? -4.706 -5.519 -2.824 1.00 86.69 342 ASP A N 1
ATOM 2633 C CA . ASP A 1 342 ? -3.627 -5.714 -3.794 1.00 86.69 342 ASP A CA 1
ATOM 2634 C C . ASP A 1 342 ? -2.516 -6.617 -3.255 1.00 86.69 342 ASP A C 1
ATOM 2636 O O . ASP A 1 342 ? -1.984 -7.476 -3.962 1.00 86.69 342 ASP A O 1
ATOM 2640 N N . LEU A 1 343 ? -2.176 -6.458 -1.975 1.00 90.75 343 LEU A N 1
ATOM 2641 C CA . LEU A 1 343 ? -1.221 -7.323 -1.297 1.00 90.75 343 LEU A CA 1
ATOM 2642 C C . LEU A 1 343 ? -1.773 -8.734 -1.100 1.00 90.75 343 LEU A C 1
ATOM 2644 O O . LEU A 1 343 ? -1.005 -9.690 -1.160 1.00 90.75 343 LEU A O 1
ATOM 2648 N N . LEU A 1 344 ? -3.074 -8.897 -0.857 1.00 88.94 344 LEU A N 1
ATOM 2649 C CA . LEU A 1 344 ? -3.693 -10.214 -0.711 1.00 88.94 344 LEU A CA 1
ATOM 2650 C C . LEU A 1 344 ? -3.689 -10.988 -2.039 1.00 88.94 344 LEU A C 1
ATOM 2652 O O . LEU A 1 344 ? -3.448 -12.195 -2.033 1.00 88.94 344 LEU A O 1
ATOM 2656 N N . LEU A 1 345 ? -3.928 -10.296 -3.156 1.00 85.69 345 LEU A N 1
ATOM 2657 C CA . LEU A 1 345 ? -4.033 -10.877 -4.501 1.00 85.69 345 LEU A CA 1
ATOM 2658 C C . LEU A 1 345 ? -2.709 -10.908 -5.284 1.00 85.69 345 LEU A C 1
ATOM 2660 O O . LEU A 1 345 ? -2.676 -11.449 -6.387 1.00 85.69 345 LEU A O 1
ATOM 2664 N N . ASP A 1 346 ? -1.628 -10.348 -4.733 1.00 86.75 346 ASP A N 1
ATOM 2665 C CA . ASP A 1 346 ? -0.341 -10.161 -5.421 1.00 86.75 346 ASP A CA 1
ATOM 2666 C C . ASP A 1 346 ? -0.448 -9.318 -6.712 1.00 86.75 346 ASP A C 1
ATOM 2668 O O . ASP A 1 346 ? 0.312 -9.507 -7.667 1.00 86.75 346 ASP A O 1
ATOM 2672 N N . THR A 1 347 ? -1.375 -8.352 -6.722 1.00 85.06 347 THR A N 1
ATOM 2673 C CA . THR A 1 347 ? -1.656 -7.423 -7.837 1.00 85.06 347 THR A CA 1
ATOM 2674 C C . THR A 1 347 ? -1.075 -6.023 -7.633 1.00 85.06 347 THR A C 1
ATOM 2676 O O . THR A 1 347 ? -1.323 -5.120 -8.429 1.00 85.06 347 THR A O 1
ATOM 2679 N N . TYR A 1 348 ? -0.283 -5.822 -6.581 1.00 86.50 348 TYR A N 1
ATOM 2680 C CA . TYR A 1 348 ? 0.312 -4.526 -6.268 1.00 86.50 348 TYR A CA 1
ATOM 2681 C C . TYR A 1 348 ? 1.467 -4.163 -7.227 1.00 86.50 348 TYR A C 1
ATOM 2683 O O . TYR A 1 348 ? 2.240 -5.036 -7.646 1.00 86.50 348 TYR A O 1
ATOM 2691 N N . PRO A 1 349 ? 1.647 -2.869 -7.553 1.00 85.75 349 PRO A N 1
ATOM 2692 C CA . PRO A 1 349 ? 2.751 -2.417 -8.388 1.00 85.75 349 PRO A CA 1
ATOM 2693 C C . PRO A 1 349 ? 4.098 -2.584 -7.674 1.00 85.75 349 PRO A C 1
ATOM 2695 O O . PRO A 1 349 ? 4.270 -2.214 -6.512 1.00 85.75 349 PRO A O 1
ATOM 2698 N N . ARG A 1 350 ? 5.096 -3.095 -8.394 1.00 86.88 350 ARG A N 1
ATOM 2699 C CA . ARG A 1 350 ? 6.467 -3.297 -7.903 1.00 86.88 350 ARG A CA 1
ATOM 2700 C C . ARG A 1 350 ? 7.487 -2.790 -8.908 1.00 86.88 350 ARG A C 1
ATOM 2702 O O . ARG A 1 350 ? 7.319 -2.953 -10.113 1.00 86.88 350 ARG A O 1
ATOM 2709 N N . ARG A 1 351 ? 8.579 -2.197 -8.430 1.00 83.81 351 ARG A N 1
ATOM 2710 C CA . ARG A 1 351 ? 9.665 -1.765 -9.317 1.00 83.81 351 ARG A CA 1
ATOM 2711 C C . ARG A 1 351 ? 10.565 -2.921 -9.708 1.00 83.81 351 ARG A C 1
ATOM 2713 O O . ARG A 1 351 ? 10.893 -3.777 -8.886 1.00 83.81 351 ARG A O 1
ATOM 2720 N N . LEU A 1 352 ? 11.044 -2.886 -10.946 1.00 83.12 352 LEU A N 1
ATOM 2721 C CA . LEU A 1 352 ? 12.158 -3.730 -11.360 1.00 83.12 352 LEU A CA 1
ATOM 2722 C C . LEU A 1 352 ? 13.462 -3.185 -10.758 1.00 83.12 352 LEU A C 1
ATOM 2724 O O . LEU A 1 352 ? 13.828 -2.047 -11.032 1.00 83.12 352 LEU A O 1
ATOM 2728 N N . ARG A 1 353 ? 14.173 -3.984 -9.952 1.00 75.44 353 ARG A N 1
ATOM 2729 C CA . ARG A 1 353 ? 15.389 -3.541 -9.244 1.00 75.44 353 ARG A CA 1
ATOM 2730 C C . ARG A 1 353 ? 16.590 -4.460 -9.446 1.00 75.44 353 ARG A C 1
ATOM 2732 O O . ARG A 1 353 ? 16.469 -5.631 -9.814 1.00 75.44 353 ARG A O 1
ATOM 2739 N N . GLY A 1 354 ? 17.765 -3.903 -9.151 1.00 79.50 354 GLY A N 1
ATOM 2740 C CA . GLY A 1 354 ? 19.023 -4.631 -9.008 1.00 79.50 354 GLY A CA 1
ATOM 2741 C C . GLY A 1 354 ? 19.424 -5.382 -10.275 1.00 79.50 354 GLY A C 1
ATOM 2742 O O . GLY A 1 354 ? 19.468 -4.817 -11.367 1.00 79.50 354 GLY A O 1
ATOM 2743 N N . VAL A 1 355 ? 19.712 -6.676 -10.127 1.00 84.50 355 VAL A N 1
ATOM 2744 C CA . VAL A 1 355 ? 20.180 -7.526 -11.232 1.00 84.50 355 VAL A CA 1
ATOM 2745 C C . VAL A 1 355 ? 19.156 -7.594 -12.366 1.00 84.50 355 VAL A C 1
ATOM 2747 O O . VAL A 1 355 ? 19.543 -7.582 -13.531 1.00 84.50 355 VAL A O 1
ATOM 2750 N N . TRP A 1 356 ? 17.857 -7.599 -12.062 1.00 86.44 356 TRP A N 1
ATOM 2751 C CA . TRP A 1 356 ? 16.820 -7.673 -13.093 1.00 86.44 356 TRP A CA 1
ATOM 2752 C C . TRP A 1 356 ? 16.741 -6.406 -13.941 1.00 86.44 356 TRP A C 1
ATOM 2754 O O . TRP A 1 356 ? 16.603 -6.496 -15.160 1.00 86.44 356 TRP A O 1
ATOM 2764 N N . GLN A 1 357 ? 16.900 -5.236 -13.319 1.00 85.62 357 GLN A N 1
ATOM 2765 C CA . GLN A 1 357 ? 16.995 -3.966 -14.038 1.00 85.62 357 GLN A CA 1
ATOM 2766 C C . GLN A 1 357 ? 18.233 -3.947 -14.939 1.00 85.62 357 GLN A C 1
ATOM 2768 O O . GLN A 1 357 ? 18.132 -3.614 -16.117 1.00 85.62 357 GLN A O 1
ATOM 2773 N N . LEU A 1 358 ? 19.386 -4.389 -14.425 1.00 88.38 358 LEU A N 1
ATOM 2774 C CA . LEU A 1 358 ? 20.617 -4.488 -15.209 1.00 88.38 358 LEU A CA 1
ATOM 2775 C C . LEU A 1 358 ? 20.456 -5.415 -16.424 1.00 88.38 358 LEU A C 1
ATOM 2777 O O . LEU A 1 358 ? 20.824 -5.039 -17.536 1.00 88.38 358 LEU A O 1
ATOM 2781 N N . LEU A 1 359 ? 19.895 -6.612 -16.222 1.00 91.00 359 LEU A N 1
ATOM 2782 C CA . LEU A 1 359 ? 19.643 -7.575 -17.296 1.00 91.00 359 LEU A CA 1
ATOM 2783 C C . LEU A 1 359 ? 18.703 -6.997 -18.357 1.00 91.00 359 LEU A C 1
ATOM 2785 O O . LEU A 1 359 ? 18.963 -7.131 -19.551 1.00 91.00 359 LEU A O 1
ATOM 2789 N N . MET A 1 360 ? 17.640 -6.320 -17.930 1.00 90.69 360 MET A N 1
ATOM 2790 C CA . MET A 1 360 ? 16.680 -5.689 -18.826 1.00 90.69 360 MET A CA 1
ATOM 2791 C C . MET A 1 360 ? 17.329 -4.572 -19.661 1.00 90.69 360 MET A C 1
ATOM 2793 O O . MET A 1 360 ? 17.190 -4.576 -20.886 1.00 90.69 360 MET A O 1
ATOM 2797 N N . LEU A 1 361 ? 18.129 -3.691 -19.048 1.00 91.81 361 LEU A N 1
ATOM 2798 C CA . LEU A 1 361 ? 18.889 -2.663 -19.772 1.00 91.81 361 LEU A CA 1
ATOM 2799 C C . LEU A 1 361 ? 19.910 -3.275 -20.746 1.00 91.81 361 LEU A C 1
ATOM 2801 O O . LEU A 1 361 ? 20.071 -2.769 -21.856 1.00 91.81 361 LEU A O 1
ATOM 2805 N N . LEU A 1 362 ? 20.558 -4.383 -20.372 1.00 93.25 362 LEU A N 1
ATOM 2806 C CA . LEU A 1 362 ? 21.505 -5.094 -21.234 1.00 93.25 362 LEU A CA 1
ATOM 2807 C C . LEU A 1 362 ? 20.806 -5.682 -22.464 1.00 93.25 362 LEU A C 1
ATOM 2809 O O . LEU A 1 362 ? 21.306 -5.534 -23.579 1.00 93.25 362 LEU A O 1
ATOM 2813 N N . VAL A 1 363 ? 19.637 -6.304 -22.284 1.00 94.38 363 VAL A N 1
ATOM 2814 C CA . VAL A 1 363 ? 18.824 -6.836 -23.388 1.00 94.38 363 VAL A CA 1
ATOM 2815 C C . VAL A 1 363 ? 18.354 -5.707 -24.304 1.00 94.38 363 VAL A C 1
ATOM 2817 O O . VAL A 1 363 ? 18.539 -5.798 -25.519 1.00 94.38 363 VAL A O 1
ATOM 2820 N N . LEU A 1 364 ? 17.818 -4.614 -23.751 1.00 93.12 364 LEU A N 1
ATOM 2821 C CA . LEU A 1 364 ? 17.417 -3.445 -24.541 1.00 93.12 364 LEU A CA 1
ATOM 2822 C C . LEU A 1 364 ? 18.593 -2.847 -25.317 1.00 93.12 364 LEU A C 1
ATOM 2824 O O . LEU A 1 364 ? 18.464 -2.533 -26.505 1.00 93.12 364 LEU A O 1
ATOM 2828 N N . GLY A 1 365 ? 19.750 -2.714 -24.669 1.00 93.19 365 GLY A N 1
ATOM 2829 C CA . GLY A 1 365 ? 20.957 -2.191 -25.290 1.00 93.19 365 GLY A CA 1
ATOM 2830 C C . GLY A 1 365 ? 21.479 -3.102 -26.401 1.00 93.19 365 GLY A C 1
ATOM 2831 O O . GLY A 1 365 ? 21.824 -2.620 -27.484 1.00 93.19 365 GLY A O 1
ATOM 2832 N N . PHE A 1 366 ? 21.460 -4.420 -26.183 1.00 94.81 366 PHE A N 1
ATOM 2833 C CA . PHE A 1 366 ? 21.823 -5.421 -27.184 1.00 94.81 366 PHE A CA 1
ATOM 2834 C C . PHE A 1 366 ? 20.919 -5.322 -28.415 1.00 94.81 366 PHE A C 1
ATOM 2836 O O . PHE A 1 366 ? 21.416 -5.143 -29.532 1.00 94.81 366 PHE A O 1
ATOM 2843 N N . LEU A 1 367 ? 19.597 -5.375 -28.208 1.00 94.69 367 LEU A N 1
ATOM 2844 C CA . LEU A 1 367 ? 18.598 -5.271 -29.273 1.00 94.69 367 LEU A CA 1
ATOM 2845 C C . LEU A 1 367 ? 18.737 -3.958 -30.043 1.00 94.69 367 LEU A C 1
ATOM 2847 O O . LEU A 1 367 ? 18.641 -3.957 -31.267 1.00 94.69 367 LEU A O 1
ATOM 2851 N N . SER A 1 368 ? 19.036 -2.855 -29.357 1.00 93.56 368 SER A N 1
ATOM 2852 C CA . SER A 1 368 ? 19.178 -1.543 -29.991 1.00 93.56 368 SER A CA 1
ATOM 2853 C C . SER A 1 368 ? 20.473 -1.406 -30.791 1.00 93.56 368 SER A C 1
ATOM 2855 O O . SER A 1 368 ? 20.469 -0.907 -31.920 1.00 93.56 368 SER A O 1
ATOM 2857 N N . GLY A 1 369 ? 21.591 -1.892 -30.245 1.00 91.94 369 GLY A N 1
ATOM 2858 C CA . GLY A 1 369 ? 22.885 -1.886 -30.922 1.00 91.94 369 GLY A CA 1
ATOM 2859 C C . GLY A 1 369 ? 22.892 -2.768 -32.174 1.00 91.94 369 GLY A C 1
ATOM 2860 O O . GLY A 1 369 ? 23.327 -2.327 -33.241 1.00 91.94 369 GLY A O 1
ATOM 2861 N N . VAL A 1 370 ? 22.352 -3.988 -32.072 1.00 92.25 370 VAL A N 1
ATOM 2862 C CA . VAL A 1 370 ? 22.156 -4.901 -33.212 1.00 92.25 370 VAL A CA 1
ATOM 2863 C C . VAL A 1 370 ? 21.105 -4.346 -34.174 1.00 92.25 370 VAL A C 1
ATOM 2865 O O . VAL A 1 370 ? 21.314 -4.352 -35.388 1.00 92.25 370 VAL A O 1
ATOM 2868 N N . GLY A 1 371 ? 20.014 -3.794 -33.641 1.00 90.81 371 GLY A N 1
ATOM 2869 C CA . GLY A 1 371 ? 18.932 -3.176 -34.396 1.00 90.81 371 GLY A CA 1
ATOM 2870 C C . GLY A 1 371 ? 19.438 -2.090 -35.335 1.00 90.81 371 GLY A C 1
ATOM 2871 O O . GLY A 1 371 ? 19.091 -2.104 -36.507 1.00 90.81 371 GLY A O 1
ATOM 2872 N N . ARG A 1 372 ? 20.378 -1.237 -34.913 1.00 90.75 372 ARG A N 1
ATOM 2873 C CA . ARG A 1 372 ? 20.986 -0.237 -35.812 1.00 90.75 372 ARG A CA 1
ATOM 2874 C C . ARG A 1 372 ? 21.690 -0.829 -37.040 1.00 90.75 372 ARG A C 1
ATOM 2876 O O . ARG A 1 372 ? 21.810 -0.170 -38.077 1.00 90.75 372 ARG A O 1
ATOM 2883 N N . LYS A 1 373 ? 22.219 -2.048 -36.929 1.00 87.94 373 LYS A N 1
ATOM 2884 C CA . LYS A 1 373 ? 22.884 -2.733 -38.043 1.00 87.94 373 LYS A CA 1
ATOM 2885 C C . LYS A 1 373 ? 21.872 -3.279 -39.055 1.00 87.94 373 LYS A C 1
ATOM 2887 O O . LYS A 1 373 ? 22.187 -3.280 -40.245 1.00 87.94 373 LYS A O 1
ATOM 2892 N N . ILE A 1 374 ? 20.717 -3.750 -38.579 1.00 90.19 374 ILE A N 1
ATOM 2893 C CA . ILE A 1 374 ? 19.732 -4.524 -39.356 1.00 90.19 374 ILE A CA 1
ATOM 2894 C C . ILE A 1 374 ? 18.565 -3.653 -39.844 1.00 90.19 374 ILE A C 1
ATOM 2896 O O . ILE A 1 374 ? 18.109 -3.821 -40.971 1.00 90.19 374 ILE A O 1
ATOM 2900 N N . LEU A 1 375 ? 18.088 -2.729 -39.011 1.00 90.56 375 LEU A N 1
ATOM 2901 C CA . LEU A 1 375 ? 16.903 -1.917 -39.270 1.00 90.56 375 LEU A CA 1
ATOM 2902 C C . LEU A 1 375 ? 17.162 -0.794 -40.293 1.00 90.56 375 LEU A C 1
ATOM 2904 O O . LEU A 1 375 ? 18.315 -0.397 -40.514 1.00 90.56 375 LEU A O 1
ATOM 2908 N N . PRO A 1 376 ? 16.092 -0.253 -40.911 1.00 86.19 376 PRO A N 1
ATOM 2909 C CA . PRO A 1 376 ? 16.191 0.834 -41.877 1.00 86.19 376 PRO A CA 1
ATOM 2910 C C . PRO A 1 376 ? 16.905 2.069 -41.318 1.00 86.19 376 PRO A C 1
ATOM 2912 O O . PRO A 1 376 ? 16.659 2.507 -40.192 1.00 86.19 376 PRO A O 1
ATOM 2915 N N . LYS A 1 377 ? 17.772 2.649 -42.153 1.00 78.94 377 LYS A N 1
ATOM 2916 C CA . LYS A 1 377 ? 18.554 3.863 -41.855 1.00 78.94 377 LYS A CA 1
ATOM 2917 C C . LYS A 1 377 ? 17.956 5.128 -42.460 1.00 78.94 377 LYS A C 1
ATOM 2919 O O . LYS A 1 377 ? 18.604 6.163 -42.440 1.00 78.94 377 LYS A O 1
ATOM 2924 N N . SER A 1 378 ? 16.782 5.014 -43.072 1.00 86.38 378 SER A N 1
ATOM 2925 C CA . SER A 1 378 ? 16.013 6.165 -43.518 1.00 86.38 378 SER A CA 1
ATOM 2926 C C . SER A 1 378 ? 15.680 7.029 -42.311 1.00 86.38 378 SER A C 1
ATOM 2928 O O . SER A 1 378 ? 15.295 6.505 -41.262 1.00 86.38 378 SER A O 1
ATOM 2930 N N . ASP A 1 379 ? 15.834 8.333 -42.476 1.00 87.69 379 ASP A N 1
ATOM 2931 C CA . ASP A 1 379 ? 15.503 9.304 -41.449 1.00 87.69 379 ASP A CA 1
ATOM 2932 C C . ASP A 1 379 ? 14.094 9.846 -41.691 1.00 87.69 379 ASP A C 1
ATOM 2934 O O . ASP A 1 379 ? 13.663 10.007 -42.833 1.00 87.69 379 ASP A O 1
ATOM 2938 N N . VAL A 1 380 ? 13.380 10.114 -40.603 1.00 86.31 380 VAL A N 1
ATOM 2939 C CA . VAL A 1 380 ? 12.105 10.833 -40.606 1.00 86.31 380 VAL A CA 1
ATOM 2940 C C . VAL A 1 380 ? 12.312 12.141 -39.867 1.00 86.31 380 VAL A C 1
ATOM 2942 O O . VAL A 1 380 ? 12.917 12.169 -38.794 1.00 86.31 380 VAL A O 1
ATOM 2945 N N . GLU A 1 381 ? 11.817 13.227 -40.446 1.00 86.00 381 GLU A N 1
ATOM 2946 C CA . GLU A 1 381 ? 11.811 14.527 -39.795 1.00 86.00 381 GLU A CA 1
ATOM 2947 C C . GLU A 1 381 ? 10.731 14.524 -38.706 1.00 86.00 381 GLU A C 1
ATOM 2949 O O . GLU A 1 381 ? 9.536 14.440 -38.985 1.00 86.00 381 GLU A O 1
ATOM 2954 N N . VAL A 1 382 ? 11.162 14.559 -37.448 1.00 81.81 382 VAL A N 1
ATOM 2955 C CA . VAL A 1 382 ? 10.284 14.654 -36.282 1.00 81.81 382 VAL A CA 1
ATOM 2956 C C . VAL A 1 382 ? 10.343 16.086 -35.778 1.00 81.81 382 VAL A C 1
ATOM 2958 O O . VAL A 1 382 ? 11.415 16.586 -35.426 1.00 81.81 382 VAL A O 1
ATOM 2961 N N . ASP A 1 383 ? 9.190 16.746 -35.738 1.00 79.06 383 ASP A N 1
ATOM 2962 C CA . ASP A 1 383 ? 9.059 18.066 -35.133 1.00 79.06 383 ASP A CA 1
ATOM 2963 C C . ASP A 1 383 ? 8.801 17.913 -33.634 1.00 79.06 383 ASP A C 1
ATOM 2965 O O . ASP A 1 383 ? 7.759 17.416 -33.199 1.00 79.06 383 ASP A O 1
ATOM 2969 N N . THR A 1 384 ? 9.788 18.294 -32.829 1.00 71.00 384 THR A N 1
ATOM 2970 C CA . THR A 1 384 ? 9.661 18.290 -31.374 1.00 71.00 384 THR A CA 1
ATOM 2971 C C . THR A 1 384 ? 9.551 19.723 -30.878 1.00 71.00 384 THR A C 1
ATOM 2973 O O . THR A 1 384 ? 10.372 20.572 -31.219 1.00 71.00 384 THR A O 1
ATOM 2976 N N . LYS A 1 385 ? 8.589 19.991 -29.986 1.00 63.19 385 LYS A N 1
ATOM 2977 C CA . LYS A 1 385 ? 8.359 21.335 -29.421 1.00 63.19 385 LYS A CA 1
ATOM 2978 C C . LYS A 1 385 ? 9.593 21.966 -28.750 1.00 63.19 385 LYS A C 1
ATOM 2980 O O . LYS A 1 385 ? 9.617 23.175 -28.568 1.00 63.19 385 LYS A O 1
ATOM 2985 N N . ILE A 1 386 ? 10.586 21.160 -28.358 1.00 67.19 386 ILE A N 1
ATOM 2986 C CA . ILE A 1 386 ? 11.759 21.590 -27.579 1.00 67.19 386 ILE A CA 1
ATOM 2987 C C . ILE A 1 386 ? 13.030 21.672 -28.440 1.00 67.19 386 ILE A C 1
ATOM 2989 O O . ILE A 1 386 ? 13.846 22.564 -28.237 1.00 67.19 386 ILE A O 1
ATOM 2993 N N . LEU A 1 387 ? 13.224 20.756 -29.397 1.00 68.19 387 LEU A N 1
ATOM 2994 C CA . LEU A 1 387 ? 14.456 20.671 -30.200 1.00 68.19 387 LEU A CA 1
ATOM 2995 C C . LEU A 1 387 ? 14.241 21.053 -31.673 1.00 68.19 387 LEU A C 1
ATOM 2997 O O . LEU A 1 387 ? 15.179 20.947 -32.467 1.00 68.19 387 LEU A O 1
ATOM 3001 N N . GLY A 1 388 ? 13.029 21.494 -32.027 1.00 76.38 388 GLY A N 1
ATOM 3002 C CA . GLY A 1 388 ? 12.617 21.792 -33.392 1.00 76.38 388 GLY A CA 1
ATOM 3003 C C . GLY A 1 388 ? 12.556 20.539 -34.263 1.00 76.38 388 GLY A C 1
ATOM 3004 O O . GLY A 1 388 ? 12.439 19.410 -33.768 1.00 76.38 388 GLY A O 1
ATOM 3005 N N . LYS A 1 389 ? 12.666 20.753 -35.575 1.00 82.00 389 LYS A N 1
ATOM 3006 C CA . LYS A 1 389 ? 12.697 19.692 -36.580 1.00 82.00 389 LYS A CA 1
ATOM 3007 C C . LYS A 1 389 ? 14.041 18.969 -36.552 1.00 82.00 389 LYS A C 1
ATOM 3009 O O . LYS A 1 389 ? 15.089 19.575 -36.783 1.00 82.00 389 LYS A O 1
ATOM 3014 N N . ARG A 1 390 ? 14.021 17.667 -36.265 1.00 82.00 390 ARG A N 1
ATOM 3015 C CA . ARG A 1 390 ? 15.211 16.809 -36.301 1.00 82.00 390 ARG A CA 1
ATOM 3016 C C . ARG A 1 390 ? 14.966 15.537 -37.090 1.00 82.00 390 ARG A C 1
ATOM 3018 O O . ARG A 1 390 ? 13.930 14.897 -36.959 1.00 82.00 390 ARG A O 1
ATOM 3025 N N . ASN A 1 391 ? 15.988 15.128 -37.830 1.00 85.38 391 ASN A N 1
ATOM 3026 C CA . ASN A 1 391 ? 16.016 13.846 -38.520 1.00 85.38 391 ASN A CA 1
ATOM 3027 C C . ASN A 1 391 ? 16.305 12.726 -37.515 1.00 85.38 391 ASN A C 1
ATOM 3029 O O . ASN A 1 391 ? 17.377 12.688 -36.905 1.00 85.38 391 ASN A O 1
ATOM 3033 N N . VAL A 1 392 ? 15.335 11.831 -37.330 1.00 86.06 392 VAL A N 1
ATOM 3034 C CA . VAL A 1 392 ? 15.431 10.671 -36.441 1.00 86.06 392 VAL A CA 1
ATOM 3035 C C . VAL A 1 392 ? 15.413 9.391 -37.284 1.00 86.06 392 VAL A C 1
ATOM 3037 O O . VAL A 1 392 ? 14.501 9.216 -38.094 1.00 86.06 392 VAL A O 1
ATOM 3040 N N . PRO A 1 393 ? 16.368 8.461 -37.092 1.00 89.88 393 PRO A N 1
ATOM 3041 C CA . PRO A 1 393 ? 16.376 7.199 -37.825 1.00 89.88 393 PRO A CA 1
ATOM 3042 C C . PRO A 1 393 ? 15.121 6.365 -37.543 1.00 89.88 393 PRO A C 1
ATOM 3044 O O . PRO A 1 393 ? 14.803 6.106 -36.380 1.00 89.88 393 PRO A O 1
ATOM 3047 N N . ILE A 1 394 ? 14.458 5.852 -38.585 1.00 90.31 394 ILE A N 1
ATOM 3048 C CA . ILE A 1 394 ? 13.266 4.993 -38.440 1.00 90.31 394 ILE A CA 1
ATOM 3049 C C . ILE A 1 394 ? 13.569 3.766 -37.577 1.00 90.31 394 ILE A C 1
ATOM 3051 O O . ILE A 1 394 ? 12.761 3.398 -36.728 1.00 90.31 394 ILE A O 1
ATOM 3055 N N . GLY A 1 395 ? 14.750 3.158 -37.735 1.00 90.06 395 GLY A N 1
ATOM 3056 C CA . GLY A 1 395 ? 15.167 2.038 -36.892 1.00 90.06 395 GLY A CA 1
ATOM 3057 C C . GLY A 1 395 ? 15.148 2.364 -35.394 1.00 90.06 395 GLY A C 1
ATOM 3058 O O . GLY A 1 395 ? 14.747 1.518 -34.600 1.00 90.06 395 GLY A O 1
ATOM 3059 N N . LEU A 1 396 ? 15.507 3.594 -35.006 1.00 91.25 396 LEU A N 1
ATOM 3060 C CA . LEU A 1 396 ? 15.427 4.041 -33.614 1.00 91.25 396 LEU A CA 1
ATOM 3061 C C . LEU A 1 396 ? 13.969 4.207 -33.164 1.00 91.25 396 LEU A C 1
ATOM 3063 O O . LEU A 1 396 ? 13.632 3.782 -32.065 1.00 91.25 396 LEU A O 1
ATOM 3067 N N . LEU A 1 397 ? 13.098 4.765 -34.011 1.00 91.12 397 LEU A N 1
ATOM 3068 C CA . LEU A 1 397 ? 11.666 4.897 -33.707 1.00 91.12 397 LEU A CA 1
ATOM 3069 C C . LEU A 1 397 ? 10.996 3.532 -33.495 1.00 91.12 397 LEU A C 1
ATOM 3071 O O . LEU A 1 397 ? 10.247 3.370 -32.535 1.00 91.12 397 LEU A O 1
ATOM 3075 N N . ILE A 1 398 ? 11.310 2.542 -34.339 1.00 92.12 398 ILE A N 1
ATOM 3076 C CA . ILE A 1 398 ? 10.808 1.165 -34.197 1.00 92.12 398 ILE A CA 1
ATOM 3077 C C . ILE A 1 398 ? 11.241 0.575 -32.852 1.00 92.12 398 ILE A C 1
ATOM 3079 O O . ILE A 1 398 ? 10.409 0.039 -32.126 1.00 92.12 398 ILE A O 1
ATOM 3083 N N . LEU A 1 399 ? 12.524 0.691 -32.495 1.00 93.56 399 LEU A N 1
ATOM 3084 C CA . LEU A 1 399 ? 13.050 0.155 -31.235 1.00 93.56 399 LEU A CA 1
ATOM 3085 C C . LEU A 1 399 ? 12.424 0.827 -30.010 1.00 93.56 399 LEU A C 1
ATOM 3087 O O . LEU A 1 399 ? 12.053 0.139 -29.062 1.00 93.56 399 LEU A O 1
ATOM 3091 N N . THR A 1 400 ? 12.256 2.150 -30.042 1.00 91.12 400 THR A N 1
ATOM 3092 C CA . THR A 1 400 ? 11.564 2.886 -28.977 1.00 91.12 400 THR A CA 1
ATOM 3093 C C . THR A 1 400 ? 10.094 2.474 -28.879 1.00 91.12 400 THR A C 1
ATOM 3095 O O . THR A 1 400 ? 9.585 2.314 -27.774 1.00 91.12 400 THR A O 1
ATOM 3098 N N . GLY A 1 401 ? 9.418 2.235 -30.008 1.00 91.25 401 GLY A N 1
ATOM 3099 C CA . GLY A 1 401 ? 8.051 1.711 -30.035 1.00 91.25 401 GLY A CA 1
ATOM 3100 C C . GLY A 1 401 ? 7.945 0.309 -29.430 1.00 91.25 401 GLY A C 1
ATOM 3101 O O . GLY A 1 401 ? 7.084 0.068 -28.590 1.00 91.25 401 GLY A O 1
ATOM 3102 N N . VAL A 1 402 ? 8.862 -0.599 -29.783 1.00 91.44 402 VAL A N 1
ATOM 3103 C CA . VAL A 1 402 ? 8.949 -1.940 -29.176 1.00 91.44 402 VAL A CA 1
ATOM 3104 C C . VAL A 1 402 ? 9.185 -1.840 -27.670 1.00 91.44 402 VAL A C 1
ATOM 3106 O O . VAL A 1 402 ? 8.519 -2.529 -26.904 1.00 91.44 402 VAL A O 1
ATOM 3109 N N . TYR A 1 403 ? 10.086 -0.960 -27.233 1.00 92.06 403 TYR A N 1
ATOM 3110 C CA . TYR A 1 403 ? 10.319 -0.711 -25.814 1.00 92.06 403 TYR A CA 1
ATOM 3111 C C . TYR A 1 403 ? 9.055 -0.212 -25.097 1.00 92.06 403 TYR A C 1
ATOM 3113 O O . TYR A 1 403 ? 8.706 -0.751 -24.051 1.00 92.06 403 TYR A O 1
ATOM 3121 N N . ALA A 1 404 ? 8.328 0.745 -25.679 1.00 90.06 404 ALA A N 1
ATOM 3122 C CA . ALA A 1 404 ? 7.069 1.232 -25.117 1.00 90.06 404 ALA A CA 1
ATOM 3123 C C . ALA A 1 404 ? 6.012 0.118 -25.002 1.00 90.06 404 ALA A C 1
ATOM 3125 O O . ALA A 1 404 ? 5.316 0.042 -23.994 1.00 90.06 404 ALA A O 1
ATOM 3126 N N . VAL A 1 405 ? 5.927 -0.786 -25.988 1.00 89.56 405 VAL A N 1
ATOM 3127 C CA . VAL A 1 405 ? 5.041 -1.964 -25.928 1.00 89.56 405 VAL A CA 1
ATOM 3128 C C . VAL A 1 405 ? 5.464 -2.924 -24.814 1.00 89.56 405 VAL A C 1
ATOM 3130 O O . VAL A 1 405 ? 4.605 -3.427 -24.098 1.00 89.56 405 VAL A O 1
ATOM 3133 N N . ILE A 1 406 ? 6.767 -3.167 -24.637 1.00 88.44 406 ILE A N 1
ATOM 3134 C CA . ILE A 1 406 ? 7.291 -4.001 -23.543 1.00 88.44 406 ILE A CA 1
ATOM 3135 C C . ILE A 1 406 ? 6.905 -3.402 -22.189 1.00 88.44 406 ILE A C 1
ATOM 3137 O O . ILE A 1 406 ? 6.350 -4.113 -21.355 1.00 88.44 406 ILE A O 1
ATOM 3141 N N . VAL A 1 407 ? 7.162 -2.107 -21.990 1.00 87.12 407 VAL A N 1
ATOM 3142 C CA . VAL A 1 407 ? 6.777 -1.379 -20.773 1.00 87.12 407 VAL A CA 1
ATOM 3143 C C . VAL A 1 407 ? 5.281 -1.535 -20.519 1.00 87.12 407 VAL A C 1
ATOM 3145 O O . VAL A 1 407 ? 4.890 -2.026 -19.466 1.00 87.12 407 VAL A O 1
ATOM 3148 N N . TRP A 1 408 ? 4.450 -1.234 -21.520 1.00 85.00 408 TRP A N 1
ATOM 3149 C CA . TRP A 1 408 ? 2.998 -1.353 -21.415 1.00 85.00 408 TRP A CA 1
ATOM 3150 C C . TRP A 1 408 ? 2.545 -2.771 -21.039 1.00 85.00 408 TRP A C 1
ATOM 3152 O O . TRP A 1 408 ? 1.721 -2.925 -20.139 1.00 85.00 408 TRP A O 1
ATOM 3162 N N . LEU A 1 409 ? 3.108 -3.810 -21.669 1.00 85.50 409 LEU A N 1
ATOM 3163 C CA . LEU A 1 409 ? 2.787 -5.206 -21.361 1.00 85.50 409 LEU A CA 1
ATOM 3164 C C . LEU A 1 409 ? 3.124 -5.553 -19.911 1.00 85.50 409 LEU A C 1
ATOM 3166 O O . LEU A 1 409 ? 2.267 -6.060 -19.198 1.00 85.50 409 LEU A O 1
ATOM 3170 N N . PHE A 1 410 ? 4.341 -5.263 -19.453 1.00 86.12 410 PHE A N 1
ATOM 3171 C CA . PHE A 1 410 ? 4.770 -5.605 -18.095 1.00 86.12 410 PHE A CA 1
ATOM 3172 C C . PHE A 1 410 ? 4.054 -4.782 -17.016 1.00 86.12 410 PHE A C 1
ATOM 3174 O O . PHE A 1 410 ? 3.721 -5.336 -15.964 1.00 86.12 410 PHE A O 1
ATOM 3181 N N . CYS A 1 411 ? 3.766 -3.503 -17.275 1.00 80.94 411 CYS A N 1
ATOM 3182 C CA . CYS A 1 411 ? 2.924 -2.698 -16.393 1.00 80.94 411 CYS A CA 1
ATOM 3183 C C . CYS A 1 411 ? 1.517 -3.300 -16.299 1.00 80.94 411 CYS A C 1
ATOM 3185 O O . CYS A 1 411 ? 1.000 -3.478 -15.201 1.00 80.94 411 CYS A O 1
ATOM 3187 N N . ARG A 1 412 ? 0.914 -3.678 -17.432 1.00 79.50 412 ARG A N 1
ATOM 3188 C CA . ARG A 1 412 ? -0.461 -4.191 -17.488 1.00 79.50 412 ARG A CA 1
ATOM 3189 C C . ARG A 1 412 ? -0.620 -5.616 -16.958 1.00 79.50 412 ARG A C 1
ATOM 3191 O O . ARG A 1 412 ? -1.633 -5.906 -16.336 1.00 79.50 412 ARG A O 1
ATOM 3198 N N . SER A 1 413 ? 0.327 -6.516 -17.228 1.00 80.06 413 SER A N 1
ATOM 3199 C CA . SER A 1 413 ? 0.164 -7.954 -16.960 1.00 80.06 413 SER A CA 1
ATOM 3200 C C . SER A 1 413 ? 0.936 -8.466 -15.748 1.00 80.06 413 SER A C 1
ATOM 3202 O O . SER A 1 413 ? 0.606 -9.527 -15.229 1.00 80.06 413 SER A O 1
ATOM 3204 N N . ALA A 1 414 ? 2.007 -7.782 -15.343 1.00 83.12 414 ALA A N 1
ATOM 3205 C CA . ALA A 1 414 ? 2.910 -8.252 -14.290 1.00 83.12 414 ALA A CA 1
ATOM 3206 C C . ALA A 1 414 ? 3.049 -7.268 -13.118 1.00 83.12 414 ALA A C 1
ATOM 3208 O O . ALA A 1 414 ? 3.809 -7.554 -12.184 1.00 83.12 414 ALA A O 1
ATOM 3209 N N . PHE A 1 415 ? 2.343 -6.133 -13.188 1.00 85.25 415 PHE A N 1
ATOM 3210 C CA . PHE A 1 415 ? 2.380 -5.033 -12.224 1.00 85.25 415 PHE A CA 1
ATOM 3211 C C . PHE A 1 415 ? 3.796 -4.492 -11.992 1.00 85.25 415 PHE A C 1
ATOM 3213 O O . PHE A 1 415 ? 4.157 -4.088 -10.890 1.00 85.25 415 PHE A O 1
ATOM 3220 N N . ILE A 1 416 ? 4.635 -4.515 -13.032 1.00 86.81 416 ILE A N 1
ATOM 3221 C CA . ILE A 1 416 ? 6.021 -4.045 -12.945 1.00 86.81 416 ILE A CA 1
ATOM 3222 C C . ILE A 1 416 ? 6.105 -2.606 -13.440 1.00 86.81 416 ILE A C 1
ATOM 3224 O O . ILE A 1 416 ? 5.732 -2.323 -14.574 1.00 86.81 416 ILE A O 1
ATOM 3228 N N . VAL A 1 417 ? 6.633 -1.720 -12.600 1.00 84.56 417 VAL A N 1
ATOM 3229 C CA . VAL A 1 417 ? 6.918 -0.314 -12.917 1.00 84.56 417 VAL A CA 1
ATOM 3230 C C . VAL A 1 417 ? 8.393 -0.180 -13.297 1.00 84.56 417 VAL A C 1
ATOM 3232 O O . VAL A 1 417 ? 9.264 -0.735 -12.611 1.00 84.56 417 VAL A O 1
ATOM 3235 N N . PHE A 1 418 ? 8.685 0.543 -14.382 1.00 81.75 418 PHE A N 1
ATOM 3236 C CA . PHE A 1 418 ? 10.045 0.729 -14.887 1.00 81.75 418 PHE A CA 1
ATOM 3237 C C . PHE A 1 418 ? 10.540 2.149 -14.637 1.00 81.75 418 PHE A C 1
ATOM 3239 O O . PHE A 1 418 ? 9.788 3.117 -14.631 1.00 81.75 418 PHE A O 1
ATOM 3246 N N . ASP A 1 419 ? 11.858 2.305 -14.540 1.00 82.19 419 ASP A N 1
ATOM 3247 C CA . ASP A 1 419 ? 12.469 3.625 -14.663 1.00 82.19 419 ASP A CA 1
ATOM 3248 C C . ASP A 1 419 ? 12.535 4.004 -16.161 1.00 82.19 419 ASP A C 1
ATOM 3250 O O . ASP A 1 419 ? 13.577 3.884 -16.817 1.00 82.19 419 ASP A O 1
ATOM 3254 N N . VAL A 1 420 ? 11.388 4.405 -16.734 1.00 84.44 420 VAL A N 1
ATOM 3255 C CA . VAL A 1 420 ? 11.171 4.519 -18.193 1.00 84.44 420 VAL A CA 1
ATOM 3256 C C . VAL A 1 420 ? 12.246 5.331 -18.899 1.00 84.44 420 VAL A C 1
ATOM 3258 O O . VAL A 1 420 ? 12.708 4.937 -19.976 1.00 84.44 420 VAL A O 1
ATOM 3261 N N . ALA A 1 421 ? 12.646 6.455 -18.300 1.00 86.56 421 ALA A N 1
ATOM 3262 C CA . ALA A 1 421 ? 13.617 7.370 -18.881 1.00 86.56 421 ALA A CA 1
ATOM 3263 C C . ALA A 1 421 ? 14.978 6.694 -19.090 1.00 86.56 421 ALA A C 1
ATOM 3265 O O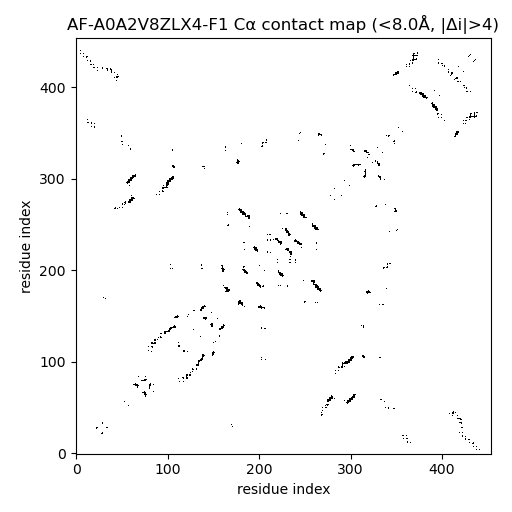 . ALA A 1 421 ? 15.628 6.914 -20.111 1.00 86.56 421 ALA A O 1
ATOM 3266 N N . TYR A 1 422 ? 15.384 5.821 -18.167 1.00 88.81 422 TYR A N 1
ATOM 3267 C CA . TYR A 1 422 ? 16.652 5.101 -18.242 1.00 88.81 422 TYR A CA 1
ATOM 3268 C C . TYR A 1 422 ? 16.609 3.964 -19.256 1.00 88.81 422 TYR A C 1
ATOM 3270 O O . TYR A 1 422 ? 17.584 3.764 -19.978 1.00 88.81 422 TYR A O 1
ATOM 3278 N N . GLY A 1 423 ? 15.478 3.267 -19.387 1.00 89.81 423 GLY A N 1
ATOM 3279 C CA . GLY A 1 423 ? 15.299 2.300 -20.471 1.00 89.81 423 GLY A CA 1
ATOM 3280 C C . GLY A 1 423 ? 15.298 2.973 -21.849 1.00 89.81 423 GLY A C 1
ATOM 3281 O O . GLY A 1 423 ? 15.981 2.508 -22.763 1.00 89.81 423 GLY A O 1
ATOM 3282 N N . ALA A 1 424 ? 14.644 4.132 -21.987 1.00 90.44 424 ALA A N 1
ATOM 3283 C CA . ALA A 1 424 ? 14.691 4.931 -23.213 1.00 90.44 424 ALA A CA 1
ATOM 3284 C C . ALA A 1 424 ? 16.115 5.430 -23.513 1.00 90.44 424 ALA A C 1
ATOM 3286 O O . ALA A 1 424 ? 16.590 5.328 -24.647 1.00 90.44 424 ALA A O 1
ATOM 3287 N N . LEU A 1 425 ? 16.835 5.905 -22.490 1.00 91.56 425 LEU A N 1
ATOM 3288 C CA . LEU A 1 425 ? 18.239 6.289 -22.607 1.00 91.56 425 LEU A CA 1
ATOM 3289 C C . LEU A 1 425 ? 19.107 5.100 -23.035 1.00 91.56 425 LEU A C 1
ATOM 3291 O O . LEU A 1 425 ? 19.981 5.275 -23.880 1.00 91.56 425 LEU A O 1
ATOM 3295 N N . ALA A 1 426 ? 18.851 3.894 -22.523 1.00 93.06 426 ALA A N 1
ATOM 3296 C CA . ALA A 1 426 ? 19.576 2.685 -22.912 1.00 93.06 426 ALA A CA 1
ATOM 3297 C C . ALA A 1 426 ? 19.352 2.321 -24.376 1.00 93.06 426 ALA A C 1
ATOM 3299 O O . ALA A 1 426 ? 20.323 2.001 -25.069 1.00 93.06 426 ALA A O 1
ATOM 3300 N N . VAL A 1 427 ? 18.119 2.445 -24.871 1.00 94.00 427 VAL A N 1
ATOM 3301 C CA . VAL A 1 427 ? 17.801 2.264 -26.292 1.00 94.00 427 VAL A CA 1
ATOM 3302 C C . VAL A 1 427 ? 18.572 3.274 -27.144 1.00 94.00 427 VAL A C 1
ATOM 3304 O O . VAL A 1 427 ? 19.334 2.882 -28.031 1.00 94.00 427 VAL A O 1
ATOM 3307 N N . VAL A 1 428 ? 18.453 4.571 -26.843 1.00 93.44 428 VAL A N 1
ATOM 3308 C CA . VAL A 1 428 ? 19.080 5.650 -27.626 1.00 93.44 428 VAL A CA 1
ATOM 3309 C C . VAL A 1 428 ? 20.609 5.566 -27.581 1.00 93.44 428 VAL A C 1
ATOM 3311 O O . VAL A 1 428 ? 21.267 5.565 -28.626 1.00 93.44 428 VAL A O 1
ATOM 3314 N N . ALA A 1 429 ? 21.196 5.462 -26.388 1.00 94.31 429 ALA A N 1
ATOM 3315 C CA . ALA A 1 429 ? 22.642 5.421 -26.208 1.00 94.31 429 ALA A CA 1
ATOM 3316 C C . ALA A 1 429 ? 23.250 4.173 -26.856 1.00 94.31 429 ALA A C 1
ATOM 3318 O O . ALA A 1 429 ? 24.240 4.285 -27.578 1.00 94.31 429 ALA A O 1
ATOM 3319 N N . SER A 1 430 ? 22.645 2.996 -26.681 1.00 94.81 430 SER A N 1
ATOM 3320 C CA . SER A 1 430 ? 23.175 1.756 -27.267 1.00 94.81 430 SER A CA 1
ATOM 3321 C C . SER A 1 430 ? 23.011 1.719 -28.784 1.00 94.81 430 SER A C 1
ATOM 3323 O O . SER A 1 430 ? 23.904 1.243 -29.493 1.00 94.81 430 SER A O 1
ATOM 3325 N N . TYR A 1 431 ? 21.922 2.290 -29.312 1.00 93.88 431 TYR A N 1
ATOM 3326 C CA . TYR A 1 431 ? 21.762 2.497 -30.749 1.00 93.88 431 TYR A CA 1
ATOM 3327 C C . TYR A 1 431 ? 22.934 3.323 -31.298 1.00 93.88 431 TYR A C 1
ATOM 3329 O O . TYR A 1 431 ? 23.636 2.889 -32.216 1.00 93.88 431 TYR A O 1
ATOM 3337 N N . PHE A 1 432 ? 23.231 4.487 -30.711 1.00 93.00 432 PHE A N 1
ATOM 3338 C CA . PHE A 1 432 ? 24.273 5.375 -31.234 1.00 93.00 432 PHE A CA 1
ATOM 3339 C C . PHE A 1 432 ? 25.712 4.944 -30.923 1.00 93.00 432 PHE A C 1
ATOM 3341 O O . PHE A 1 432 ? 26.579 5.065 -31.793 1.00 93.00 432 PHE A O 1
ATOM 3348 N N . LEU A 1 433 ? 25.993 4.423 -29.735 1.00 93.25 433 LEU A N 1
ATOM 3349 C CA . LEU A 1 433 ? 27.347 4.082 -29.298 1.00 93.25 433 LEU A CA 1
ATOM 3350 C C . LEU A 1 433 ? 27.710 2.655 -29.715 1.00 93.25 433 LEU A C 1
ATOM 3352 O O . LEU A 1 433 ? 28.583 2.466 -30.565 1.00 93.25 433 LEU A O 1
ATOM 3356 N N . CYS A 1 434 ? 26.979 1.655 -29.218 1.00 91.94 434 CYS A N 1
ATOM 3357 C CA . CYS A 1 434 ? 27.258 0.244 -29.497 1.00 91.94 434 CYS A CA 1
ATOM 3358 C C . CYS A 1 434 ? 27.006 -0.098 -30.973 1.00 91.94 434 CYS A C 1
ATOM 3360 O O . CYS A 1 434 ? 27.819 -0.763 -31.615 1.00 91.94 434 CYS A O 1
ATOM 3362 N N . GLY A 1 435 ? 25.927 0.428 -31.560 1.00 88.44 435 GLY A N 1
ATOM 3363 C CA . GLY A 1 435 ? 25.639 0.231 -32.981 1.00 88.44 435 GLY A CA 1
ATOM 3364 C C . GLY A 1 435 ? 26.686 0.857 -33.917 1.00 88.44 435 GLY A C 1
ATOM 3365 O O . GLY A 1 435 ? 26.943 0.321 -34.996 1.00 88.44 435 GLY A O 1
ATOM 3366 N N . SER A 1 436 ? 27.359 1.946 -33.513 1.00 87.62 436 SER A N 1
ATOM 3367 C CA . SER A 1 436 ? 28.457 2.528 -34.309 1.00 87.62 436 SER A CA 1
ATOM 3368 C C . SER A 1 436 ? 29.660 1.593 -34.379 1.00 87.62 436 SER A C 1
ATOM 3370 O O . SER A 1 436 ? 30.265 1.484 -35.446 1.00 87.62 436 SER A O 1
ATOM 3372 N N . VAL A 1 437 ? 29.985 0.893 -33.285 1.00 87.62 437 VAL A N 1
ATOM 3373 C CA . VAL A 1 437 ? 31.077 -0.097 -33.238 1.00 87.62 437 VAL A CA 1
ATOM 3374 C C . VAL A 1 437 ? 30.844 -1.198 -34.275 1.00 87.62 437 VAL A C 1
ATOM 3376 O O . VAL A 1 437 ? 31.753 -1.538 -35.028 1.00 87.62 437 VAL A O 1
ATOM 3379 N N . LEU A 1 438 ? 29.601 -1.672 -34.404 1.00 84.69 438 LEU A N 1
ATOM 3380 C CA . LEU A 1 438 ? 29.225 -2.692 -35.387 1.00 84.69 438 LEU A CA 1
ATOM 3381 C C . LEU A 1 438 ? 29.236 -2.193 -36.846 1.00 84.69 438 LEU A C 1
ATOM 3383 O O . LEU A 1 438 ? 29.367 -3.001 -37.766 1.00 84.69 438 LEU A O 1
ATOM 3387 N N . ILE A 1 439 ? 29.076 -0.885 -37.084 1.00 82.25 439 ILE A N 1
ATOM 3388 C CA . ILE A 1 439 ? 29.030 -0.292 -38.435 1.00 82.25 439 ILE A CA 1
ATOM 3389 C C . ILE A 1 439 ? 30.417 0.149 -38.929 1.00 82.25 439 ILE A C 1
ATOM 3391 O O . ILE A 1 439 ? 30.680 0.073 -40.134 1.00 82.25 439 ILE A O 1
ATOM 3395 N N . ARG A 1 440 ? 31.297 0.623 -38.034 1.00 70.62 440 ARG A N 1
ATOM 3396 C CA . ARG A 1 440 ? 32.579 1.272 -38.377 1.00 70.62 440 ARG A CA 1
ATOM 3397 C C . ARG A 1 440 ? 33.515 0.364 -39.187 1.00 70.62 440 ARG A C 1
ATOM 3399 O O . ARG A 1 440 ? 34.216 0.858 -40.066 1.00 70.62 440 ARG A O 1
ATOM 3406 N N . ASP A 1 441 ? 33.441 -0.948 -38.989 1.00 58.56 441 ASP A N 1
ATOM 3407 C CA . ASP A 1 441 ? 34.294 -1.928 -39.673 1.00 58.56 441 ASP A CA 1
ATOM 3408 C C . ASP A 1 441 ? 33.955 -2.105 -41.172 1.00 58.56 441 ASP A C 1
ATOM 3410 O O . ASP A 1 441 ? 34.829 -2.316 -42.014 1.00 58.56 441 ASP A O 1
ATOM 3414 N N . ARG A 1 442 ? 32.694 -1.868 -41.579 1.00 52.47 442 ARG A N 1
ATOM 3415 C CA . ARG A 1 442 ? 32.291 -1.978 -42.998 1.00 52.47 442 ARG A CA 1
ATOM 3416 C C . ARG A 1 442 ? 32.953 -0.918 -43.890 1.00 52.47 442 ARG A C 1
ATOM 3418 O O . ARG A 1 442 ? 33.045 -1.114 -45.100 1.00 52.47 442 ARG A O 1
ATOM 3425 N N . LYS A 1 443 ? 33.400 0.207 -43.312 1.00 52.16 443 LYS A N 1
ATOM 3426 C CA . LYS A 1 443 ? 34.130 1.265 -44.034 1.00 52.16 443 LYS A CA 1
ATOM 3427 C C . LYS A 1 443 ? 35.629 0.970 -44.164 1.00 52.16 443 LYS A C 1
ATOM 3429 O O . LYS A 1 443 ? 36.223 1.424 -45.136 1.00 52.16 443 LYS A O 1
ATOM 3434 N N . ILE A 1 444 ? 36.221 0.206 -43.242 1.00 53.34 444 ILE A N 1
ATOM 3435 C CA . ILE A 1 444 ? 37.648 -0.157 -43.282 1.00 53.34 444 ILE A CA 1
ATOM 3436 C C . ILE A 1 444 ? 37.866 -1.298 -44.288 1.00 53.34 444 ILE A C 1
ATOM 3438 O O . ILE A 1 444 ? 38.732 -1.189 -45.151 1.00 53.34 444 ILE A O 1
ATOM 3442 N N . GLY A 1 445 ? 36.987 -2.309 -44.301 1.00 48.25 445 GLY A N 1
ATOM 3443 C CA . GLY A 1 445 ? 37.050 -3.403 -45.282 1.00 48.25 445 GLY A CA 1
ATOM 3444 C C . GLY A 1 445 ? 36.774 -2.999 -46.742 1.00 48.25 445 GLY A C 1
ATOM 3445 O O . GLY A 1 445 ? 37.252 -3.662 -47.653 1.00 48.25 445 GLY A O 1
ATOM 3446 N N . ARG A 1 446 ? 36.036 -1.903 -46.994 1.00 49.78 446 ARG A N 1
ATOM 3447 C CA . ARG A 1 446 ? 35.799 -1.382 -48.361 1.00 49.78 446 ARG A CA 1
ATOM 3448 C C . ARG A 1 446 ? 36.897 -0.452 -48.881 1.00 49.78 446 ARG A C 1
ATOM 3450 O O . ARG A 1 446 ? 36.999 -0.304 -50.090 1.00 49.78 446 ARG A O 1
ATOM 3457 N N . ARG A 1 447 ? 37.698 0.176 -48.011 1.00 49.22 447 ARG A N 1
ATOM 3458 C CA . ARG A 1 447 ? 38.839 1.001 -48.453 1.00 49.22 447 ARG A CA 1
ATOM 3459 C C . ARG A 1 447 ? 40.032 0.145 -48.885 1.00 49.22 447 ARG A C 1
ATOM 3461 O O . ARG A 1 447 ? 40.653 0.470 -49.880 1.00 49.22 447 ARG A O 1
ATOM 3468 N N . GLY A 1 448 ? 40.273 -0.996 -48.235 1.00 48.66 448 GLY A N 1
ATOM 3469 C CA . GLY A 1 448 ? 41.376 -1.899 -48.602 1.00 48.66 448 GLY A CA 1
ATOM 3470 C C . GLY A 1 448 ? 41.211 -2.670 -49.923 1.00 48.66 448 GLY A C 1
ATOM 3471 O O . GLY A 1 448 ? 42.153 -3.325 -50.346 1.00 48.66 448 GLY A O 1
ATOM 3472 N N . LEU A 1 449 ? 40.041 -2.612 -50.570 1.00 50.97 449 LEU A N 1
ATOM 3473 C CA . LEU A 1 449 ? 39.765 -3.288 -51.850 1.00 50.97 449 LEU A CA 1
ATOM 3474 C C . LEU A 1 449 ? 39.824 -2.352 -53.068 1.00 50.97 449 LEU A C 1
ATOM 3476 O O . LEU A 1 449 ? 39.821 -2.844 -54.190 1.00 50.97 449 LEU A O 1
ATOM 3480 N N . ASN A 1 450 ? 39.895 -1.033 -52.860 1.00 52.56 450 ASN A N 1
ATOM 3481 C CA . ASN A 1 450 ? 39.961 -0.048 -53.947 1.00 52.56 450 ASN A CA 1
ATOM 3482 C C . ASN A 1 450 ? 41.370 0.531 -54.177 1.00 52.56 450 ASN A C 1
ATOM 3484 O O . ASN A 1 450 ? 41.547 1.269 -55.138 1.00 52.56 450 ASN A O 1
ATOM 3488 N N . ASP A 1 451 ? 42.359 0.162 -53.356 1.00 51.47 451 ASP A N 1
ATOM 3489 C CA . ASP A 1 451 ? 43.748 0.642 -53.453 1.00 51.47 451 ASP A CA 1
ATOM 3490 C C . ASP A 1 451 ? 44.719 -0.483 -53.876 1.00 51.47 451 ASP A C 1
ATOM 3492 O O . ASP A 1 451 ? 45.800 -0.640 -53.315 1.00 51.47 451 ASP A O 1
ATOM 3496 N N . SER A 1 452 ? 44.333 -1.310 -54.852 1.00 46.34 452 SER A N 1
ATOM 3497 C CA . SER A 1 452 ? 45.289 -2.143 -55.600 1.00 46.34 452 SER A CA 1
ATOM 3498 C C . SER A 1 452 ? 45.524 -1.492 -56.965 1.00 46.34 452 SER A C 1
ATOM 3500 O O . SER A 1 452 ? 44.598 -1.492 -57.778 1.00 46.34 452 SER A O 1
ATOM 3502 N N . PRO A 1 453 ? 46.706 -0.907 -57.230 1.00 49.84 453 PRO A N 1
ATOM 3503 C CA . PRO A 1 453 ? 47.067 -0.503 -58.579 1.00 49.84 453 PRO A CA 1
ATOM 3504 C C . PRO A 1 453 ? 47.243 -1.771 -59.419 1.00 49.84 453 PRO A C 1
ATOM 3506 O O . PRO A 1 453 ? 47.990 -2.670 -59.025 1.00 49.84 453 PRO A O 1
ATOM 3509 N N . GLY A 1 454 ? 46.508 -1.850 -60.528 1.00 47.34 454 GLY A N 1
ATOM 3510 C CA . GLY A 1 454 ? 46.820 -2.768 -61.624 1.00 47.34 454 GLY A CA 1
ATOM 3511 C C . GLY A 1 454 ? 48.044 -2.306 -62.395 1.00 47.34 454 GLY A C 1
ATOM 3512 O O . GLY A 1 454 ? 48.272 -1.072 -62.433 1.00 47.34 454 GLY A O 1
#

Radius of gyration: 27.35 Å; Cα contacts (8 Å, |Δi|>4): 837; chains: 1; bounding box: 77×41×94 Å

Foldseek 3Di:
DPCVLVVVLLVLLLVLLVVLQVCVVVVVVCLVVPLVVVLQVLLQLADPPLQPFVLQFAEEEAAEQQDADVPDDHGCVDPLRVLLCLQVLLLLLVLLAAFAQEEEELWAAAAFPPDPSSVVSLVSNLVSQVPGPHQYEYEFDADVVRQTRHHPSCSPHHYFYLDAADDDDDPPDDDQAGFKGFQWWFPDFPPPPDQKTWTGGHRLNSVLLSVQVPPDPADKTWIQRPVQCWIWIDRHPDTRDIDRFHWDWGDDDDDDDHTIITTIAGQRQPLANPRNYDYSVVCSVPSNCNNVSNGHHYYYYAYDDDDCPDPNTRKDFRDNDPDSPPGDTDISRRSSVSSSSCVVVVNTAHEQDDPRLSVLLSVLLVCLLVLLVPPAQAWDFDADPPPGTDTDGVSLVVSLVVLVVVSSCCCHPVNYRYSSVSSNSSNVCSNPRSNCSVVVVVVVVVVVVVPDDD

Secondary structure (DSSP, 8-state):
---HHHHHHHHHHHHHHHHHHHHHHTTGGGGGTHHHHHHHHHHHHS-GGGG---TTTEEEEEEETT---TT-SS-TTSHHHHHHHHHHHHHHHHHHTT-SSEEEEEEEB----S-HHHHHHHHHHHHHHHH-SSEEEEEE-B-TTSSB-B-GGGTTSEEEE---------TT---S---EEEEEEEEEETT---SEEEEEEBHHHHHHHHHHT-S--SPEEEEEETTTTEEEEEETTEEEEEEE-EEEE---SSSS---EEEEEEE----S-----EEEHHHHHHTHHHHHHHTTT-EEEEEEE--S---TTSS--EE---S-TTTS--EEHHHHHHHHHHHHHHT-S-EE--HHHHHHHHHHHHHHHHHHHHHS---EEEEEETTTEEEEEEHHHHHHHHHHHHHHHHHHHHH-EE--HHHHHHHHHHHHHTHHHHHHHHHHHHHHTTT----

Sequence (454 aa):
MNGAPWIAFPFCLVVVTAGICAASSMHLLNVAGVDTWLERLELDQMDFSVNTAPPDKLRLIYIGQGDTLPKVNGSFADEGARQLWRREHAHLLQALGNAPRLVAFDLNFPAPNDAKENQQASDEFAKAVREARTRVIVGAELNEQGLPQLIDSLKGAEWGLTQVGGLRLEHGQSKALIRRYVLARSQVPVGTPLVRQPAIPSLAVEMLLVDLSRPSTEPTSVALDTGKSELVLFSGSTELKRISCDIEPEIRNSGDRMPRLLATIPLHYPRTPEFVEEKYAQVLQRLSRVAADYRDKVVLLGARIEGEVAAEEGGELVVLAPKPDERAPAYGYQVHASVYSDLLLDTYPRRLRGVWQLLMLLVLGFLSGVGRKILPKSDVEVDTKILGKRNVPIGLLILTGVYAVIVWLFCRSAFIVFDVAYGALAVVASYFLCGSVLIRDRKIGRRGLNDSPG

Solvent-accessible surface area (backbone atoms only — not comparable to full-atom values): 24701 Å² total; per-residue (Å²): 136,95,56,62,48,73,60,50,31,60,54,46,44,52,54,53,38,51,52,49,52,51,39,54,78,67,44,61,59,48,80,74,45,48,42,60,54,49,45,49,54,50,54,71,62,42,52,78,76,64,53,69,55,66,60,84,41,48,38,38,34,34,42,50,32,85,41,64,55,91,96,50,85,58,26,47,69,37,67,79,40,38,43,45,47,31,37,56,50,20,52,47,46,61,41,32,39,62,29,29,61,31,40,36,34,36,38,51,42,57,68,62,61,94,50,66,66,28,43,50,15,45,52,47,23,38,48,34,62,73,69,40,72,26,54,55,35,41,19,22,51,63,44,98,85,70,44,69,40,48,26,81,78,43,71,84,54,52,60,13,33,52,63,78,50,40,88,73,94,48,92,93,54,91,63,86,58,49,53,20,36,33,48,28,37,40,75,51,50,64,87,61,95,50,61,63,33,54,36,45,44,10,38,31,48,42,56,46,51,59,66,71,49,53,101,55,91,52,60,71,50,42,27,39,28,67,86,74,31,28,42,38,36,28,36,60,91,44,77,73,50,76,43,73,34,49,72,43,70,52,85,76,86,84,84,95,68,77,44,28,37,31,32,26,34,61,55,77,77,68,92,63,68,79,68,54,69,42,54,42,73,62,52,64,78,40,38,95,54,39,26,71,80,38,48,72,12,38,37,39,32,25,37,49,31,91,46,91,56,57,99,86,64,44,35,36,51,39,40,69,49,101,52,74,91,83,48,76,68,44,33,48,44,59,52,37,50,48,51,30,45,19,64,73,68,73,55,49,47,34,71,65,55,69,70,60,38,53,53,51,37,44,51,45,20,48,53,23,16,54,35,55,72,74,40,57,79,56,64,44,79,44,77,38,101,85,77,44,77,38,76,43,43,45,35,57,54,50,52,53,50,52,49,52,50,51,51,50,48,37,29,53,76,67,26,36,47,66,68,55,59,55,50,51,46,30,32,55,49,20,27,61,54,31,14,41,51,66,50,57,55,64,59,56,66,58,53,73,71,74,74,69,85,129

Nearest PDB structures (foldseek):
  6fn6-assembly1_A  TM=3.561E-01  e=8.371E+00  Drosophila melanogaster
  7mca-assembly1_C  TM=1.786E-01  e=5.131E+00  Saccharomyces cerevisiae

Mean predicted aligned error: 9.78 Å